Protein AF-A0A4R0J320-F1 (afdb_monomer_lite)

Radius of gyration: 26.6 Å; chains: 1; bounding box: 71×68×66 Å

Secondary structure (DSSP, 8-state):
-----------TT---TT-SEEE-TTT-PEEESS-HHHHHHHHHHHHSTTS---HHHHHHHHHHHHHHHHHHHHHHBHHHHHHHHHHHHHHHHHHHHHSSHHHHHHTGGGTHHHHHHHHGGGG---GGG--HHHHHHHHHHHHHHHHHSTT--HHHHHHHHHHT--SGGGTHHHHHHHHHHGGGHHHHHHHHHHHHTTBS-HHHHHHHHHHHHHHH--SS-HHHHHHHHHHHHHHH-GGGB--BHHHHHHTT---TTTHHHHHHHHHHHHHHHHHHHHHTT----HHHHHTT------PPPTTS-------GGG---SS-----HHHHHHHHHHHHHHHTTS---------PPPPP------S-PPPPPEEEEE-HHHHH-HHHHHHHHHHHHHHHHSHHHHHHHTT-EEEEE-BTTB---TT-HHHHHHHHHHHHH-TTGGGGB---SSSS--HHHHHHHHH-GGGEEE-TTSS-EEE---HHHHHHHHHHHHHHHHHHHHTTS-GGGGGGGGTTS-HHHHHHHHHHHH--

Foldseek 3Di:
DDDDPDDDLDDPVPPDPPDQWDADLQQLAIDGPDDPVVLVVLVVQLLVVVDDDDPVSLVNLLSVLLSLLLSCLCLWFLQSVVLNLQRNVLVVVLCVVQVDRVVSNVCSVVCVVVNCVSCCQQCDAAPVRQGVLLLSQLLSNLRSCLQSDFPDFPVNVVVCCVPPDPDNSNPVLLVLLCVLQPRCSSPCSNVLSRLLSQWNRSNHCSNVLSNQCSVDPDQADQLVSLVSSLVCCCVPPVPTGSFTSVSCVVVVSASPNNNVVSVVLLVLLVVLLLCPVVVVPDDDDDVVVSSAGGDDFDADHVVSDGPDDGDDPPDPDDDDDDDDRVVVSVVVSVVVSVCVVDDPPDDDDDDDDDDDDDDDDPDDDQDAQAEAEAAPCLLPDPVNLVVVLVVVVVCLVALVSVVRQFQRYEYAYHDPVDHDDLLDPSLLCSLLVNCVSVLQVNRRHHQDPVDQDQVLSSQCSNFVSVQWDQDPVNPDIDGNDDPRSLVSVLSSLLSNLVSCVVSVHHSCSSLVSLPPPDCVRSVVSCCNRPVD

Sequence (532 aa):
MDAEPRHILYPPDWKQAGVVAHTDWATGCIRWFVSHDEWDAVHLQSQDGAVDLSPRQWFMLEAHAHELAHVLQITTTGFAYDLSCRLFSIVESAASKWADLERIYENRHEYADVLRSTLEVLDRPGPEGITPRAIVESLAFVQQKNFCYHDLTLDEMLQFLDTEVEDSDYRSAFDLAVTYLGANALRHFVHVANLSLYTTEPETVFVALLEEFAARASNLNSQSNHRIGTEFLGRHFPGMILGTAESQINAGLIHPALARNAADLANHSRLVIGDYARMYAADLNGETVDLLRTTMYFPATDEGRTPIRPSRSDVRFEDGDLSMSALRYYNAVSEILVWDLEPPESAPESAPSPTPGTQASEFGAAPELILVTLSRENLTSRTEQNVVCELFGELGSDPRLARAYRGMVTLQFGDPNWQPDLMDGDVQVCLRYFFDRFPHLLYFLLKNEEVADHPLSFVWAAYASDAQVRLSDGQGIGVRMNDGVLAVALRAVGAAADFAAQQGESRSTMLVHLEGLPLAIAGPIRSAVFGS

pLDDT: mean 71.6, std 22.85, range [22.48, 98.5]

Organism: NCBI:txid1572660

Structure (mmCIF, N/CA/C/O backbone):
data_AF-A0A4R0J320-F1
#
_entry.id   AF-A0A4R0J320-F1
#
loop_
_atom_site.group_PDB
_atom_site.id
_atom_site.type_symbol
_atom_site.label_atom_id
_atom_site.label_alt_id
_atom_site.label_comp_id
_atom_site.label_asym_id
_atom_site.label_entity_id
_atom_site.label_seq_id
_atom_site.pdbx_PDB_ins_code
_atom_site.Cartn_x
_atom_site.Cartn_y
_atom_site.Cartn_z
_atom_site.occupancy
_atom_site.B_iso_or_equiv
_atom_site.auth_seq_id
_atom_site.auth_comp_id
_atom_site.auth_asym_id
_atom_site.auth_atom_id
_atom_site.pdbx_PDB_model_num
ATOM 1 N N . MET A 1 1 ? 6.581 32.747 -21.686 1.00 26.58 1 MET A N 1
ATOM 2 C CA . MET A 1 1 ? 5.497 32.150 -22.488 1.00 26.58 1 MET A CA 1
ATOM 3 C C . MET A 1 1 ? 5.403 30.731 -22.009 1.00 26.58 1 MET A C 1
ATOM 5 O O . MET A 1 1 ? 6.349 29.974 -22.184 1.00 26.58 1 MET A O 1
ATOM 9 N N . ASP A 1 2 ? 4.338 30.504 -21.259 1.00 31.67 2 ASP A N 1
ATOM 10 C CA . ASP A 1 2 ? 4.119 29.382 -20.363 1.00 31.67 2 ASP A CA 1
ATOM 11 C C . ASP A 1 2 ? 3.835 28.120 -21.168 1.00 31.67 2 ASP A C 1
ATOM 13 O O . ASP A 1 2 ? 2.813 28.022 -21.843 1.00 31.67 2 ASP A O 1
ATOM 17 N N . ALA A 1 3 ? 4.743 27.156 -21.100 1.00 25.00 3 ALA A N 1
ATOM 18 C CA . ALA A 1 3 ? 4.417 25.781 -21.422 1.00 25.00 3 ALA A CA 1
ATOM 19 C C . ALA A 1 3 ? 4.308 25.053 -20.085 1.00 25.00 3 ALA A C 1
ATOM 21 O O . ALA A 1 3 ? 5.303 24.569 -19.557 1.00 25.00 3 ALA A O 1
ATOM 22 N N . GLU A 1 4 ? 3.114 25.049 -19.493 1.00 28.28 4 GLU A N 1
ATOM 23 C CA . GLU A 1 4 ? 2.827 24.115 -18.407 1.00 28.28 4 GLU A CA 1
ATOM 24 C C . GLU A 1 4 ? 2.625 22.727 -19.031 1.00 28.28 4 GLU A C 1
ATOM 26 O O . GLU A 1 4 ? 1.655 22.542 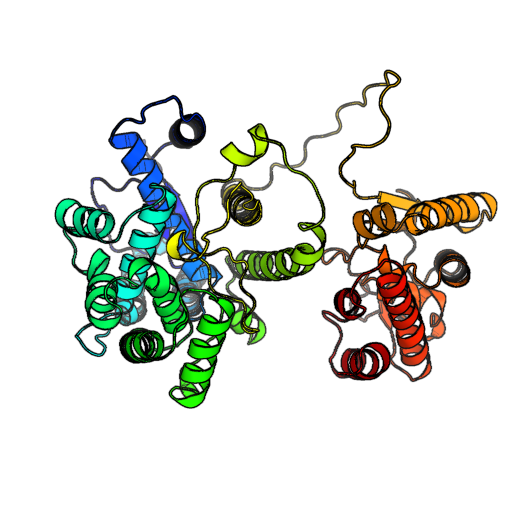-19.773 1.00 28.28 4 GLU A O 1
ATOM 31 N N . PRO A 1 5 ? 3.474 21.727 -18.746 1.00 29.92 5 PRO A N 1
ATOM 32 C CA . PRO A 1 5 ? 3.184 20.366 -19.151 1.00 29.92 5 PRO A CA 1
ATOM 33 C C . PRO A 1 5 ? 2.128 19.846 -18.184 1.00 29.92 5 PRO A C 1
ATOM 35 O O . PRO A 1 5 ? 2.408 19.587 -17.015 1.00 29.92 5 PRO A O 1
ATOM 38 N N . ARG A 1 6 ? 0.868 19.768 -18.618 1.00 34.19 6 ARG A N 1
ATOM 39 C CA . ARG A 1 6 ? -0.229 19.274 -17.783 1.00 34.19 6 ARG A CA 1
ATOM 40 C C . ARG A 1 6 ? -0.897 18.070 -18.442 1.00 34.19 6 ARG A C 1
ATOM 42 O O . ARG A 1 6 ? -1.961 18.191 -19.031 1.00 34.19 6 ARG A O 1
ATOM 49 N N . HIS A 1 7 ? -0.250 16.914 -18.326 1.00 37.81 7 HIS A N 1
ATOM 50 C CA . HIS A 1 7 ? -0.880 15.621 -18.574 1.00 37.81 7 HIS A CA 1
ATOM 51 C C . HIS A 1 7 ? -2.157 15.511 -17.722 1.00 37.81 7 HIS A C 1
ATOM 53 O O . HIS A 1 7 ? -2.124 15.886 -16.550 1.00 37.81 7 HIS A O 1
ATOM 59 N N . ILE A 1 8 ? -3.257 15.106 -18.371 1.00 48.25 8 ILE A N 1
ATOM 60 C CA . ILE A 1 8 ? -4.460 14.363 -17.931 1.00 48.25 8 ILE A CA 1
ATOM 61 C C . ILE A 1 8 ? -5.682 14.856 -18.728 1.00 48.25 8 ILE A C 1
ATOM 63 O O . ILE A 1 8 ? -5.869 16.048 -18.975 1.00 48.25 8 ILE A O 1
ATOM 67 N N . LEU A 1 9 ? -6.529 13.907 -19.131 1.00 46.38 9 LEU A N 1
ATOM 68 C CA . LEU A 1 9 ? -7.795 14.075 -19.855 1.00 46.38 9 LEU A CA 1
ATOM 69 C C . LEU A 1 9 ? -8.914 14.736 -19.018 1.00 46.38 9 LEU A C 1
ATOM 71 O O . LEU A 1 9 ? -10.091 14.425 -19.197 1.00 46.38 9 LEU A O 1
ATOM 75 N N . TYR A 1 10 ? -8.587 15.635 -18.092 1.00 45.84 10 TYR A N 1
ATOM 76 C CA . TYR A 1 10 ? -9.607 16.276 -17.270 1.00 45.84 10 TYR A CA 1
ATOM 77 C C . TYR A 1 10 ? -10.412 17.320 -18.071 1.00 45.84 10 TYR A C 1
ATOM 79 O O . TYR A 1 10 ? -9.860 18.009 -18.941 1.00 45.84 10 TYR A O 1
ATOM 87 N N . PRO A 1 11 ? -11.731 17.444 -17.818 1.00 44.31 11 PRO A N 1
ATOM 88 C CA . PRO A 1 11 ? -12.567 18.492 -18.386 1.00 44.31 11 PRO A CA 1
ATOM 89 C C . PRO A 1 11 ? -11.940 19.898 -18.284 1.00 44.31 11 PRO A C 1
ATOM 91 O O . PRO A 1 11 ? -11.309 20.219 -17.277 1.00 44.31 11 PRO A O 1
ATOM 94 N N . PRO A 1 12 ? -12.127 20.764 -19.301 1.00 42.84 12 PRO A N 1
ATOM 95 C CA . PRO A 1 12 ? -11.517 22.100 -19.358 1.00 42.84 12 PRO A CA 1
ATOM 96 C C . PRO A 1 12 ? -11.857 23.030 -18.182 1.00 42.84 12 PRO A C 1
ATOM 98 O O . PRO A 1 12 ? -11.121 23.987 -17.948 1.00 42.84 12 PRO A O 1
ATOM 101 N N . ASP A 1 13 ? -12.916 22.732 -17.430 1.00 48.47 13 ASP A N 1
ATOM 102 C CA . ASP A 1 13 ? -13.426 23.578 -16.348 1.00 48.47 13 ASP A CA 1
ATOM 103 C C . ASP A 1 13 ? -12.832 23.217 -14.970 1.00 48.47 13 ASP A C 1
ATOM 105 O O . ASP A 1 13 ? -13.169 23.834 -13.965 1.00 48.47 13 ASP A O 1
ATOM 109 N N . TRP A 1 14 ? -11.905 22.251 -14.903 1.00 47.34 14 TRP A N 1
ATOM 110 C CA . TRP A 1 14 ? -11.305 21.763 -13.648 1.00 47.34 14 TRP A CA 1
ATOM 111 C C . TRP A 1 14 ? -10.119 22.614 -13.145 1.00 47.34 14 TRP A C 1
ATOM 113 O O . TRP A 1 14 ? -9.360 22.210 -12.269 1.00 47.34 14 TRP A O 1
ATOM 123 N N . LYS A 1 15 ? -9.915 23.831 -13.663 1.00 40.94 15 LYS A N 1
ATOM 124 C CA . LYS A 1 15 ? -8.963 24.771 -13.046 1.00 40.94 15 LYS A CA 1
ATOM 125 C C . LYS A 1 15 ? -9.605 25.394 -11.807 1.00 40.94 15 LYS A C 1
ATOM 127 O O . LYS A 1 15 ? -10.212 26.457 -11.895 1.00 40.94 15 LYS A O 1
ATOM 132 N N . GLN A 1 16 ? -9.464 24.748 -10.656 1.00 51.69 16 GLN A N 1
ATOM 133 C CA . GLN A 1 16 ? -9.858 25.349 -9.386 1.00 51.69 16 GLN A CA 1
ATOM 134 C C . GLN A 1 16 ? -8.779 26.347 -8.936 1.00 51.69 16 GLN A C 1
ATOM 136 O O . GLN A 1 16 ? -7.602 26.013 -8.789 1.00 51.69 16 GLN A O 1
ATOM 141 N N . ALA A 1 17 ? -9.168 27.612 -8.772 1.00 47.25 17 ALA A N 1
ATOM 142 C CA . ALA A 1 17 ? -8.323 28.609 -8.128 1.00 47.25 17 ALA A CA 1
ATOM 143 C C . ALA A 1 17 ? -8.126 28.217 -6.653 1.00 47.25 17 ALA A C 1
ATOM 145 O O . ALA A 1 17 ? -9.107 27.937 -5.975 1.00 47.25 17 ALA A O 1
ATOM 146 N N . GLY A 1 18 ? -6.882 28.212 -6.163 1.00 56.75 18 GLY A N 1
ATOM 147 C CA . GLY A 1 18 ? -6.570 27.886 -4.762 1.00 56.75 18 GLY A CA 1
ATOM 148 C C . GLY A 1 18 ? -6.081 26.458 -4.496 1.00 56.75 18 GLY A C 1
ATOM 149 O O . GLY A 1 18 ? -5.820 26.129 -3.346 1.00 56.75 18 GLY A O 1
ATOM 150 N N . VAL A 1 19 ? -5.900 25.629 -5.528 1.00 58.94 19 VAL A N 1
ATOM 151 C CA . VAL A 1 19 ? -5.350 24.272 -5.377 1.00 58.94 19 VAL A CA 1
ATOM 152 C C . VAL A 1 19 ? -3.822 24.313 -5.277 1.00 58.94 19 VAL A C 1
ATOM 154 O O . VAL A 1 19 ? -3.159 24.907 -6.129 1.00 58.94 19 VAL A O 1
ATOM 157 N N . VAL A 1 20 ? -3.266 23.668 -4.248 1.00 54.53 20 VAL A N 1
ATOM 158 C CA . VAL A 1 20 ? -1.812 23.561 -4.006 1.00 54.53 20 VAL A CA 1
ATOM 159 C C . VAL A 1 20 ? -1.236 22.243 -4.522 1.00 54.53 20 VAL A C 1
ATOM 161 O O . VAL A 1 20 ? -0.110 22.234 -5.024 1.00 54.53 20 VAL A O 1
ATOM 164 N N . ALA A 1 21 ? -2.019 21.165 -4.483 1.00 54.66 21 ALA A N 1
ATOM 165 C CA . ALA A 1 21 ? -1.681 19.882 -5.082 1.00 54.66 21 ALA A CA 1
ATOM 166 C C . ALA A 1 21 ? -2.935 19.118 -5.528 1.00 54.66 21 ALA A C 1
ATOM 168 O O . ALA A 1 21 ? -4.040 19.488 -5.142 1.00 54.66 21 ALA A O 1
ATOM 169 N N . HIS A 1 22 ? -2.762 18.109 -6.383 1.00 61.88 22 HIS A N 1
ATOM 170 C CA . HIS A 1 22 ? -3.829 17.188 -6.786 1.00 61.88 22 HIS A CA 1
ATOM 171 C C . HIS A 1 22 ? -3.252 15.838 -7.225 1.00 61.88 22 HIS A C 1
ATOM 173 O O . HIS A 1 22 ? -2.304 15.810 -8.016 1.00 61.88 22 HIS A O 1
ATOM 179 N N . THR A 1 23 ? -3.851 14.740 -6.776 1.00 62.03 23 THR A N 1
ATOM 180 C CA . THR A 1 23 ? -3.505 13.377 -7.189 1.00 62.03 23 THR A CA 1
ATOM 181 C C . THR A 1 23 ? -4.197 12.997 -8.488 1.00 62.03 23 THR A C 1
ATOM 183 O O . THR A 1 23 ? -5.418 13.044 -8.628 1.00 62.03 23 THR A O 1
ATOM 186 N N . ASP A 1 24 ? -3.412 12.546 -9.457 1.00 64.75 24 ASP A N 1
ATOM 187 C CA . ASP A 1 24 ? -3.948 11.852 -10.614 1.00 64.75 24 ASP A CA 1
ATOM 188 C C . ASP A 1 24 ? -4.319 10.414 -10.252 1.00 64.75 24 ASP A C 1
ATOM 190 O O . ASP A 1 24 ? -3.461 9.542 -10.172 1.00 64.75 24 ASP A O 1
ATOM 194 N N . TRP A 1 25 ? -5.610 10.141 -10.096 1.00 70.50 25 TRP A N 1
ATOM 195 C CA . TRP A 1 25 ? -6.118 8.803 -9.791 1.00 70.50 25 TRP A CA 1
ATOM 196 C C . TRP A 1 25 ? -5.735 7.731 -10.818 1.00 70.50 25 TRP A C 1
ATOM 198 O O . TRP A 1 25 ? -5.707 6.553 -10.471 1.00 70.50 25 TRP A O 1
ATOM 208 N N . ALA A 1 26 ? -5.433 8.102 -12.067 1.00 60.69 26 ALA A N 1
ATOM 209 C CA . ALA A 1 26 ? -5.014 7.143 -13.087 1.00 60.69 26 ALA A CA 1
ATOM 210 C C . ALA A 1 26 ? -3.555 6.704 -12.924 1.00 60.69 26 ALA A C 1
ATOM 212 O O . ALA A 1 26 ? -3.206 5.608 -13.335 1.00 60.69 26 ALA A O 1
ATOM 213 N N . THR A 1 27 ? -2.687 7.556 -12.384 1.00 55.75 27 THR A N 1
ATOM 214 C CA . THR A 1 27 ? -1.239 7.293 -12.328 1.00 55.75 27 THR A CA 1
ATOM 215 C C . THR A 1 27 ? -0.693 7.245 -10.909 1.00 55.75 27 THR A C 1
ATOM 217 O O . THR A 1 27 ? 0.420 6.777 -10.714 1.00 55.75 27 THR A O 1
ATOM 220 N N . GLY A 1 28 ? -1.459 7.715 -9.925 1.00 56.94 28 GLY A N 1
ATOM 221 C CA . GLY A 1 28 ? -1.004 7.987 -8.565 1.00 56.94 28 GLY A CA 1
ATOM 222 C C . GLY A 1 28 ? -0.017 9.154 -8.476 1.00 56.94 28 GLY A C 1
ATOM 223 O O . GLY A 1 28 ? 0.528 9.399 -7.405 1.00 56.94 28 GLY A O 1
ATOM 224 N N . CYS A 1 29 ? 0.236 9.886 -9.567 1.00 58.28 29 CYS A N 1
ATOM 225 C CA . CYS A 1 29 ? 1.152 11.016 -9.541 1.00 58.28 29 CYS A CA 1
ATOM 226 C C . CYS A 1 29 ? 0.506 12.208 -8.831 1.00 58.28 29 CYS A C 1
ATOM 228 O O . CYS A 1 29 ? -0.567 12.676 -9.221 1.00 58.28 29 CYS A O 1
ATOM 230 N N . ILE A 1 30 ? 1.199 12.753 -7.832 1.00 56.00 30 ILE A N 1
ATOM 231 C CA . ILE A 1 30 ? 0.798 14.004 -7.194 1.00 56.00 30 ILE A CA 1
ATOM 232 C C . ILE A 1 30 ? 1.364 15.157 -7.999 1.00 56.00 30 ILE A C 1
ATOM 234 O O . ILE A 1 30 ? 2.569 15.289 -8.216 1.00 56.00 30 ILE A O 1
ATOM 238 N N . ARG A 1 31 ? 0.473 16.041 -8.416 1.00 59.62 31 ARG A N 1
ATOM 239 C CA . ARG A 1 31 ? 0.840 17.263 -9.094 1.00 59.62 31 ARG A CA 1
ATOM 240 C C . ARG A 1 31 ? 0.912 18.419 -8.118 1.00 59.62 31 ARG A C 1
ATOM 242 O O . ARG A 1 31 ? -0.116 18.849 -7.609 1.00 59.62 31 ARG A O 1
ATOM 249 N N . TRP A 1 32 ? 2.095 19.004 -7.995 1.00 61.88 32 TRP A N 1
ATOM 250 C CA . TRP A 1 32 ? 2.324 20.209 -7.207 1.00 61.88 32 TRP A CA 1
ATOM 251 C C . TRP A 1 32 ? 2.121 21.485 -8.026 1.00 61.88 32 TRP A C 1
ATOM 253 O O . TRP A 1 32 ? 2.552 21.590 -9.177 1.00 61.88 32 TRP A O 1
ATOM 263 N N . PHE A 1 33 ? 1.455 22.469 -7.422 1.00 65.88 33 PHE A N 1
ATOM 264 C CA . PHE A 1 33 ? 1.287 23.824 -7.964 1.00 65.88 33 PHE A CA 1
ATOM 265 C C . PHE A 1 33 ? 2.141 24.866 -7.225 1.00 65.88 33 PHE A C 1
ATOM 267 O O . PHE A 1 33 ? 1.973 26.069 -7.424 1.00 65.88 33 PHE A O 1
ATOM 274 N N . VAL A 1 34 ? 3.074 24.386 -6.404 1.00 62.47 34 VAL A N 1
ATOM 275 C CA . VAL A 1 34 ? 4.132 25.133 -5.711 1.00 62.47 34 VAL A CA 1
ATOM 276 C C . VAL A 1 34 ? 5.492 24.597 -6.166 1.00 62.47 34 VAL A C 1
ATOM 278 O O . VAL A 1 34 ? 5.578 23.467 -6.650 1.00 62.47 34 VAL A O 1
ATOM 281 N N . SER A 1 35 ? 6.554 25.402 -6.067 1.00 64.75 35 SER A N 1
ATOM 282 C CA . SER A 1 35 ? 7.898 24.954 -6.461 1.00 64.75 35 SER A CA 1
ATOM 283 C C . SER A 1 35 ? 8.481 23.956 -5.462 1.00 64.75 35 SER A C 1
ATOM 285 O O . SER A 1 35 ? 8.223 24.073 -4.265 1.00 64.75 35 SER A O 1
ATOM 287 N N . HIS A 1 36 ? 9.335 23.047 -5.940 1.00 60.75 36 HIS A N 1
ATOM 288 C CA . HIS A 1 36 ? 10.031 22.064 -5.103 1.00 60.75 36 HIS A CA 1
ATOM 289 C C . HIS A 1 36 ? 10.809 22.721 -3.949 1.00 60.75 36 HIS A C 1
ATOM 291 O O . HIS A 1 36 ? 10.559 22.391 -2.798 1.00 60.75 36 HIS A O 1
ATOM 297 N N . ASP A 1 37 ? 11.599 23.765 -4.227 1.00 65.00 37 ASP A N 1
ATOM 298 C CA . ASP A 1 37 ? 12.322 24.533 -3.197 1.00 65.00 37 ASP A CA 1
ATOM 299 C C . ASP A 1 37 ? 11.405 25.120 -2.104 1.00 65.00 37 ASP A C 1
ATOM 301 O O . ASP A 1 37 ? 11.802 25.258 -0.947 1.00 65.00 37 ASP A O 1
ATOM 305 N N . GLU A 1 38 ? 10.174 25.501 -2.467 1.00 71.25 38 GLU A N 1
ATOM 306 C CA . GLU A 1 38 ? 9.197 26.047 -1.514 1.00 71.25 38 GLU A CA 1
ATOM 307 C C . GLU A 1 38 ? 8.636 24.929 -0.631 1.00 71.25 38 GLU A C 1
ATOM 309 O O . GLU A 1 38 ? 8.508 25.110 0.578 1.00 71.25 38 GLU A O 1
ATOM 314 N N . TRP A 1 39 ? 8.338 23.770 -1.223 1.00 66.69 39 TRP A N 1
ATOM 315 C CA . TRP A 1 39 ? 7.908 22.576 -0.501 1.00 66.69 39 TRP A CA 1
ATOM 316 C C . TRP A 1 39 ? 8.983 22.074 0.471 1.00 66.69 39 TRP A C 1
ATOM 318 O O . TRP A 1 39 ? 8.705 21.928 1.661 1.00 66.69 39 TRP A O 1
ATOM 328 N N . ASP A 1 40 ? 10.215 21.893 0.001 1.00 63.94 40 ASP A N 1
ATOM 329 C CA . ASP A 1 40 ? 11.322 21.376 0.809 1.00 63.94 40 ASP A CA 1
ATOM 330 C C . ASP A 1 40 ? 11.635 22.288 1.995 1.00 63.94 40 ASP A C 1
ATOM 332 O O . ASP A 1 40 ? 11.859 21.820 3.114 1.00 63.94 40 ASP A O 1
ATOM 336 N N . ALA A 1 41 ? 11.582 23.607 1.787 1.00 73.00 41 ALA A N 1
ATOM 337 C CA . ALA A 1 41 ? 11.755 24.573 2.863 1.00 73.00 41 ALA A CA 1
ATOM 338 C C . ALA A 1 41 ? 10.664 24.446 3.940 1.00 73.00 41 ALA A C 1
ATOM 340 O O . ALA A 1 41 ? 10.972 24.537 5.129 1.00 73.00 41 ALA A O 1
ATOM 341 N N . VAL A 1 42 ? 9.403 24.227 3.549 1.00 69.81 42 VAL A N 1
ATOM 342 C CA . VAL A 1 42 ? 8.294 23.994 4.491 1.00 69.81 42 VAL A CA 1
ATOM 343 C C . VAL A 1 42 ? 8.466 22.671 5.222 1.00 69.81 42 VAL A C 1
ATOM 345 O O . VAL A 1 42 ? 8.303 22.625 6.441 1.00 69.81 42 VAL A O 1
ATOM 348 N N . HIS A 1 43 ? 8.837 21.613 4.503 1.00 65.69 43 HIS A N 1
ATOM 349 C CA . HIS A 1 43 ? 9.051 20.297 5.084 1.00 65.69 43 HIS A CA 1
ATOM 350 C C . HIS A 1 43 ? 10.169 20.325 6.135 1.00 65.69 43 HIS A C 1
ATOM 352 O O . HIS A 1 43 ? 9.946 19.920 7.274 1.00 65.69 43 HIS A O 1
ATOM 358 N N . LEU A 1 44 ? 11.333 20.895 5.807 1.00 68.00 44 LEU A N 1
ATOM 359 C CA . LEU A 1 44 ? 12.452 21.041 6.744 1.00 68.00 44 LEU A CA 1
ATOM 360 C C . LEU A 1 44 ? 12.082 21.892 7.968 1.00 68.00 44 LEU A C 1
ATOM 362 O O . LEU A 1 44 ? 12.452 21.547 9.086 1.00 68.00 44 LEU A O 1
ATOM 366 N N . GLN A 1 45 ? 11.318 22.974 7.782 1.00 71.81 45 GLN A N 1
ATOM 367 C CA . GLN A 1 45 ? 10.835 23.793 8.900 1.00 71.81 45 GLN A CA 1
ATOM 368 C C . GLN A 1 45 ? 9.858 23.034 9.798 1.00 71.81 45 GLN A C 1
ATOM 370 O O . GLN A 1 45 ? 9.916 23.195 11.009 1.00 71.81 45 GLN A O 1
ATOM 375 N N . SER A 1 46 ? 8.994 22.185 9.232 1.00 66.50 46 SER A N 1
ATOM 376 C CA . SER A 1 46 ? 8.059 21.368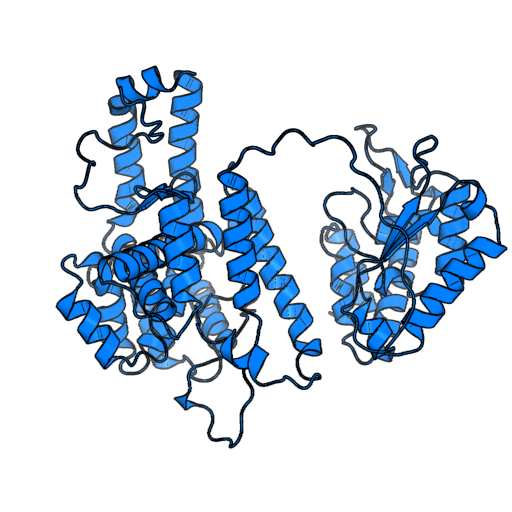 10.020 1.00 66.50 46 SER A CA 1
ATOM 377 C C . SER A 1 46 ? 8.763 20.336 10.909 1.00 66.50 46 SER A C 1
ATOM 379 O O . SER A 1 46 ? 8.216 19.933 11.933 1.00 66.50 46 SER A O 1
ATOM 381 N N . GLN A 1 47 ? 9.983 19.928 10.540 1.00 62.56 47 GLN A N 1
ATOM 382 C CA . GLN A 1 47 ? 10.815 19.024 11.337 1.00 62.56 47 GLN A CA 1
ATOM 383 C C . GLN A 1 47 ? 11.531 19.746 12.488 1.00 62.56 47 GLN A C 1
ATOM 385 O O . GLN A 1 47 ? 11.850 19.127 13.504 1.00 62.56 47 GLN A O 1
ATOM 390 N N . ASP A 1 48 ? 11.771 21.051 12.355 1.00 65.56 48 ASP A N 1
ATOM 391 C CA . ASP A 1 48 ? 12.327 21.889 13.413 1.00 65.56 48 ASP A CA 1
ATOM 392 C C . ASP A 1 48 ? 11.190 22.378 14.322 1.00 65.56 48 ASP A C 1
ATOM 394 O O . ASP A 1 48 ? 10.633 23.460 14.138 1.00 65.56 48 ASP A O 1
ATOM 398 N N . GLY A 1 49 ? 10.827 21.563 15.320 1.00 57.97 49 GLY A N 1
ATOM 399 C CA . GLY A 1 49 ? 9.702 21.808 16.239 1.00 57.97 49 GLY A CA 1
ATOM 400 C C . GLY A 1 49 ? 9.762 23.113 17.056 1.00 57.97 49 GLY A C 1
ATOM 401 O O . GLY A 1 49 ? 8.872 23.364 17.869 1.00 57.97 49 GLY A O 1
ATOM 402 N N . ALA A 1 50 ? 10.795 23.942 16.871 1.00 59.62 50 ALA A N 1
ATOM 403 C CA . ALA A 1 50 ? 10.901 25.295 17.410 1.00 59.62 50 ALA A CA 1
ATOM 404 C C . ALA A 1 50 ? 10.314 26.387 16.486 1.00 59.62 50 ALA A C 1
ATOM 406 O O . ALA A 1 50 ? 10.177 27.534 16.925 1.00 59.62 50 ALA A O 1
ATOM 407 N N . VAL A 1 51 ? 9.988 26.069 15.228 1.00 67.12 51 VAL A N 1
ATOM 408 C CA . VAL A 1 51 ? 9.528 27.035 14.221 1.00 67.12 51 VAL A CA 1
ATOM 409 C C . VAL A 1 51 ? 8.010 26.974 14.059 1.00 67.12 51 VAL A C 1
ATOM 411 O O . VAL A 1 51 ? 7.438 25.937 13.737 1.00 67.12 51 VAL A O 1
ATOM 414 N N . ASP A 1 52 ? 7.351 28.118 14.249 1.00 78.94 52 ASP A N 1
ATOM 415 C CA . ASP A 1 52 ? 5.915 28.260 13.998 1.00 78.94 52 ASP A CA 1
ATOM 416 C C . ASP A 1 52 ? 5.670 28.438 12.491 1.00 78.94 52 ASP A C 1
ATOM 418 O O . ASP A 1 52 ? 6.108 29.426 11.888 1.00 78.94 52 ASP A O 1
ATOM 422 N N . LEU A 1 53 ? 5.010 27.462 11.866 1.00 78.38 53 LEU A N 1
ATOM 423 C CA . LEU A 1 53 ? 4.672 27.515 10.446 1.00 78.38 53 LEU A CA 1
ATOM 424 C C . LEU A 1 53 ? 3.552 28.536 10.213 1.00 78.38 53 LEU A C 1
ATOM 426 O O . LEU A 1 53 ? 2.561 28.598 10.941 1.00 78.38 53 LEU A O 1
ATOM 430 N N . SER A 1 54 ? 3.663 29.326 9.145 1.00 84.88 54 SER A N 1
ATOM 431 C CA . SER A 1 54 ? 2.574 30.225 8.750 1.00 84.88 54 SER A CA 1
ATOM 432 C C . SER A 1 54 ? 1.334 29.440 8.281 1.00 84.88 54 SER A C 1
ATOM 434 O O . SER A 1 54 ? 1.467 28.305 7.817 1.00 84.88 54 SER A O 1
ATOM 436 N N . PRO A 1 55 ? 0.125 30.042 8.288 1.00 83.06 55 PRO A N 1
ATOM 437 C CA . PRO A 1 55 ? -1.099 29.359 7.851 1.00 83.06 55 PRO A CA 1
ATOM 438 C C . PRO A 1 55 ? -1.012 28.751 6.445 1.00 83.06 55 PRO A C 1
ATOM 440 O O . PRO A 1 55 ? -1.528 27.667 6.199 1.00 83.06 55 PRO A O 1
ATOM 443 N N . ARG A 1 56 ? -0.313 29.419 5.517 1.00 81.88 56 ARG A N 1
ATOM 444 C CA . ARG A 1 56 ? -0.084 28.894 4.161 1.00 81.88 56 ARG A CA 1
ATOM 445 C C . ARG A 1 56 ? 0.806 27.649 4.170 1.00 81.88 56 ARG A C 1
ATOM 447 O O . ARG A 1 56 ? 0.567 26.741 3.388 1.00 81.88 56 ARG A O 1
ATOM 454 N N . GLN A 1 57 ? 1.828 27.617 5.020 1.00 80.12 57 GLN A N 1
ATOM 455 C CA . GLN A 1 57 ? 2.752 26.486 5.113 1.00 80.12 57 GLN A CA 1
ATOM 456 C C . GLN A 1 57 ? 2.081 25.281 5.780 1.00 80.12 57 GLN A C 1
ATOM 458 O O . GLN A 1 57 ? 2.243 24.165 5.300 1.00 80.12 57 GLN A O 1
ATOM 463 N N . TRP A 1 58 ? 1.255 25.517 6.806 1.00 80.75 58 TRP A N 1
ATOM 464 C CA . TRP A 1 58 ? 0.371 24.489 7.364 1.00 80.75 58 TRP A CA 1
ATOM 465 C C . TRP A 1 58 ? -0.566 23.917 6.304 1.00 80.75 58 TRP A C 1
ATOM 467 O O . TRP A 1 58 ? -0.610 22.707 6.122 1.00 80.75 58 TRP A O 1
ATOM 477 N N . PHE A 1 59 ? -1.228 24.783 5.535 1.00 78.69 59 PHE A N 1
ATOM 478 C CA . PHE A 1 59 ? -2.084 24.352 4.431 1.00 78.69 59 PHE A CA 1
ATOM 479 C C . PHE A 1 59 ? -1.328 23.520 3.380 1.00 78.69 59 PHE A C 1
ATOM 481 O O . PHE A 1 59 ? -1.856 22.531 2.886 1.00 78.69 59 PHE A O 1
ATOM 488 N N . MET A 1 60 ? -0.080 23.875 3.053 1.00 71.56 60 MET A N 1
ATOM 489 C CA . MET A 1 60 ? 0.753 23.085 2.136 1.00 71.56 60 MET A CA 1
ATOM 490 C C . MET A 1 60 ? 1.093 21.697 2.695 1.00 71.56 60 MET A C 1
ATOM 492 O O . MET A 1 60 ? 1.005 20.715 1.961 1.00 71.56 60 MET A O 1
ATOM 496 N N . LEU A 1 61 ? 1.477 21.610 3.973 1.00 72.00 61 LEU A N 1
ATOM 497 C CA . LEU A 1 61 ? 1.786 20.340 4.639 1.00 72.00 61 LEU A CA 1
ATOM 498 C C . LEU A 1 61 ? 0.555 19.431 4.706 1.00 72.00 61 LEU A C 1
ATOM 500 O O . LEU A 1 61 ? 0.637 18.235 4.443 1.00 72.00 61 LEU A O 1
ATOM 504 N N . GLU A 1 62 ? -0.591 20.019 5.018 1.00 77.25 62 GLU A N 1
ATOM 505 C CA . GLU A 1 62 ? -1.868 19.328 5.043 1.00 77.25 62 GLU A CA 1
ATOM 506 C C . GLU A 1 62 ? -2.291 18.818 3.669 1.00 77.25 62 GLU A C 1
ATOM 508 O O . GLU A 1 62 ? -2.632 17.645 3.533 1.00 77.25 62 GLU A O 1
ATOM 513 N N . ALA A 1 63 ? -2.205 19.664 2.639 1.00 75.62 63 ALA A N 1
ATOM 514 C CA . ALA A 1 63 ? -2.475 19.252 1.268 1.00 75.62 63 ALA A CA 1
ATOM 515 C C . ALA A 1 63 ? -1.554 18.094 0.851 1.00 75.62 63 ALA A C 1
ATOM 517 O O . ALA A 1 63 ? -2.007 17.144 0.223 1.00 75.62 63 ALA A O 1
ATOM 518 N N . HIS A 1 64 ? -0.280 18.114 1.256 1.00 72.88 64 HIS A N 1
ATOM 519 C CA . HIS A 1 64 ? 0.633 16.994 1.015 1.00 72.88 64 HIS A CA 1
ATOM 520 C C . HIS A 1 64 ? 0.177 15.705 1.672 1.00 72.88 64 HIS A C 1
ATOM 522 O O . HIS A 1 64 ? 0.129 14.670 1.013 1.00 72.88 64 HIS A O 1
ATOM 528 N N . ALA A 1 65 ? -0.166 15.766 2.956 1.00 71.81 65 ALA A N 1
ATOM 529 C CA . ALA A 1 65 ? -0.629 14.599 3.685 1.00 71.81 65 ALA A CA 1
ATOM 530 C C . ALA A 1 65 ? -1.918 14.022 3.075 1.00 71.81 65 ALA A C 1
ATOM 532 O O . ALA A 1 65 ? -2.044 12.802 2.977 1.00 71.81 65 ALA A O 1
ATOM 533 N N . HIS A 1 66 ? -2.833 14.885 2.620 1.00 79.75 66 HIS A N 1
ATOM 534 C CA . HIS A 1 66 ? -4.082 14.487 1.964 1.00 79.75 66 HIS A CA 1
ATOM 535 C C . HIS A 1 66 ? -3.834 13.777 0.632 1.00 79.75 66 HIS A C 1
ATOM 537 O O . HIS A 1 66 ? -4.280 12.649 0.433 1.00 79.75 66 HIS A O 1
ATOM 543 N N . GLU A 1 67 ? -3.062 14.390 -0.267 1.00 74.94 67 GLU A N 1
ATOM 544 C CA . GLU A 1 67 ? -2.770 13.793 -1.574 1.00 74.94 67 GLU A CA 1
ATOM 545 C C . GLU A 1 67 ? -1.954 12.499 -1.437 1.00 74.94 67 GLU A C 1
ATOM 547 O O . GLU A 1 67 ? -2.219 11.500 -2.109 1.00 74.94 67 GLU A O 1
ATOM 552 N N . LEU A 1 68 ? -1.012 12.460 -0.492 1.00 71.25 68 LEU A N 1
ATOM 553 C CA . LEU A 1 68 ? -0.276 11.244 -0.166 1.00 71.25 68 LEU A CA 1
ATOM 554 C C . LEU A 1 68 ? -1.206 10.129 0.330 1.00 71.25 68 LEU A C 1
ATOM 556 O O . LEU A 1 68 ? -1.019 8.964 -0.033 1.00 71.25 68 LEU A O 1
ATOM 560 N N . ALA A 1 69 ? -2.223 10.464 1.129 1.00 75.62 69 ALA A N 1
ATOM 561 C CA . ALA A 1 69 ? -3.211 9.493 1.580 1.00 75.62 69 ALA A CA 1
ATOM 562 C C . ALA A 1 69 ? -3.949 8.851 0.395 1.00 75.62 69 ALA A C 1
ATOM 564 O O . ALA A 1 69 ? -4.131 7.634 0.399 1.00 75.62 69 ALA A O 1
ATOM 565 N N . HIS A 1 70 ? -4.287 9.607 -0.653 1.00 81.31 70 HIS A N 1
ATOM 566 C CA . HIS A 1 70 ? -4.890 9.042 -1.864 1.00 81.31 70 HIS A CA 1
ATOM 567 C C . HIS A 1 70 ? -3.961 8.080 -2.603 1.00 81.31 70 HIS A C 1
ATOM 569 O O . HIS A 1 70 ? -4.378 6.974 -2.947 1.00 81.31 70 HIS A O 1
ATOM 575 N N . VAL A 1 71 ? -2.687 8.433 -2.794 1.00 73.69 71 VAL A N 1
ATOM 576 C CA . VAL A 1 71 ? -1.710 7.519 -3.418 1.00 73.69 71 VAL A CA 1
ATOM 577 C C . VAL A 1 71 ? -1.598 6.213 -2.635 1.00 73.69 71 VAL A C 1
ATOM 579 O O . VAL A 1 71 ? -1.577 5.121 -3.213 1.00 73.69 71 VAL A O 1
ATOM 582 N N . LEU A 1 72 ? -1.575 6.308 -1.307 1.00 72.94 72 LEU A N 1
ATOM 583 C CA . LEU A 1 72 ? -1.542 5.142 -0.433 1.00 72.94 72 LEU A CA 1
ATOM 584 C C . LEU A 1 72 ? -2.829 4.327 -0.538 1.00 72.94 72 LEU A C 1
ATOM 586 O O . LEU A 1 72 ? -2.761 3.106 -0.645 1.00 72.94 72 LEU A O 1
ATOM 590 N N . GLN A 1 73 ? -3.997 4.962 -0.587 1.00 82.75 73 GLN A N 1
ATOM 591 C CA . GLN A 1 73 ? -5.263 4.267 -0.824 1.00 82.75 73 GLN A CA 1
ATOM 592 C C . GLN A 1 73 ? -5.233 3.503 -2.158 1.00 82.75 73 GLN A C 1
ATOM 594 O O . GLN A 1 73 ? -5.596 2.325 -2.178 1.00 82.75 73 GLN A O 1
ATOM 599 N N . ILE A 1 74 ? -4.734 4.111 -3.243 1.00 80.50 74 ILE A N 1
ATOM 600 C CA . ILE A 1 74 ? -4.603 3.463 -4.560 1.00 80.50 74 ILE A CA 1
ATOM 601 C C . ILE A 1 74 ? -3.650 2.266 -4.497 1.00 80.50 74 ILE A C 1
ATOM 603 O O . ILE A 1 74 ? -3.958 1.201 -5.019 1.00 80.50 74 ILE A O 1
ATOM 607 N N . THR A 1 75 ? -2.500 2.413 -3.844 1.00 75.00 75 THR A N 1
ATOM 608 C CA . THR A 1 75 ? -1.444 1.384 -3.826 1.00 75.00 75 THR A CA 1
ATOM 609 C C . THR A 1 75 ? -1.627 0.310 -2.755 1.00 75.00 75 THR A C 1
ATOM 611 O O . THR A 1 75 ? -0.872 -0.660 -2.741 1.00 75.00 75 THR A O 1
ATOM 614 N N . THR A 1 76 ? -2.631 0.431 -1.880 1.00 73.50 76 THR A N 1
ATOM 615 C CA . THR A 1 76 ? -2.869 -0.534 -0.790 1.00 73.50 76 THR A CA 1
ATOM 616 C C . THR A 1 76 ? -4.265 -1.155 -0.789 1.00 73.50 76 THR A C 1
ATOM 618 O O . THR A 1 76 ? -4.426 -2.263 -0.275 1.00 73.50 76 THR A O 1
ATOM 621 N N . THR A 1 77 ? -5.274 -0.517 -1.391 1.00 84.00 77 THR A N 1
ATOM 622 C CA . THR A 1 77 ? -6.662 -1.015 -1.388 1.00 84.00 77 THR A CA 1
ATOM 623 C C . THR A 1 77 ? -7.088 -1.510 -2.768 1.00 84.00 77 THR A C 1
ATOM 625 O O . THR A 1 77 ? -6.781 -0.891 -3.786 1.00 84.00 77 THR A O 1
ATOM 628 N N . GLY A 1 78 ? -7.814 -2.631 -2.820 1.00 84.75 78 GLY A N 1
ATOM 629 C CA . GLY A 1 78 ? -8.245 -3.226 -4.084 1.00 84.75 78 GLY A CA 1
ATOM 630 C C . GLY A 1 78 ? -9.190 -2.332 -4.892 1.00 84.75 78 GLY A C 1
ATOM 631 O O . GLY A 1 78 ? -9.048 -2.260 -6.108 1.00 84.75 78 GLY A O 1
ATOM 632 N N . PHE A 1 79 ? -10.115 -1.615 -4.239 1.00 95.19 79 PHE A N 1
ATOM 633 C CA . PHE A 1 79 ? -11.071 -0.734 -4.921 1.00 95.19 79 PHE A CA 1
ATOM 634 C C . PHE A 1 79 ? -10.384 0.416 -5.658 1.00 95.19 79 PHE A C 1
ATOM 636 O O . PHE A 1 79 ? -10.637 0.629 -6.844 1.00 95.19 79 PHE A O 1
ATOM 643 N N . ALA A 1 80 ? -9.514 1.157 -4.964 1.00 90.62 80 ALA A N 1
ATOM 644 C CA . ALA A 1 80 ? -8.837 2.306 -5.551 1.00 90.62 80 ALA A CA 1
ATOM 645 C C . ALA A 1 80 ? -7.817 1.870 -6.614 1.00 90.62 80 ALA A C 1
ATOM 647 O O . ALA A 1 80 ? -7.714 2.523 -7.651 1.00 90.62 80 ALA A O 1
ATOM 648 N N . TYR A 1 81 ? -7.136 0.735 -6.413 1.00 87.44 81 TYR A N 1
ATOM 649 C CA . TYR A 1 81 ? -6.245 0.151 -7.418 1.00 87.44 81 TYR A CA 1
ATOM 650 C C . TYR A 1 81 ? -6.992 -0.248 -8.698 1.00 87.44 81 TYR A C 1
ATOM 652 O O . TYR A 1 81 ? -6.594 0.132 -9.796 1.00 87.44 81 TYR A O 1
ATOM 660 N N . ASP A 1 82 ? -8.107 -0.972 -8.571 1.00 93.75 82 ASP A N 1
ATOM 661 C CA . ASP A 1 82 ? -8.923 -1.384 -9.716 1.00 93.75 82 ASP A CA 1
ATOM 662 C C . ASP A 1 82 ? -9.534 -0.179 -10.453 1.00 93.75 82 ASP A C 1
ATOM 664 O O . ASP A 1 82 ? -9.524 -0.127 -11.687 1.00 93.75 82 ASP A O 1
ATOM 668 N N . LEU A 1 83 ? -10.013 0.832 -9.718 1.00 93.12 83 LEU A N 1
ATOM 669 C CA . LEU A 1 83 ? -10.461 2.094 -10.311 1.00 93.12 83 LEU A CA 1
ATOM 670 C C . LEU A 1 83 ? -9.326 2.779 -11.088 1.00 93.12 83 LEU A C 1
ATOM 672 O O . LEU A 1 83 ? -9.533 3.206 -12.225 1.00 93.12 83 LEU A O 1
ATOM 676 N N . SER A 1 84 ? -8.126 2.831 -10.507 1.00 87.19 84 SER A N 1
ATOM 677 C CA . SER A 1 84 ? -6.928 3.384 -11.139 1.00 87.19 84 SER A CA 1
ATOM 678 C C . SER A 1 84 ? -6.572 2.637 -12.430 1.00 87.19 84 SER A C 1
ATOM 680 O O . SER A 1 84 ? -6.445 3.263 -13.481 1.00 87.19 84 SER A O 1
ATOM 682 N N . CYS A 1 85 ? -6.577 1.297 -12.424 1.00 85.56 85 CYS A N 1
ATOM 683 C CA . CYS A 1 85 ? -6.376 0.476 -13.624 1.00 85.56 85 CYS A CA 1
ATOM 684 C C . CYS A 1 85 ? -7.400 0.775 -14.731 1.00 85.56 85 CYS A C 1
ATOM 686 O O . CYS A 1 85 ? -7.042 0.867 -15.913 1.00 85.56 85 CYS A O 1
ATOM 688 N N . ARG A 1 86 ? -8.681 0.936 -14.369 1.00 89.81 86 ARG A N 1
ATOM 689 C CA . ARG A 1 86 ? -9.750 1.282 -15.321 1.00 89.81 86 ARG A CA 1
ATOM 690 C C . ARG A 1 86 ? -9.528 2.664 -15.934 1.00 89.81 86 ARG A C 1
ATOM 692 O O . ARG A 1 86 ? -9.644 2.809 -17.151 1.00 89.81 86 ARG A O 1
ATOM 699 N N . LEU A 1 87 ? -9.157 3.655 -15.123 1.00 83.00 87 LEU A N 1
ATOM 700 C CA . LEU A 1 87 ? -8.817 4.999 -15.597 1.00 83.00 87 LEU A CA 1
ATOM 701 C C . LEU A 1 87 ? -7.569 4.986 -16.492 1.00 83.00 87 LEU A C 1
ATOM 703 O O . LEU A 1 87 ? -7.586 5.571 -17.577 1.00 83.00 87 LEU A O 1
ATOM 707 N N . PHE A 1 88 ? -6.518 4.264 -16.097 1.00 79.06 88 PHE A N 1
ATOM 708 C CA . PHE A 1 88 ? -5.282 4.148 -16.868 1.00 79.06 88 PHE A CA 1
ATOM 709 C C . PHE A 1 88 ? -5.515 3.496 -18.234 1.00 79.06 88 PHE A C 1
ATOM 711 O O . PHE A 1 88 ? -4.969 3.951 -19.235 1.00 79.06 88 PHE A O 1
ATOM 718 N N . SER A 1 89 ? -6.399 2.498 -18.318 1.00 78.81 89 SER A N 1
ATOM 719 C CA . SER A 1 89 ? -6.767 1.860 -19.593 1.00 78.81 89 SER A CA 1
ATOM 720 C C . SER A 1 89 ? -7.372 2.857 -20.596 1.00 78.81 89 SER A C 1
ATOM 722 O O . SER A 1 89 ? -7.171 2.742 -21.807 1.00 78.81 89 SER A O 1
ATOM 724 N N . ILE A 1 90 ? -8.087 3.880 -20.112 1.00 78.19 90 ILE A N 1
ATOM 725 C CA . ILE A 1 90 ? -8.617 4.960 -20.959 1.00 78.19 90 ILE A CA 1
ATOM 726 C C . ILE A 1 90 ? -7.473 5.848 -21.460 1.00 78.19 90 ILE A C 1
ATOM 728 O O . ILE A 1 90 ? -7.438 6.200 -22.642 1.00 78.19 90 ILE A O 1
ATOM 732 N N . VAL A 1 91 ? -6.520 6.178 -20.583 1.00 70.69 91 VAL A N 1
ATOM 733 C CA . VAL A 1 91 ? -5.316 6.947 -20.938 1.00 70.69 91 VAL A CA 1
ATOM 734 C C . VAL A 1 91 ? -4.482 6.197 -21.978 1.00 70.69 91 VAL A C 1
ATOM 736 O O . VAL A 1 91 ? -4.100 6.786 -22.989 1.00 70.69 91 VAL A O 1
ATOM 739 N N . GLU A 1 92 ? -4.263 4.895 -21.796 1.00 72.69 92 GLU A N 1
ATOM 740 C CA . GLU A 1 92 ? -3.538 4.040 -22.740 1.00 72.69 92 GLU A CA 1
ATOM 741 C C . GLU A 1 92 ? -4.250 3.963 -24.096 1.00 72.69 92 GLU A C 1
ATOM 743 O O . GLU A 1 92 ? -3.612 4.093 -25.147 1.00 72.69 92 GLU A O 1
ATOM 748 N N . SER A 1 93 ? -5.580 3.822 -24.098 1.00 75.94 93 SER A N 1
ATOM 749 C CA . SER A 1 93 ? -6.370 3.858 -25.330 1.00 75.94 93 SER A CA 1
ATOM 750 C C . SER A 1 93 ? -6.220 5.198 -26.053 1.00 75.94 93 SER A C 1
ATOM 752 O O . SER A 1 93 ? -6.127 5.225 -27.284 1.00 75.94 93 SER A O 1
ATOM 754 N N . ALA A 1 94 ? -6.192 6.310 -25.314 1.00 72.25 94 ALA A N 1
ATOM 755 C CA . ALA A 1 94 ? -5.999 7.633 -25.890 1.00 72.25 94 ALA A CA 1
ATOM 756 C C . ALA A 1 94 ? -4.590 7.809 -26.466 1.00 72.25 94 ALA A C 1
ATOM 758 O O . ALA A 1 94 ? -4.445 8.269 -27.604 1.00 72.25 94 ALA A O 1
ATOM 759 N N . ALA A 1 95 ? -3.571 7.377 -25.721 1.00 69.81 95 ALA A N 1
ATOM 760 C CA . ALA A 1 95 ? -2.177 7.390 -26.145 1.00 69.81 95 ALA A CA 1
ATOM 761 C C . ALA A 1 95 ? -1.953 6.540 -27.400 1.00 69.81 95 ALA A C 1
ATOM 763 O O . ALA A 1 95 ? -1.346 7.009 -28.361 1.00 69.81 95 ALA A O 1
ATOM 764 N N . SER A 1 96 ? -2.525 5.336 -27.443 1.00 73.56 96 SER A N 1
ATOM 765 C CA . SER A 1 96 ? -2.414 4.418 -28.581 1.00 73.56 96 SER A CA 1
ATOM 766 C C . SER A 1 96 ? -3.080 4.959 -29.847 1.00 73.56 96 SER A C 1
ATOM 768 O O . SER A 1 96 ? -2.572 4.759 -30.950 1.00 73.56 96 SER A O 1
ATOM 770 N N . LYS A 1 97 ? -4.218 5.654 -29.711 1.00 81.00 97 LYS A N 1
ATOM 771 C CA . LYS A 1 97 ? -4.951 6.212 -30.857 1.00 81.00 97 LYS A CA 1
ATOM 772 C C . LYS A 1 97 ? -4.250 7.428 -31.461 1.00 81.00 97 LYS A C 1
ATOM 774 O O . LYS A 1 97 ? -4.215 7.566 -32.683 1.00 81.00 97 LYS A O 1
ATOM 779 N N . TRP A 1 98 ? -3.751 8.328 -30.618 1.00 73.50 98 TRP A N 1
ATOM 780 C CA . TRP A 1 98 ? -3.307 9.651 -31.059 1.00 73.50 98 TRP A CA 1
ATOM 781 C C . TRP A 1 98 ? -1.784 9.799 -31.139 1.00 73.50 98 TRP A C 1
ATOM 783 O O . TRP A 1 98 ? -1.325 10.621 -31.932 1.00 73.50 98 TRP A O 1
ATOM 793 N N . ALA A 1 99 ? -1.021 9.002 -30.376 1.00 61.78 99 ALA A N 1
ATOM 794 C CA . ALA A 1 99 ? 0.450 8.978 -30.297 1.00 61.78 99 ALA A CA 1
ATOM 795 C C . ALA A 1 99 ? 1.132 10.335 -30.003 1.00 61.78 99 ALA A C 1
ATOM 797 O O . ALA A 1 99 ? 2.352 10.448 -30.083 1.00 61.78 99 ALA A O 1
ATOM 798 N N . ASP A 1 100 ? 0.344 11.359 -29.676 1.00 62.81 100 ASP A N 1
ATOM 799 C CA . ASP A 1 100 ? 0.747 12.752 -29.515 1.00 62.81 100 ASP A CA 1
ATOM 800 C C . ASP A 1 100 ? -0.157 13.422 -28.470 1.00 62.81 100 ASP A C 1
ATOM 802 O O . ASP A 1 100 ? -1.386 13.373 -28.569 1.00 62.81 100 ASP A O 1
ATOM 806 N N . LEU A 1 101 ? 0.456 14.042 -27.463 1.00 55.50 101 LEU A N 1
ATOM 807 C CA . LEU A 1 101 ? -0.229 14.625 -26.309 1.00 55.50 101 LEU A CA 1
ATOM 808 C C . LEU A 1 101 ? -1.114 15.814 -26.688 1.00 55.50 101 LEU A C 1
ATOM 810 O O . LEU A 1 101 ? -2.205 15.947 -26.132 1.00 55.50 101 LEU A O 1
ATOM 814 N N . GLU A 1 102 ? -0.686 16.646 -27.644 1.00 60.88 102 GLU A N 1
ATOM 815 C CA . GLU A 1 102 ? -1.491 17.785 -28.106 1.00 60.88 102 GLU A CA 1
ATOM 816 C C . GLU A 1 102 ? -2.804 17.287 -28.715 1.00 60.88 102 GLU A C 1
ATOM 818 O O . GLU A 1 102 ? -3.888 17.735 -28.338 1.00 60.88 102 GLU A O 1
ATOM 823 N N . ARG A 1 103 ? -2.728 16.255 -29.562 1.00 64.50 103 ARG A N 1
ATOM 824 C CA . ARG A 1 103 ? -3.907 15.619 -30.164 1.00 64.50 103 ARG A CA 1
ATOM 825 C C . ARG A 1 103 ? -4.793 14.914 -29.149 1.00 64.50 103 ARG A C 1
ATOM 827 O O . ARG A 1 103 ? -6.014 14.988 -29.274 1.00 64.50 103 ARG A O 1
ATOM 834 N N . ILE A 1 104 ? -4.223 14.243 -28.148 1.00 66.75 104 ILE A N 1
ATOM 835 C CA . ILE A 1 104 ? -5.005 13.656 -27.047 1.00 66.75 104 ILE A CA 1
ATOM 836 C C . ILE A 1 104 ? -5.811 14.752 -26.350 1.00 66.75 104 ILE A C 1
ATOM 838 O O . ILE A 1 104 ? -7.010 14.590 -26.121 1.00 66.75 104 ILE A O 1
ATOM 842 N N . TYR A 1 105 ? -5.175 15.889 -26.061 1.00 65.12 105 TYR A N 1
ATOM 843 C CA . TYR A 1 105 ? -5.829 17.007 -25.401 1.00 65.12 105 TYR A CA 1
ATOM 844 C C . TYR A 1 105 ? -6.921 17.638 -26.272 1.00 65.12 105 TYR A C 1
ATOM 846 O O . TYR A 1 105 ? -8.036 17.850 -25.791 1.00 65.12 105 TYR A O 1
ATOM 854 N N . GLU A 1 106 ? -6.659 17.901 -27.553 1.00 73.88 106 GLU A N 1
ATOM 855 C CA . GLU A 1 106 ? -7.652 18.421 -28.506 1.00 73.88 106 GLU A CA 1
ATOM 856 C C . GLU A 1 106 ? -8.886 17.507 -28.617 1.00 73.88 106 GLU A C 1
ATOM 858 O O . GLU A 1 106 ? -10.023 17.984 -28.685 1.00 73.88 106 GLU A O 1
ATOM 863 N N . ASN A 1 107 ? -8.675 16.191 -28.540 1.00 76.81 107 ASN A N 1
ATOM 864 C CA . ASN A 1 107 ? -9.716 15.175 -28.685 1.00 76.81 107 ASN A CA 1
ATOM 865 C C . ASN A 1 107 ? -10.213 14.604 -27.344 1.00 76.81 107 ASN A C 1
ATOM 867 O O . ASN A 1 107 ? -10.927 13.604 -27.324 1.00 76.81 107 ASN A O 1
ATOM 871 N N . ARG A 1 108 ? -9.908 15.249 -26.207 1.00 72.19 108 ARG A N 1
ATOM 872 C CA . ARG A 1 108 ? -10.288 14.764 -24.861 1.00 72.19 108 ARG A CA 1
ATOM 873 C C . ARG A 1 108 ? -11.793 14.557 -24.666 1.00 72.19 108 ARG A C 1
ATOM 875 O O . ARG A 1 108 ? -12.212 13.714 -23.880 1.00 72.19 108 ARG A O 1
ATOM 882 N N . HIS A 1 109 ? -12.607 15.303 -25.410 1.00 80.50 109 HIS A N 1
ATOM 883 C CA . HIS A 1 109 ? -14.063 15.183 -25.396 1.00 80.50 109 HIS A CA 1
ATOM 884 C C . HIS A 1 109 ? -14.552 13.794 -25.846 1.00 80.50 109 HIS A C 1
ATOM 886 O O . HIS A 1 109 ? -15.604 13.363 -25.389 1.00 80.50 109 HIS A O 1
ATOM 892 N N . GLU A 1 110 ? -13.784 13.069 -26.671 1.00 85.50 110 GLU A N 1
ATOM 893 C CA . GLU A 1 110 ? -14.114 11.699 -27.093 1.00 85.50 110 GLU A CA 1
ATOM 894 C C . GLU A 1 110 ? -14.064 10.688 -25.936 1.00 85.50 110 GLU A C 1
ATOM 896 O O . GLU A 1 110 ? -14.737 9.662 -25.982 1.00 85.50 110 GLU A O 1
ATOM 901 N N . TYR A 1 111 ? -13.278 10.978 -24.896 1.00 78.88 111 TYR A N 1
ATOM 902 C CA . TYR A 1 111 ? -13.096 10.112 -23.729 1.00 78.88 111 TYR A CA 1
ATOM 903 C C . TYR A 1 111 ? -13.922 10.568 -22.523 1.00 78.88 111 TYR A C 1
ATOM 905 O O . TYR A 1 111 ? -14.006 9.846 -21.533 1.00 78.88 111 TYR A O 1
ATOM 913 N N . ALA A 1 112 ? -14.550 11.746 -22.600 1.00 77.44 112 ALA A N 1
ATOM 914 C CA . ALA A 1 112 ? -15.225 12.376 -21.470 1.00 77.44 112 ALA A CA 1
ATOM 915 C C . ALA A 1 112 ? -16.363 11.518 -20.900 1.00 77.44 112 ALA A C 1
ATOM 917 O O . ALA A 1 112 ? -16.496 11.428 -19.684 1.00 77.44 112 ALA A O 1
ATOM 918 N N . ASP A 1 113 ? -17.155 10.862 -21.751 1.00 80.75 113 ASP A N 1
ATOM 919 C CA . ASP A 1 113 ? -18.266 10.020 -21.293 1.00 80.75 113 ASP A CA 1
ATOM 920 C C . ASP A 1 113 ? -17.779 8.723 -20.636 1.00 80.75 113 ASP A C 1
ATOM 922 O O . ASP A 1 113 ? -18.332 8.309 -19.620 1.00 80.75 113 ASP A O 1
ATOM 926 N N . VAL A 1 114 ? -16.709 8.112 -21.159 1.00 83.25 114 VAL A N 1
ATOM 927 C CA . VAL A 1 114 ? -16.114 6.898 -20.573 1.00 83.25 114 VAL A CA 1
ATOM 928 C C . VAL A 1 114 ? -15.436 7.226 -19.242 1.00 83.25 114 VAL A C 1
ATOM 930 O O . VAL A 1 114 ? -15.623 6.501 -18.268 1.00 83.25 114 VAL A O 1
ATOM 933 N N . LEU A 1 115 ? -14.714 8.350 -19.167 1.00 77.88 115 LEU A N 1
ATOM 934 C CA . LEU A 1 115 ? -14.126 8.848 -17.921 1.00 77.88 115 LEU A CA 1
ATOM 935 C C . LEU A 1 115 ? -15.209 9.148 -16.886 1.00 77.88 115 LEU A C 1
ATOM 937 O O . LEU A 1 115 ? -15.103 8.687 -15.756 1.00 77.88 115 LEU A O 1
ATOM 941 N N . ARG A 1 116 ? -16.280 9.852 -17.276 1.00 82.81 116 ARG A N 1
ATOM 942 C CA . ARG A 1 116 ? -17.410 10.144 -16.384 1.00 82.81 116 ARG A CA 1
ATOM 943 C C . ARG A 1 116 ? -18.047 8.858 -15.867 1.00 82.81 116 ARG A C 1
ATOM 945 O O . ARG A 1 116 ? -18.119 8.682 -14.662 1.00 82.81 116 ARG A O 1
ATOM 952 N N . SER A 1 117 ? -18.395 7.928 -16.755 1.00 85.94 117 SER A N 1
ATOM 953 C CA . SER A 1 117 ? -18.912 6.599 -16.393 1.00 85.94 117 SER A CA 1
ATOM 954 C C . SER A 1 117 ? -17.984 5.838 -15.445 1.00 85.94 117 SER A C 1
ATOM 956 O O . SER A 1 117 ? -18.458 5.087 -14.596 1.00 85.94 117 SER A O 1
ATOM 958 N N . THR A 1 118 ? -16.669 5.973 -15.618 1.00 87.25 118 THR A N 1
ATOM 959 C CA . THR A 1 118 ? -15.683 5.299 -14.765 1.00 87.25 118 THR A CA 1
ATOM 960 C C . THR A 1 118 ? -15.552 5.980 -13.413 1.00 87.25 118 THR A C 1
ATOM 962 O O . THR A 1 118 ? -15.229 5.311 -12.447 1.00 87.25 118 THR A O 1
ATOM 965 N N . LEU A 1 119 ? -15.819 7.281 -13.319 1.00 87.44 119 LEU A N 1
ATOM 966 C CA . LEU A 1 119 ? -15.792 8.028 -12.063 1.00 87.44 119 LEU A CA 1
ATOM 967 C C . LEU A 1 119 ? -17.126 7.973 -11.309 1.00 87.44 119 LEU A C 1
ATOM 969 O O . LEU A 1 119 ? -17.113 8.059 -10.090 1.00 87.44 119 LEU A O 1
ATOM 973 N N . GLU A 1 120 ? -18.254 7.751 -11.989 1.00 89.88 120 GLU A N 1
ATOM 974 C CA . GLU A 1 120 ? -19.596 7.660 -11.381 1.00 89.88 120 GLU A CA 1
ATOM 975 C C . GLU A 1 120 ? -19.711 6.560 -10.312 1.00 89.88 120 GLU A C 1
ATOM 977 O O . GLU A 1 120 ? -20.567 6.636 -9.433 1.00 89.88 120 GLU A O 1
ATOM 982 N N . VAL A 1 121 ? -18.830 5.553 -10.330 1.00 93.25 121 VAL A N 1
ATOM 983 C CA . VAL A 1 121 ? -18.727 4.554 -9.249 1.00 93.25 121 VAL A CA 1
ATOM 984 C C . VAL A 1 121 ? -18.391 5.210 -7.907 1.00 93.25 121 VAL A C 1
ATOM 986 O O . VAL A 1 121 ? -18.876 4.734 -6.885 1.00 93.25 121 VAL A O 1
ATOM 989 N N . LEU A 1 122 ? -17.630 6.310 -7.895 1.00 93.94 122 LEU A N 1
ATOM 990 C CA . LEU A 1 122 ? -17.330 7.067 -6.678 1.00 93.94 122 LEU A CA 1
ATOM 991 C C . LEU A 1 122 ? -18.566 7.747 -6.082 1.00 93.94 122 LEU A C 1
ATOM 993 O O . LEU A 1 122 ? -18.587 8.016 -4.887 1.00 93.94 122 LEU A O 1
ATOM 997 N N . ASP A 1 123 ? -19.599 7.974 -6.888 1.00 94.88 123 ASP A N 1
ATOM 998 C CA . ASP A 1 123 ? -20.802 8.720 -6.509 1.00 94.88 123 ASP A CA 1
ATOM 999 C C . ASP A 1 123 ? -22.013 7.805 -6.278 1.00 94.88 123 ASP A C 1
ATOM 1001 O O . ASP A 1 123 ? -23.133 8.267 -6.045 1.00 94.88 123 ASP A O 1
ATOM 1005 N N . ARG A 1 124 ? -21.814 6.482 -6.338 1.00 95.56 124 ARG A N 1
ATOM 1006 C CA . ARG A 1 124 ? -22.879 5.510 -6.095 1.00 95.56 124 ARG A CA 1
ATOM 1007 C C . ARG A 1 124 ? -23.331 5.577 -4.629 1.00 95.56 124 ARG A C 1
ATOM 1009 O O . ARG A 1 124 ? -22.500 5.394 -3.744 1.00 95.56 124 ARG A O 1
ATOM 1016 N N . PRO A 1 125 ? -24.632 5.763 -4.350 1.00 96.94 125 PRO A N 1
ATOM 1017 C CA . PRO A 1 125 ? -25.126 5.800 -2.982 1.00 96.94 125 PRO A CA 1
ATOM 1018 C C . PRO A 1 125 ? -25.283 4.389 -2.401 1.00 96.94 125 PRO A C 1
ATOM 1020 O O . PRO A 1 125 ? -25.896 3.513 -3.017 1.00 96.94 125 PRO A O 1
ATOM 1023 N N . GLY A 1 126 ? -24.778 4.200 -1.187 1.00 97.06 126 GLY A N 1
ATOM 1024 C CA . GLY A 1 126 ? -24.999 3.047 -0.321 1.00 97.06 126 GLY A CA 1
ATOM 1025 C C . GLY A 1 126 ? -26.026 3.327 0.788 1.00 97.06 126 GLY A C 1
ATOM 1026 O O . GLY A 1 126 ? -26.758 4.324 0.745 1.00 97.06 126 GLY A O 1
ATOM 1027 N N . PRO A 1 127 ? -26.113 2.446 1.802 1.00 97.06 127 PRO A N 1
ATOM 1028 C CA . PRO A 1 127 ? -26.898 2.684 3.011 1.00 97.06 127 PRO A CA 1
ATOM 1029 C C . PRO A 1 127 ? -26.538 4.020 3.674 1.00 97.06 127 PRO A C 1
ATOM 1031 O O . PRO A 1 127 ? -25.385 4.436 3.656 1.00 97.06 127 PRO A O 1
ATOM 1034 N N . GLU A 1 128 ? -27.531 4.706 4.244 1.00 96.00 128 GLU A N 1
ATOM 1035 C CA . GLU A 1 128 ? -27.376 6.058 4.820 1.00 96.00 128 GLU A CA 1
ATOM 1036 C C . GLU A 1 128 ? -26.889 7.128 3.820 1.00 96.00 128 GLU A C 1
ATOM 1038 O O . GLU A 1 128 ? -26.486 8.218 4.213 1.00 96.00 128 GLU A O 1
ATOM 1043 N N . GLY A 1 129 ? -26.946 6.843 2.512 1.00 95.94 129 GLY A N 1
ATOM 1044 C CA . GLY A 1 129 ? -26.514 7.766 1.462 1.00 95.94 129 GLY A CA 1
ATOM 1045 C C . GLY A 1 129 ? -24.997 7.898 1.330 1.00 95.94 129 GLY A C 1
ATOM 1046 O O . GLY A 1 129 ? -24.547 8.769 0.590 1.00 95.94 129 GLY A O 1
ATOM 1047 N N . ILE A 1 130 ? -24.213 7.051 2.010 1.00 97.62 130 ILE A N 1
ATOM 1048 C CA . ILE A 1 130 ? -22.753 7.096 1.918 1.00 97.62 130 ILE A CA 1
ATOM 1049 C C . ILE A 1 130 ? -22.291 6.733 0.507 1.00 97.62 130 ILE A C 1
ATOM 1051 O O . ILE A 1 130 ? -22.846 5.828 -0.110 1.00 97.62 130 ILE A O 1
ATOM 1055 N N . THR A 1 131 ? -21.274 7.413 -0.007 1.00 98.12 131 THR A N 1
ATOM 1056 C CA . THR A 1 131 ? -20.680 7.126 -1.320 1.00 98.12 131 THR A CA 1
ATOM 1057 C C . THR A 1 131 ? -19.234 6.656 -1.159 1.00 98.12 131 THR A C 1
ATOM 1059 O O . THR A 1 131 ? -18.605 6.945 -0.133 1.00 98.12 131 THR A O 1
ATOM 1062 N N . PRO A 1 132 ? -18.651 5.953 -2.148 1.00 97.69 132 PRO A N 1
ATOM 1063 C CA . PRO A 1 132 ? -17.228 5.630 -2.101 1.00 97.69 132 PRO A CA 1
ATOM 1064 C C . PRO A 1 132 ? -16.345 6.878 -2.053 1.00 97.69 132 PRO A C 1
ATOM 1066 O O . PRO A 1 132 ? -15.344 6.865 -1.343 1.00 97.69 132 PRO A O 1
ATOM 1069 N N . ARG A 1 133 ? -16.738 7.969 -2.732 1.00 96.25 133 ARG A N 1
ATOM 1070 C CA . ARG A 1 133 ? -16.075 9.277 -2.639 1.00 96.25 133 ARG A CA 1
ATOM 1071 C C . ARG A 1 133 ? -16.024 9.760 -1.199 1.00 96.25 133 ARG A C 1
ATOM 1073 O O . ARG A 1 133 ? -14.944 10.047 -0.704 1.00 96.25 133 ARG A O 1
ATOM 1080 N N . ALA A 1 134 ? -17.159 9.763 -0.504 1.00 96.94 134 ALA A N 1
ATOM 1081 C CA . ALA A 1 134 ? -17.204 10.193 0.885 1.00 96.94 134 ALA A CA 1
ATOM 1082 C C . ALA A 1 134 ? -16.322 9.319 1.794 1.00 96.94 134 ALA A C 1
ATOM 1084 O O . ALA A 1 134 ? -15.677 9.833 2.701 1.00 96.94 134 ALA A O 1
ATOM 1085 N N . ILE A 1 135 ? -16.242 8.005 1.549 1.00 97.56 135 ILE A N 1
ATOM 1086 C CA . ILE A 1 135 ? -15.341 7.109 2.296 1.00 97.56 135 ILE A CA 1
ATOM 1087 C C . ILE A 1 135 ? -13.873 7.474 2.041 1.00 97.56 135 ILE A C 1
ATOM 1089 O O . ILE A 1 135 ? -13.104 7.587 2.993 1.00 97.56 135 ILE A O 1
ATOM 1093 N N . VAL A 1 136 ? -13.497 7.659 0.775 1.00 94.94 136 VAL A N 1
ATOM 1094 C CA . VAL A 1 136 ? -12.136 8.000 0.335 1.00 94.94 136 VAL A CA 1
ATOM 1095 C C . VAL A 1 136 ? -11.685 9.357 0.882 1.00 94.94 136 VAL A C 1
ATOM 1097 O O . VAL A 1 136 ? -10.621 9.440 1.497 1.00 94.94 136 VAL A O 1
ATOM 1100 N N . GLU A 1 137 ? -12.505 10.396 0.715 1.00 94.12 137 GLU A N 1
ATOM 1101 C CA . GLU A 1 137 ? -12.179 11.768 1.123 1.00 94.12 137 GLU A CA 1
ATOM 1102 C C . GLU A 1 137 ? -12.189 11.928 2.642 1.00 94.12 137 GLU A C 1
ATOM 1104 O O . GLU A 1 137 ? -11.240 12.465 3.210 1.00 94.12 137 GLU A O 1
ATOM 1109 N N . SER A 1 138 ? -13.198 11.384 3.336 1.00 95.88 138 SER A N 1
ATOM 1110 C CA . SER A 1 138 ? -13.211 11.396 4.806 1.00 95.88 138 SER A CA 1
ATOM 1111 C C . SER A 1 138 ? -12.017 10.626 5.385 1.00 95.88 138 SER A C 1
ATOM 1113 O O . SER A 1 138 ? -11.451 11.029 6.402 1.00 95.88 138 SER A O 1
ATOM 1115 N N . LEU A 1 139 ? -11.609 9.515 4.756 1.00 91.69 139 LEU A N 1
ATOM 1116 C CA . LEU A 1 139 ? -10.420 8.763 5.166 1.00 91.69 139 LEU A CA 1
ATOM 1117 C C . LEU A 1 139 ? -9.142 9.584 4.978 1.00 91.69 139 LEU A C 1
ATOM 1119 O O . LEU A 1 139 ? -8.346 9.664 5.915 1.00 91.69 139 LEU A O 1
ATOM 1123 N N . ALA A 1 140 ? -8.965 10.200 3.808 1.00 85.50 140 ALA A N 1
ATOM 1124 C CA . ALA A 1 140 ? -7.810 11.041 3.513 1.00 85.50 140 ALA A CA 1
ATOM 1125 C C . ALA A 1 140 ? -7.732 12.240 4.470 1.00 85.50 140 ALA A C 1
ATOM 1127 O O . ALA A 1 140 ? -6.684 12.459 5.073 1.00 85.50 140 ALA A O 1
ATOM 1128 N N . PHE A 1 141 ? -8.856 12.910 4.737 1.00 89.56 141 PHE A N 1
ATOM 1129 C CA . PHE A 1 141 ? -8.924 14.033 5.672 1.00 89.56 141 PHE A CA 1
ATOM 1130 C C . PHE A 1 141 ? -8.554 13.629 7.105 1.00 89.56 141 PHE A C 1
ATOM 1132 O O . PHE A 1 141 ? -7.728 14.267 7.759 1.00 89.56 141 PHE A O 1
ATOM 1139 N N . VAL A 1 142 ? -9.125 12.534 7.616 1.00 83.44 142 VAL A N 1
ATOM 1140 C CA . VAL A 1 142 ? -8.798 12.052 8.967 1.00 83.44 142 VAL A CA 1
ATOM 1141 C C . VAL A 1 142 ? -7.325 11.640 9.059 1.00 83.44 142 VAL A C 1
ATOM 1143 O O . VAL A 1 142 ? -6.687 11.872 10.087 1.00 83.44 142 VAL A O 1
ATOM 1146 N N . GLN A 1 143 ? -6.757 11.050 8.004 1.00 79.62 143 GLN A N 1
ATOM 1147 C CA . GLN A 1 143 ? -5.331 10.716 7.947 1.00 79.62 143 GLN A CA 1
ATOM 1148 C C . GLN A 1 143 ? -4.445 11.966 7.877 1.00 79.62 143 GLN A C 1
ATOM 1150 O O . GLN A 1 143 ? -3.480 12.038 8.635 1.00 79.62 143 GLN A O 1
ATOM 1155 N N . GLN A 1 144 ? -4.807 12.965 7.068 1.00 82.69 144 GLN A N 1
ATOM 1156 C CA . GLN A 1 144 ? -4.167 14.284 7.015 1.00 82.69 144 GLN A CA 1
ATOM 1157 C C . GLN A 1 144 ? -4.103 14.904 8.409 1.00 82.69 144 GLN A C 1
ATOM 1159 O O . GLN A 1 144 ? -3.027 15.266 8.881 1.00 82.69 144 GLN A O 1
ATOM 1164 N N . LYS A 1 145 ? -5.240 14.991 9.107 1.00 83.12 145 LYS A N 1
ATOM 1165 C CA . LYS A 1 145 ? -5.294 15.629 10.425 1.00 83.12 145 LYS A CA 1
ATOM 1166 C C . LYS A 1 145 ? -4.516 14.844 11.479 1.00 83.12 145 LYS A C 1
ATOM 1168 O O . LYS A 1 145 ? -3.756 15.447 12.226 1.00 83.12 145 LYS A O 1
ATOM 1173 N N . ASN A 1 146 ? -4.606 13.515 11.491 1.00 74.94 146 ASN A N 1
ATOM 1174 C CA . ASN A 1 146 ? -3.789 12.687 12.390 1.00 74.94 146 ASN A CA 1
ATOM 1175 C C . ASN A 1 146 ? -2.283 12.759 12.084 1.00 74.94 146 ASN A C 1
ATOM 1177 O O . ASN A 1 146 ? -1.462 12.548 12.977 1.00 74.94 146 ASN A O 1
ATOM 1181 N N . PHE A 1 147 ? -1.911 13.030 10.831 1.00 70.12 147 PHE A N 1
ATOM 1182 C CA . PHE A 1 147 ? -0.522 13.224 10.440 1.00 70.12 147 PHE A CA 1
ATOM 1183 C C . PHE A 1 147 ? 0.004 14.595 10.874 1.00 70.12 147 PHE A C 1
ATOM 1185 O O . PHE A 1 147 ? 1.103 14.678 11.412 1.00 70.12 147 PHE A O 1
ATOM 1192 N N . CYS A 1 148 ? -0.773 15.659 10.671 1.00 68.06 148 CYS A N 1
ATOM 1193 C CA . CYS A 1 148 ? -0.352 17.027 10.968 1.00 68.06 148 CYS A CA 1
ATOM 1194 C C . CYS A 1 148 ? -0.475 17.399 12.453 1.00 68.06 148 CYS A C 1
ATOM 1196 O O . CYS A 1 148 ? 0.275 18.250 12.930 1.00 68.06 148 CYS A O 1
ATOM 1198 N N . TYR A 1 149 ? -1.389 16.765 13.193 1.00 70.56 149 TYR A N 1
ATOM 1199 C CA . TYR A 1 149 ? -1.679 17.098 14.585 1.00 70.56 149 TYR A CA 1
ATOM 1200 C C . TYR A 1 149 ? -1.579 15.869 15.487 1.00 70.56 149 TYR A C 1
ATOM 1202 O O . TYR A 1 149 ? -2.250 14.853 15.299 1.00 70.56 149 TYR A O 1
ATOM 1210 N N . HIS A 1 150 ? -0.745 15.980 16.516 1.00 67.56 150 HIS A N 1
ATOM 1211 C CA . HIS A 1 150 ? -0.538 14.916 17.489 1.00 67.56 150 HIS A CA 1
ATOM 1212 C C . HIS A 1 150 ? -1.664 14.849 18.518 1.00 67.56 150 HIS A C 1
ATOM 1214 O O . HIS A 1 150 ? -2.172 15.876 18.957 1.00 67.56 150 HIS A O 1
ATOM 1220 N N . ASP A 1 151 ? -1.963 13.630 18.981 1.00 69.50 151 ASP A N 1
ATOM 1221 C CA . ASP A 1 151 ? -2.861 13.377 20.115 1.00 69.50 151 ASP A CA 1
ATOM 1222 C C . ASP A 1 151 ? -4.280 13.961 19.955 1.00 69.50 151 ASP A C 1
ATOM 1224 O O . ASP A 1 151 ? -4.950 14.199 20.961 1.00 69.50 151 ASP A O 1
ATOM 1228 N N . LEU A 1 152 ? -4.752 14.137 18.712 1.00 74.38 152 LEU A N 1
ATOM 1229 C CA . LEU A 1 152 ? -6.098 14.637 18.441 1.00 74.38 152 LEU A CA 1
ATOM 1230 C C . LEU A 1 152 ? -7.149 13.851 19.223 1.00 74.38 152 LEU A C 1
ATOM 1232 O O . LEU A 1 152 ? -7.248 12.621 19.149 1.00 74.38 152 LEU A O 1
ATOM 1236 N N . THR A 1 153 ? -7.960 14.585 19.968 1.00 86.00 153 THR A N 1
ATOM 1237 C CA . THR A 1 153 ? -9.183 14.069 20.565 1.00 86.00 153 THR A CA 1
ATOM 1238 C C . THR A 1 153 ? -10.303 14.039 19.529 1.00 86.00 153 THR A C 1
ATOM 1240 O O . THR A 1 153 ? -10.247 14.692 18.485 1.00 86.00 153 THR A O 1
ATOM 1243 N N . LEU A 1 154 ? -11.360 13.275 19.817 1.00 88.25 154 LEU A N 1
ATOM 1244 C CA . LEU A 1 154 ? -12.539 13.260 18.955 1.00 88.25 154 LEU A CA 1
ATOM 1245 C C . LEU A 1 154 ? -13.179 14.654 18.850 1.00 88.25 154 LEU A C 1
ATOM 1247 O O . LEU A 1 154 ? -13.573 15.047 17.759 1.00 88.25 154 LEU A O 1
ATOM 1251 N N . ASP A 1 155 ? -13.242 15.403 19.953 1.00 92.94 155 ASP A N 1
ATOM 1252 C CA . ASP A 1 155 ? -13.830 16.747 19.971 1.00 92.94 155 ASP A CA 1
ATOM 1253 C C . ASP A 1 155 ? -13.020 17.731 19.111 1.00 92.94 155 ASP A C 1
ATOM 1255 O O . ASP A 1 155 ? -13.603 18.515 18.367 1.00 92.94 155 ASP A O 1
ATOM 1259 N N . GLU A 1 156 ? -11.685 17.655 19.151 1.00 90.94 156 GLU A N 1
ATOM 1260 C CA . GLU A 1 156 ? -10.812 18.464 18.288 1.00 90.94 156 GLU A CA 1
ATOM 1261 C C . GLU A 1 156 ? -10.971 18.086 16.810 1.00 90.94 156 GLU A C 1
ATOM 1263 O O . GLU A 1 156 ? -11.075 18.969 15.963 1.00 90.94 156 GLU A O 1
ATOM 1268 N N . MET A 1 157 ? -11.062 16.789 16.486 1.00 91.81 157 MET A N 1
ATOM 1269 C CA . MET A 1 157 ? -11.337 16.343 15.114 1.00 91.81 157 MET A CA 1
ATOM 1270 C C . MET A 1 157 ? -12.692 16.859 14.609 1.00 91.81 157 MET A C 1
ATOM 1272 O O . MET A 1 157 ? -12.788 17.361 13.492 1.00 91.81 157 MET A O 1
ATOM 1276 N N . LEU A 1 158 ? -13.740 16.767 15.432 1.00 93.06 158 LEU A N 1
ATOM 1277 C CA . LEU A 1 158 ? -15.063 17.298 15.095 1.00 93.06 158 LEU A CA 1
ATOM 1278 C C . LEU A 1 158 ? -15.027 18.816 14.907 1.00 93.06 158 LEU A C 1
ATOM 1280 O O . LEU A 1 158 ? -15.661 19.328 13.990 1.00 93.06 158 LEU A O 1
ATOM 1284 N N . GLN A 1 159 ? -14.236 19.530 15.711 1.00 93.56 159 GLN A N 1
ATOM 1285 C CA . GLN A 1 159 ? -14.034 20.960 15.527 1.00 93.56 159 GLN A CA 1
ATOM 1286 C C . GLN A 1 159 ? -13.404 21.269 14.163 1.00 93.56 159 GLN A C 1
ATOM 1288 O O . GLN A 1 159 ? -13.917 22.145 13.473 1.00 93.56 159 GLN A O 1
ATOM 1293 N N . PHE A 1 160 ? -12.364 20.538 13.741 1.00 91.25 160 PHE A N 1
ATOM 1294 C CA . PHE A 1 160 ? -11.787 20.691 12.398 1.00 91.25 160 PHE A CA 1
ATOM 1295 C C . PHE A 1 160 ? -12.831 20.471 11.296 1.00 91.25 160 PHE A C 1
ATOM 1297 O O . PHE A 1 160 ? -12.939 21.284 10.378 1.00 91.25 160 PHE A O 1
ATOM 1304 N N . LEU A 1 161 ? -13.634 19.411 11.413 1.00 89.94 161 LEU A N 1
ATOM 1305 C CA . LEU A 1 161 ? -14.702 19.094 10.457 1.00 89.94 161 LEU A CA 1
ATOM 1306 C C . LEU A 1 161 ? -15.802 20.165 10.420 1.00 89.94 161 LEU A C 1
ATOM 1308 O O . LEU A 1 161 ? -16.415 20.386 9.380 1.00 89.94 161 LEU A O 1
ATOM 1312 N N . ASP A 1 162 ? -16.068 20.843 11.534 1.00 91.62 162 ASP A N 1
ATOM 1313 C CA . ASP A 1 162 ? -17.069 21.909 11.597 1.00 91.62 162 ASP A CA 1
ATOM 1314 C C . ASP A 1 162 ? -16.539 23.262 11.100 1.00 91.62 162 ASP A C 1
ATOM 1316 O O . ASP A 1 162 ? -17.330 24.097 10.657 1.00 91.62 162 ASP A O 1
ATOM 1320 N N . THR A 1 163 ? -15.225 23.506 11.177 1.00 88.44 163 THR A N 1
ATOM 1321 C CA . THR A 1 163 ? -14.633 24.803 10.810 1.00 88.44 163 THR A CA 1
ATOM 1322 C C . THR A 1 163 ? -14.000 24.849 9.427 1.00 88.44 163 THR A C 1
ATOM 1324 O O . THR A 1 163 ? -13.954 25.928 8.840 1.00 88.44 163 THR A O 1
ATOM 1327 N N . GLU A 1 164 ? -13.482 23.730 8.921 1.00 84.19 164 GLU A N 1
ATOM 1328 C CA . GLU A 1 164 ? -12.644 23.714 7.711 1.00 84.19 164 GLU A CA 1
ATOM 1329 C C . GLU A 1 164 ? -13.264 22.958 6.534 1.00 84.19 164 GLU A C 1
ATOM 1331 O O . GLU A 1 164 ? -12.849 23.157 5.394 1.00 84.19 164 GLU A O 1
ATOM 1336 N N . VAL A 1 165 ? -14.263 22.112 6.788 1.00 83.94 165 VAL A N 1
ATOM 1337 C CA . VAL A 1 165 ? -14.886 21.281 5.757 1.00 83.94 165 VAL A CA 1
ATOM 1338 C C . VAL A 1 165 ? -16.205 21.898 5.298 1.00 83.94 165 VAL A C 1
ATOM 1340 O O . VAL A 1 165 ? -17.214 21.850 6.000 1.00 83.94 165 VAL A O 1
ATOM 1343 N N . GLU A 1 166 ? -16.203 22.467 4.090 1.00 82.44 166 GLU A N 1
ATOM 1344 C CA . GLU A 1 166 ? -17.424 22.955 3.432 1.00 82.44 166 GLU A CA 1
ATOM 1345 C C . GLU A 1 166 ? -18.162 21.843 2.666 1.00 82.44 166 GLU A C 1
ATOM 1347 O O . GLU A 1 166 ? -19.393 21.856 2.591 1.00 82.44 166 GLU A O 1
ATOM 1352 N N . ASP A 1 167 ? -17.423 20.881 2.106 1.00 83.31 167 ASP A N 1
ATOM 1353 C CA . ASP A 1 167 ? -17.966 19.778 1.311 1.00 83.31 167 ASP A CA 1
ATOM 1354 C C . ASP A 1 167 ? -18.287 18.560 2.191 1.00 83.31 167 ASP A C 1
ATOM 1356 O O . ASP A 1 167 ? -17.454 18.076 2.958 1.00 83.31 167 ASP A O 1
ATOM 1360 N N . SER A 1 168 ? -19.506 18.032 2.063 1.00 88.12 168 SER A N 1
ATOM 1361 C CA . SER A 1 168 ? -19.965 16.879 2.834 1.00 88.12 168 SER A CA 1
ATOM 1362 C C . SER A 1 168 ? -19.114 15.623 2.635 1.00 88.12 168 SER A C 1
ATOM 1364 O O . SER A 1 168 ? -19.060 14.797 3.550 1.00 88.12 168 SER A O 1
ATOM 1366 N N . ASP A 1 169 ? -18.438 15.457 1.497 1.00 88.75 169 ASP A N 1
ATOM 1367 C CA . ASP A 1 169 ? -17.674 14.237 1.205 1.00 88.75 169 ASP A CA 1
ATOM 1368 C C . ASP A 1 169 ? -16.477 14.041 2.154 1.00 88.75 169 ASP A C 1
ATOM 1370 O O . ASP A 1 169 ? -16.157 12.914 2.541 1.00 88.75 169 ASP A O 1
ATOM 1374 N N . TYR A 1 170 ? -15.885 15.131 2.643 1.00 89.44 170 TYR A N 1
ATOM 1375 C CA . TYR A 1 170 ? -14.748 15.102 3.573 1.00 89.44 170 TYR A CA 1
ATOM 1376 C C . TYR A 1 170 ? -15.138 14.731 5.013 1.00 89.44 170 TYR A C 1
ATOM 1378 O O . TYR A 1 170 ? -14.260 14.481 5.839 1.00 89.44 170 TYR A O 1
ATOM 1386 N N . ARG A 1 171 ? -16.440 14.694 5.340 1.00 95.19 171 ARG A N 1
ATOM 1387 C CA . ARG A 1 171 ? -16.914 14.395 6.704 1.00 95.19 171 ARG A CA 1
ATOM 1388 C C . ARG A 1 171 ? -17.924 13.259 6.815 1.00 95.19 171 ARG A C 1
ATOM 1390 O O . ARG A 1 171 ? -17.975 12.605 7.854 1.00 95.19 171 ARG A O 1
ATOM 1397 N N . SER A 1 172 ? -18.713 12.988 5.775 1.00 96.31 172 SER A N 1
ATOM 1398 C CA . SER A 1 172 ? -19.905 12.130 5.882 1.00 96.31 172 SER A CA 1
ATOM 1399 C C . SER A 1 172 ? -19.603 10.711 6.374 1.00 96.31 172 SER A C 1
ATOM 1401 O O . SER A 1 172 ? -20.342 10.177 7.203 1.00 96.31 172 SER A O 1
ATOM 1403 N N . ALA A 1 173 ? -18.507 10.091 5.921 1.00 97.94 173 ALA A N 1
ATOM 1404 C CA . ALA A 1 173 ? -18.155 8.746 6.382 1.00 97.94 173 ALA A CA 1
ATOM 1405 C C . ALA A 1 173 ? -17.710 8.751 7.852 1.00 97.94 173 ALA A C 1
ATOM 1407 O O . ALA A 1 173 ? -18.016 7.818 8.601 1.00 97.94 173 ALA A O 1
ATOM 1408 N N . PHE A 1 174 ? -17.008 9.807 8.274 1.00 97.75 174 PHE A N 1
ATOM 1409 C CA . PHE A 1 174 ? -16.570 9.957 9.656 1.00 97.75 174 PHE A CA 1
ATOM 1410 C C . PHE A 1 174 ? -17.738 10.271 10.596 1.00 97.75 174 PHE A C 1
ATOM 1412 O O . PHE A 1 174 ? -17.822 9.677 11.667 1.00 97.75 174 PHE A O 1
ATOM 1419 N N . ASP A 1 175 ? -18.691 11.109 10.186 1.00 98.06 175 ASP A N 1
ATOM 1420 C CA . ASP A 1 175 ? -19.902 11.403 10.964 1.00 98.06 175 ASP A CA 1
ATOM 1421 C C . ASP A 1 175 ? -20.743 10.132 11.208 1.00 98.06 175 ASP A C 1
ATOM 1423 O O . ASP A 1 175 ? -21.234 9.888 12.320 1.00 98.06 175 ASP A O 1
ATOM 1427 N N . LEU A 1 176 ? -20.855 9.255 10.201 1.00 98.19 176 LEU A N 1
ATOM 1428 C CA . LEU A 1 176 ? -21.444 7.925 10.386 1.00 98.19 176 LEU A CA 1
ATOM 1429 C C . LEU A 1 176 ? -20.618 7.086 11.366 1.00 98.19 176 LEU A C 1
ATOM 1431 O O . LEU A 1 176 ? -21.174 6.481 12.282 1.00 98.19 176 LEU A O 1
ATOM 1435 N N . ALA A 1 177 ? -19.292 7.087 11.243 1.00 97.44 177 ALA A N 1
ATOM 1436 C CA . ALA A 1 177 ? -18.434 6.378 12.184 1.00 97.44 177 ALA A CA 1
ATOM 1437 C C . ALA A 1 177 ? -18.621 6.869 13.630 1.00 97.44 177 ALA A C 1
ATOM 1439 O O . ALA A 1 177 ? -18.702 6.046 14.539 1.00 97.44 177 ALA A O 1
ATOM 1440 N N . VAL A 1 178 ? -18.776 8.176 13.854 1.00 97.81 178 VAL A N 1
ATOM 1441 C CA . VAL A 1 178 ? -19.106 8.766 15.163 1.00 97.81 178 VAL A CA 1
ATOM 1442 C C . VAL A 1 178 ? -20.456 8.275 15.672 1.00 97.81 178 VAL A C 1
ATOM 1444 O O . VAL A 1 178 ? -20.573 7.908 16.841 1.00 97.81 178 VAL A O 1
ATOM 1447 N N . THR A 1 179 ? -21.454 8.187 14.796 1.00 98.06 179 THR A N 1
ATOM 1448 C CA . THR A 1 179 ? -22.793 7.695 15.148 1.00 98.06 179 THR A CA 1
ATOM 1449 C C . THR A 1 179 ? -22.769 6.238 15.623 1.00 98.06 179 THR A C 1
ATOM 1451 O O . THR A 1 179 ? -23.383 5.915 16.640 1.00 98.06 179 THR A O 1
ATOM 1454 N N . TYR A 1 180 ? -22.044 5.360 14.925 1.00 97.94 180 TYR A N 1
ATOM 1455 C CA . TYR A 1 180 ? -22.029 3.921 15.217 1.00 97.94 180 TYR A CA 1
ATOM 1456 C C . TYR A 1 180 ? -20.991 3.520 16.279 1.00 97.94 180 TYR A C 1
ATOM 1458 O O . TYR A 1 180 ? -21.257 2.656 17.115 1.00 97.94 180 TYR A O 1
ATOM 1466 N N . LEU A 1 181 ? -19.805 4.135 16.272 1.00 93.44 181 LEU A N 1
ATOM 1467 C CA . LEU A 1 181 ? -18.668 3.757 17.125 1.00 93.44 181 LEU A CA 1
ATOM 1468 C C . LEU A 1 181 ? -18.506 4.661 18.358 1.00 93.44 181 LEU A C 1
ATOM 1470 O O . LEU A 1 181 ? -17.732 4.333 19.269 1.00 93.44 181 LEU A O 1
ATOM 1474 N N . GLY A 1 182 ? -19.205 5.799 18.401 1.00 95.44 182 GLY A N 1
ATOM 1475 C CA . GLY A 1 182 ? -19.140 6.774 19.487 1.00 95.44 182 GLY A CA 1
ATOM 1476 C C . GLY A 1 182 ? -17.718 7.285 19.727 1.00 95.44 182 GLY A C 1
ATOM 1477 O O . GLY A 1 182 ? -16.986 7.618 18.798 1.00 95.44 182 GLY A O 1
ATOM 1478 N N . ALA A 1 183 ? -17.290 7.282 20.992 1.00 89.19 183 ALA A N 1
ATOM 1479 C CA . ALA A 1 183 ? -15.964 7.750 21.405 1.00 89.19 183 ALA A CA 1
ATOM 1480 C C . ALA A 1 183 ? -14.787 6.989 20.758 1.00 89.19 183 ALA A C 1
ATOM 1482 O O . ALA A 1 183 ? -13.654 7.462 20.804 1.00 89.19 183 ALA A O 1
ATOM 1483 N N . ASN A 1 184 ? -15.030 5.817 20.156 1.00 85.06 184 ASN A N 1
ATOM 1484 C CA . ASN A 1 184 ? -13.989 5.037 19.487 1.00 85.06 184 ASN A CA 1
ATOM 1485 C C . ASN A 1 184 ? -13.870 5.337 17.981 1.00 85.06 184 ASN A C 1
ATOM 1487 O O . ASN A 1 184 ? -13.035 4.721 17.317 1.00 85.06 184 ASN A O 1
ATOM 1491 N N . ALA A 1 185 ? -14.674 6.253 17.429 1.00 87.50 185 ALA A N 1
ATOM 1492 C CA . ALA A 1 185 ? -14.698 6.544 15.995 1.00 87.50 185 ALA A CA 1
ATOM 1493 C C . ALA A 1 185 ? -13.324 6.941 15.446 1.00 87.50 185 ALA A C 1
ATOM 1495 O O . ALA A 1 185 ? -12.852 6.316 14.503 1.00 87.50 185 ALA A O 1
ATOM 1496 N N . LEU A 1 186 ? -12.625 7.875 16.100 1.00 80.75 186 LEU A N 1
ATOM 1497 C CA . LEU A 1 186 ? -11.293 8.319 15.671 1.00 80.75 186 LEU A CA 1
ATOM 1498 C C . LEU A 1 186 ? -10.268 7.172 15.596 1.00 80.75 186 LEU A C 1
ATOM 1500 O O . LEU A 1 186 ? -9.374 7.184 14.757 1.00 80.75 186 LEU A O 1
ATOM 1504 N N . ARG A 1 187 ? -10.422 6.147 16.444 1.00 79.00 187 ARG A N 1
ATOM 1505 C CA . ARG A 1 187 ? -9.529 4.983 16.487 1.00 79.00 187 ARG A CA 1
ATOM 1506 C C . ARG A 1 187 ? -9.860 3.946 15.414 1.00 79.00 187 ARG A C 1
ATOM 1508 O O . ARG A 1 187 ? -8.947 3.383 14.817 1.00 79.00 187 ARG A O 1
ATOM 1515 N N . HIS A 1 188 ? -11.141 3.645 15.209 1.00 81.94 188 HIS A N 1
ATOM 1516 C CA . HIS A 1 188 ? -11.558 2.512 14.370 1.00 81.94 188 HIS A CA 1
ATOM 1517 C C . HIS A 1 188 ? -11.975 2.910 12.955 1.00 81.94 188 HIS A C 1
ATOM 1519 O O . HIS A 1 188 ? -11.956 2.054 12.072 1.00 81.94 188 HIS A O 1
ATOM 1525 N N . PHE A 1 189 ? -12.308 4.180 12.710 1.00 88.94 189 PHE A N 1
ATOM 1526 C CA . PHE A 1 189 ? -12.770 4.658 11.406 1.00 88.94 189 PHE A CA 1
ATOM 1527 C C . PHE A 1 189 ? -11.787 4.330 10.283 1.00 88.94 189 PHE A C 1
ATOM 1529 O O . PHE A 1 189 ? -12.185 3.723 9.295 1.00 88.94 189 PHE A O 1
ATOM 1536 N N . VAL A 1 190 ? -10.502 4.653 10.466 1.00 83.19 190 VAL A N 1
ATOM 1537 C CA . VAL A 1 190 ? -9.454 4.393 9.464 1.00 83.19 190 VAL A CA 1
ATOM 1538 C C . VAL A 1 190 ? -9.433 2.917 9.068 1.00 83.19 190 VAL A C 1
ATOM 1540 O O . VAL A 1 190 ? -9.294 2.576 7.896 1.00 83.19 190 VAL A O 1
ATOM 1543 N N . HIS A 1 191 ? -9.624 2.024 10.038 1.00 80.25 191 HIS A N 1
ATOM 1544 C CA . HIS A 1 191 ? -9.651 0.587 9.797 1.00 80.25 191 HIS A CA 1
ATOM 1545 C C . HIS A 1 191 ? -10.891 0.173 9.002 1.00 80.25 191 HIS A C 1
ATOM 1547 O O . HIS A 1 191 ? -10.774 -0.525 7.996 1.00 80.25 191 HIS A O 1
ATOM 1553 N N . VAL A 1 192 ? -12.071 0.616 9.434 1.00 85.81 192 VAL A N 1
ATOM 1554 C CA . VAL A 1 192 ? -13.343 0.286 8.781 1.00 85.81 192 VAL A CA 1
ATOM 1555 C C . VAL A 1 192 ? -13.390 0.825 7.350 1.00 85.81 192 VAL A C 1
ATOM 1557 O O . VAL A 1 192 ? -13.753 0.085 6.437 1.00 85.81 192 VAL A O 1
ATOM 1560 N N . ALA A 1 193 ? -12.955 2.068 7.137 1.00 90.50 193 ALA A N 1
ATOM 1561 C CA . ALA A 1 193 ? -12.877 2.681 5.817 1.00 90.50 193 ALA A CA 1
ATOM 1562 C C . ALA A 1 193 ? -11.958 1.874 4.888 1.00 90.50 193 ALA A C 1
ATOM 1564 O O . ALA A 1 193 ? -12.396 1.444 3.824 1.00 90.50 193 ALA A O 1
ATOM 1565 N N . ASN A 1 194 ? -10.737 1.543 5.322 1.00 84.88 194 ASN A N 1
ATOM 1566 C CA . ASN A 1 194 ? -9.828 0.712 4.526 1.00 84.88 194 ASN A CA 1
ATOM 1567 C C . ASN A 1 194 ? -10.410 -0.671 4.192 1.00 84.88 194 ASN A C 1
ATOM 1569 O O . ASN A 1 194 ? -10.336 -1.107 3.049 1.00 84.88 194 ASN A O 1
ATOM 1573 N N . LEU A 1 195 ? -11.027 -1.354 5.163 1.00 83.12 195 LEU A N 1
ATOM 1574 C CA . LEU A 1 195 ? -11.668 -2.652 4.924 1.00 83.12 195 LEU A CA 1
ATOM 1575 C C . LEU A 1 195 ? -12.835 -2.554 3.941 1.00 83.12 195 LEU A C 1
ATOM 1577 O O . LEU A 1 195 ? -13.039 -3.471 3.150 1.00 83.12 195 LEU A O 1
ATOM 1581 N N . SER A 1 196 ? -13.591 -1.456 3.956 1.00 95.69 196 SER A N 1
ATOM 1582 C CA . SER A 1 196 ? -14.633 -1.246 2.952 1.00 95.69 196 SER A CA 1
ATOM 1583 C C . SER A 1 196 ? -14.034 -1.106 1.548 1.00 95.69 196 SER A C 1
ATOM 1585 O O . SER A 1 196 ? -14.523 -1.735 0.610 1.00 95.69 196 SER A O 1
ATOM 1587 N N . LEU A 1 197 ? -12.901 -0.402 1.422 1.00 93.50 197 LEU A N 1
ATOM 1588 C CA . LEU A 1 197 ? -12.141 -0.241 0.175 1.00 93.50 197 LEU A CA 1
ATOM 1589 C C . LEU A 1 197 ? -11.445 -1.534 -0.296 1.00 93.50 197 LEU A C 1
ATOM 1591 O O . LEU A 1 197 ? -10.899 -1.576 -1.397 1.00 93.50 197 LEU A O 1
ATOM 1595 N N . TYR A 1 198 ? -11.493 -2.622 0.480 1.00 90.38 198 TYR A N 1
ATOM 1596 C CA . TYR A 1 198 ? -11.077 -3.957 0.020 1.00 90.38 198 TYR A CA 1
ATOM 1597 C C . TYR A 1 198 ? -12.168 -4.666 -0.783 1.00 90.38 198 TYR A C 1
ATOM 1599 O O . TYR A 1 198 ? -12.032 -5.847 -1.114 1.00 90.38 198 TYR A O 1
ATOM 1607 N N . THR A 1 199 ? -13.272 -3.983 -1.073 1.00 94.00 199 THR A N 1
ATOM 1608 C CA . THR A 1 199 ? -14.412 -4.559 -1.775 1.00 94.00 199 THR A CA 1
ATOM 1609 C C . THR A 1 199 ? -14.724 -3.818 -3.067 1.00 94.00 199 THR A C 1
ATOM 1611 O O . THR A 1 199 ? -14.363 -2.659 -3.234 1.00 94.00 199 THR A O 1
ATOM 1614 N N . THR A 1 200 ? -15.428 -4.469 -3.988 1.00 95.88 200 THR A N 1
ATOM 1615 C CA . THR A 1 200 ? -15.966 -3.837 -5.202 1.00 95.88 200 THR A CA 1
ATOM 1616 C C . THR A 1 200 ? -17.047 -2.796 -4.900 1.00 95.88 200 THR A C 1
ATOM 1618 O O . THR A 1 200 ? -17.375 -1.979 -5.760 1.00 95.88 200 THR A O 1
ATOM 1621 N N . GLU A 1 201 ? -17.650 -2.857 -3.710 1.00 97.69 201 GLU A N 1
ATOM 1622 C CA . GLU A 1 201 ? -18.812 -2.061 -3.306 1.00 97.69 201 GLU A CA 1
ATOM 1623 C C . GLU A 1 201 ? -18.626 -1.486 -1.893 1.00 97.69 201 GLU A C 1
ATOM 1625 O O . GLU A 1 201 ? -19.355 -1.861 -0.967 1.00 97.69 201 GLU A O 1
ATOM 1630 N N . PRO A 1 202 ? -17.633 -0.591 -1.696 1.00 97.94 202 PRO A N 1
ATOM 1631 C CA . PRO A 1 202 ? -17.293 -0.061 -0.377 1.00 97.94 202 PRO A CA 1
ATOM 1632 C C . PRO A 1 202 ? -18.488 0.615 0.295 1.00 97.94 202 PRO A C 1
ATOM 1634 O O . PRO A 1 202 ? -18.713 0.422 1.490 1.00 97.94 202 PRO A O 1
ATOM 1637 N N . GLU A 1 203 ? -19.311 1.332 -0.473 1.00 98.19 203 GLU A N 1
ATOM 1638 C CA . GLU A 1 203 ? -20.502 1.997 0.051 1.00 98.19 203 GLU A CA 1
ATOM 1639 C C . GLU A 1 203 ? -21.538 1.022 0.612 1.00 98.19 203 GLU A C 1
ATOM 1641 O O . GLU A 1 203 ? -22.238 1.353 1.562 1.00 98.19 203 GLU A O 1
ATOM 1646 N N . THR A 1 204 ? -21.604 -0.198 0.076 1.00 98.06 204 THR A N 1
ATOM 1647 C CA . THR A 1 204 ? -22.538 -1.233 0.528 1.00 98.06 204 THR A CA 1
ATOM 1648 C C . THR A 1 204 ? -22.092 -1.865 1.848 1.00 98.06 204 THR A C 1
ATOM 1650 O O . THR A 1 204 ? -22.928 -2.168 2.702 1.00 98.06 204 THR A O 1
ATOM 1653 N N . VAL A 1 205 ? -20.785 -2.062 2.044 1.00 97.88 205 VAL A N 1
ATOM 1654 C CA . VAL A 1 205 ? -20.249 -2.786 3.213 1.00 97.88 205 VAL A CA 1
ATOM 1655 C C . VAL A 1 205 ? -19.879 -1.879 4.388 1.00 97.88 205 VAL A C 1
ATOM 1657 O O . VAL A 1 205 ? -19.780 -2.367 5.514 1.00 97.88 205 VAL A O 1
ATOM 1660 N N . PHE A 1 206 ? -19.676 -0.578 4.157 1.00 98.50 206 PHE A N 1
ATOM 1661 C CA . PHE A 1 206 ? -19.139 0.352 5.155 1.00 98.50 206 PHE A CA 1
ATOM 1662 C C . PHE A 1 206 ? -19.972 0.411 6.446 1.00 98.50 206 PHE A C 1
ATOM 1664 O O . PHE A 1 206 ? -19.435 0.187 7.530 1.00 98.50 206 PHE A O 1
ATOM 1671 N N . VAL A 1 207 ? -21.290 0.624 6.347 1.00 98.44 207 VAL A N 1
ATOM 1672 C CA . VAL A 1 207 ? -22.178 0.683 7.527 1.00 98.44 207 VAL A CA 1
ATOM 1673 C C . VAL A 1 207 ? -22.210 -0.654 8.273 1.00 98.44 207 VAL A C 1
ATOM 1675 O O . VAL A 1 207 ? -22.108 -0.685 9.496 1.00 98.44 207 VAL A O 1
ATOM 1678 N N . ALA A 1 208 ? -22.257 -1.773 7.548 1.00 98.19 208 ALA A N 1
ATOM 1679 C CA . ALA A 1 208 ? -22.256 -3.102 8.155 1.00 98.19 208 ALA A CA 1
ATOM 1680 C C . ALA A 1 208 ? -20.940 -3.395 8.908 1.00 98.19 208 ALA A C 1
ATOM 1682 O O . ALA A 1 208 ? -20.947 -4.009 9.975 1.00 98.19 208 ALA A O 1
ATOM 1683 N N . LEU A 1 209 ? -19.803 -2.917 8.390 1.00 97.19 209 LEU A N 1
ATOM 1684 C CA . LEU A 1 209 ? -18.520 -2.982 9.089 1.00 97.19 209 LEU A CA 1
ATOM 1685 C C . LEU A 1 209 ? -18.491 -2.089 10.336 1.00 97.19 209 LEU A C 1
ATOM 1687 O O . LEU A 1 209 ? -17.921 -2.504 11.345 1.00 97.19 209 LEU A O 1
ATOM 1691 N N . LEU A 1 210 ? -19.100 -0.898 10.299 1.00 97.94 210 LEU A N 1
ATOM 1692 C CA . LEU A 1 210 ? -19.229 -0.039 11.482 1.00 97.94 210 LEU A CA 1
ATOM 1693 C C . LEU A 1 210 ? -20.026 -0.739 12.591 1.00 97.94 210 LEU A C 1
ATOM 1695 O O . LEU A 1 210 ? -19.588 -0.736 13.740 1.00 97.94 210 LEU A O 1
ATOM 1699 N N . GLU A 1 211 ? -21.148 -1.379 12.256 1.00 98.00 211 GLU A N 1
ATOM 1700 C CA . GLU A 1 211 ? -21.948 -2.170 13.201 1.00 98.00 211 GLU A CA 1
ATOM 1701 C C . GLU A 1 211 ? -21.149 -3.340 13.793 1.00 98.00 211 GLU A C 1
ATOM 1703 O O . GLU A 1 211 ? -21.139 -3.547 15.011 1.00 98.00 211 GLU A O 1
ATOM 1708 N N . GLU A 1 212 ? -20.428 -4.081 12.947 1.00 96.81 212 GLU A N 1
ATOM 1709 C CA . GLU A 1 212 ? -19.600 -5.209 13.379 1.00 96.81 212 GLU A CA 1
ATOM 1710 C C . GLU A 1 212 ? -18.470 -4.750 14.315 1.00 96.81 212 GLU A C 1
ATOM 1712 O O . GLU A 1 212 ? -18.206 -5.373 15.350 1.00 96.81 212 GLU A O 1
ATOM 1717 N N . PHE A 1 213 ? -17.821 -3.628 13.995 1.00 92.25 213 PHE A N 1
ATOM 1718 C CA . PHE A 1 213 ? -16.779 -3.051 14.839 1.00 92.25 213 PHE A CA 1
ATOM 1719 C C . PHE A 1 213 ? -17.353 -2.493 16.143 1.00 92.25 213 PHE A C 1
ATOM 1721 O O . PHE A 1 213 ? -16.765 -2.724 17.198 1.00 92.25 213 PHE A O 1
ATOM 1728 N N . ALA A 1 214 ? -18.518 -1.845 16.121 1.00 95.38 214 ALA A N 1
ATOM 1729 C CA . ALA A 1 214 ? -19.189 -1.390 17.338 1.00 95.38 214 ALA A CA 1
ATOM 1730 C C . ALA A 1 214 ? -19.483 -2.557 18.297 1.00 95.38 214 ALA A C 1
ATOM 1732 O O . ALA A 1 214 ? -19.359 -2.414 19.514 1.00 95.38 214 ALA A O 1
ATOM 1733 N N . ALA A 1 215 ? -19.829 -3.728 17.754 1.00 94.06 215 ALA A N 1
ATOM 1734 C CA . ALA A 1 215 ? -20.147 -4.912 18.541 1.00 94.06 215 ALA A CA 1
ATOM 1735 C C . ALA A 1 215 ? -18.913 -5.682 19.043 1.00 94.06 215 ALA A C 1
ATOM 1737 O O . ALA A 1 215 ? -18.967 -6.292 20.115 1.00 94.06 215 ALA A O 1
ATOM 1738 N N . ARG A 1 216 ? -17.823 -5.726 18.262 1.00 90.81 216 ARG A N 1
ATOM 1739 C CA . ARG A 1 216 ? -16.732 -6.697 18.481 1.00 90.81 216 ARG A CA 1
ATOM 1740 C C . ARG A 1 216 ? -15.326 -6.114 18.500 1.00 90.81 216 ARG A C 1
ATOM 1742 O O . ARG A 1 216 ? -14.416 -6.819 18.945 1.00 90.81 216 ARG A O 1
ATOM 1749 N N . ALA A 1 217 ? -15.115 -4.898 17.999 1.00 78.19 217 ALA A N 1
ATOM 1750 C CA . ALA A 1 217 ? -13.774 -4.343 17.902 1.00 78.19 217 ALA A CA 1
ATOM 1751 C C . ALA A 1 217 ? -13.174 -4.142 19.295 1.00 78.19 217 ALA A C 1
ATOM 1753 O O . ALA A 1 217 ? -13.799 -3.627 20.223 1.00 78.19 217 ALA A O 1
ATOM 1754 N N . SER A 1 218 ? -11.921 -4.556 19.429 1.00 74.81 218 SER A N 1
ATOM 1755 C CA . SER A 1 218 ? -11.123 -4.314 20.615 1.00 74.81 218 SER A CA 1
ATOM 1756 C C . SER A 1 218 ? -10.360 -3.013 20.469 1.00 74.81 218 SER A C 1
ATOM 1758 O O . SER A 1 218 ? -9.737 -2.725 19.450 1.00 74.81 218 SER A O 1
ATOM 1760 N N . ASN A 1 219 ? -10.325 -2.262 21.554 1.00 65.56 219 ASN A N 1
ATOM 1761 C CA . ASN A 1 219 ? -9.491 -1.081 21.692 1.00 65.56 219 ASN A CA 1
ATOM 1762 C C . ASN A 1 219 ? -7.986 -1.418 21.757 1.00 65.56 219 ASN A C 1
ATOM 1764 O O . ASN A 1 219 ? -7.146 -0.603 21.390 1.00 65.56 219 ASN A O 1
ATOM 1768 N N . LEU A 1 220 ? -7.650 -2.658 22.112 1.00 50.00 220 LEU A N 1
ATOM 1769 C CA . LEU A 1 220 ? -6.290 -3.078 22.443 1.00 50.00 220 LEU A CA 1
ATOM 1770 C C . LEU A 1 220 ? -5.528 -3.738 21.289 1.00 50.00 220 LEU A C 1
ATOM 1772 O O . LEU A 1 220 ? -4.317 -3.922 21.388 1.00 50.00 220 LEU A O 1
ATOM 1776 N N . ASN A 1 221 ? -6.220 -4.181 20.234 1.00 63.31 221 ASN A N 1
ATOM 1777 C CA . ASN A 1 221 ? -5.625 -5.090 19.256 1.00 63.31 221 ASN A CA 1
ATOM 1778 C C . ASN A 1 221 ? -6.194 -4.889 17.845 1.00 63.31 221 ASN A C 1
ATOM 1780 O O . ASN A 1 221 ? -7.203 -5.500 17.483 1.00 63.31 221 ASN A O 1
ATOM 1784 N N . SER A 1 222 ? -5.516 -4.084 17.024 1.00 58.06 222 SER A N 1
ATOM 1785 C CA . SER A 1 222 ? -5.963 -3.845 15.650 1.00 58.06 222 SER A CA 1
ATOM 1786 C C . SER A 1 222 ? -5.767 -5.050 14.723 1.00 58.06 222 SER A C 1
ATOM 1788 O O . SER A 1 222 ? -6.579 -5.224 13.826 1.00 58.06 222 SER A O 1
ATOM 1790 N N . GLN A 1 223 ? -4.817 -5.963 14.964 1.00 59.16 223 GLN A N 1
ATOM 1791 C CA . GLN A 1 223 ? -4.731 -7.222 14.198 1.00 59.16 223 GLN A CA 1
ATOM 1792 C C . GLN A 1 223 ? -5.994 -8.067 14.399 1.00 59.16 223 GLN A C 1
ATOM 1794 O O . GLN A 1 223 ? -6.571 -8.601 13.451 1.00 59.16 223 GLN A O 1
ATOM 1799 N N . SER A 1 224 ? -6.481 -8.139 15.641 1.00 67.88 224 SER A N 1
ATOM 1800 C CA . SER A 1 224 ? -7.748 -8.802 15.930 1.00 67.88 224 SER A CA 1
ATOM 1801 C C . SER A 1 224 ? -8.920 -8.105 15.241 1.00 67.88 224 SER A C 1
ATOM 1803 O O . SER A 1 224 ? -9.783 -8.801 14.716 1.00 67.88 224 SER A O 1
ATOM 1805 N N . ASN A 1 225 ? -8.943 -6.771 15.197 1.00 68.25 225 ASN A N 1
ATOM 1806 C CA . ASN A 1 225 ? -9.988 -6.015 14.497 1.00 68.25 225 ASN A CA 1
ATOM 1807 C C . ASN A 1 225 ? -9.934 -6.227 12.983 1.00 68.25 225 ASN A C 1
ATOM 1809 O O . ASN A 1 225 ? -10.971 -6.396 12.349 1.00 68.25 225 ASN A O 1
ATOM 1813 N N . HIS A 1 226 ? -8.735 -6.305 12.405 1.00 74.19 226 HIS A N 1
ATOM 1814 C CA . HIS A 1 226 ? -8.573 -6.606 10.989 1.00 74.19 226 HIS A CA 1
ATOM 1815 C C . HIS A 1 226 ? -9.102 -7.992 10.650 1.00 74.19 226 HIS A C 1
ATOM 1817 O O . HIS A 1 226 ? -9.849 -8.149 9.689 1.00 74.19 226 HIS A O 1
ATOM 1823 N N . ARG A 1 227 ? -8.767 -8.993 11.467 1.00 73.19 227 ARG A N 1
ATOM 1824 C CA . ARG A 1 227 ? -9.317 -10.340 11.321 1.00 73.19 227 ARG A CA 1
ATOM 1825 C C . ARG A 1 227 ? -10.837 -10.356 11.488 1.00 73.19 227 ARG A C 1
ATOM 1827 O O . ARG A 1 227 ? -11.505 -11.020 10.713 1.00 73.19 227 ARG A O 1
ATOM 1834 N N . ILE A 1 228 ? -11.393 -9.613 12.450 1.00 80.25 228 ILE A N 1
ATOM 1835 C CA . ILE A 1 228 ? -12.852 -9.477 12.603 1.00 80.25 228 ILE A CA 1
ATOM 1836 C C . ILE A 1 228 ? -13.468 -8.948 11.306 1.00 80.25 228 ILE A C 1
ATOM 1838 O O . ILE A 1 228 ? -14.398 -9.559 10.789 1.00 80.25 228 ILE A O 1
ATOM 1842 N N . GLY A 1 229 ? -12.920 -7.861 10.763 1.00 80.94 229 GLY A N 1
ATOM 1843 C CA . GLY A 1 229 ? -13.404 -7.256 9.528 1.00 80.94 229 GLY A CA 1
ATOM 1844 C C . GLY A 1 229 ? -13.285 -8.172 8.313 1.00 80.94 229 GLY A C 1
ATOM 1845 O O . GLY A 1 229 ? -14.261 -8.377 7.601 1.00 80.94 229 GLY A O 1
ATOM 1846 N N . THR A 1 230 ? -12.122 -8.780 8.093 1.00 81.31 230 THR A N 1
ATOM 1847 C CA . THR A 1 230 ? -11.895 -9.697 6.961 1.00 81.31 230 THR A CA 1
ATOM 1848 C C . THR A 1 230 ? -12.715 -10.983 7.070 1.00 81.31 230 THR A C 1
ATOM 1850 O O . THR A 1 230 ? -13.299 -11.410 6.077 1.00 81.31 230 THR A O 1
ATOM 1853 N N . GLU A 1 231 ? -12.854 -11.578 8.261 1.00 83.25 231 GLU A N 1
ATOM 1854 C CA . GLU A 1 231 ? -13.753 -12.721 8.485 1.00 83.25 231 GLU A CA 1
ATOM 1855 C C . GLU A 1 231 ? -15.221 -12.345 8.253 1.00 83.25 231 GLU A C 1
ATOM 1857 O O . GLU A 1 231 ? -15.983 -13.138 7.693 1.00 83.25 231 GLU A O 1
ATOM 1862 N N . PHE A 1 232 ? -15.630 -11.149 8.686 1.00 92.50 232 PHE A N 1
ATOM 1863 C CA . PHE A 1 232 ? -16.976 -10.631 8.467 1.00 92.50 232 PHE A CA 1
ATOM 1864 C C . PHE A 1 232 ? -17.258 -10.449 6.973 1.00 92.50 232 PHE A C 1
ATOM 1866 O O . PHE A 1 232 ? -18.238 -11.004 6.471 1.00 92.50 232 PHE A O 1
ATOM 1873 N N . LEU A 1 233 ? -16.364 -9.775 6.244 1.00 89.69 233 LEU A N 1
ATOM 1874 C CA . LEU A 1 233 ? -16.455 -9.622 4.791 1.00 89.69 233 LEU A CA 1
ATOM 1875 C C . LEU A 1 233 ? -16.484 -10.985 4.088 1.00 89.69 233 LEU A C 1
ATOM 1877 O O . LEU A 1 233 ? -17.373 -11.236 3.279 1.00 89.69 233 LEU A O 1
ATOM 1881 N N . GLY A 1 234 ? -15.591 -11.905 4.460 1.00 89.31 234 GLY A N 1
ATOM 1882 C CA . GLY A 1 234 ? -15.535 -13.265 3.914 1.00 89.31 234 GLY A CA 1
ATOM 1883 C C . GLY A 1 234 ? -16.820 -14.064 4.117 1.00 89.31 234 GLY A C 1
ATOM 1884 O O . GLY A 1 234 ? -17.195 -14.871 3.269 1.00 89.31 234 GLY A O 1
ATOM 1885 N N . ARG A 1 235 ? -17.523 -13.843 5.231 1.00 94.56 235 ARG A N 1
ATOM 1886 C CA . ARG A 1 235 ? -18.765 -14.555 5.548 1.00 94.56 235 ARG A CA 1
ATOM 1887 C C . ARG A 1 235 ? -19.996 -13.914 4.915 1.00 94.56 235 ARG A C 1
ATOM 1889 O O . ARG A 1 235 ? -20.870 -14.639 4.446 1.00 94.56 235 ARG A O 1
ATOM 1896 N N . HIS A 1 236 ? -20.091 -12.590 4.958 1.00 96.38 236 HIS A N 1
ATOM 1897 C CA . HIS A 1 236 ? -21.313 -11.857 4.620 1.00 96.38 236 HIS A CA 1
ATOM 1898 C C . HIS A 1 236 ? -21.290 -11.260 3.208 1.00 96.38 236 HIS A C 1
ATOM 1900 O O . HIS A 1 236 ? -22.350 -11.100 2.609 1.00 96.38 236 HIS A O 1
ATOM 1906 N N . PHE A 1 237 ? -20.101 -11.017 2.650 1.00 95.75 237 PHE A N 1
ATOM 1907 C CA . PHE A 1 237 ? -19.893 -10.391 1.341 1.00 95.75 237 PHE A CA 1
ATOM 1908 C C . PHE A 1 237 ? -18.834 -11.116 0.477 1.00 95.75 237 PHE A C 1
ATOM 1910 O O . PHE A 1 237 ? -18.020 -10.458 -0.170 1.00 95.75 237 PHE A O 1
ATOM 1917 N N . PRO A 1 238 ? -18.818 -12.466 0.399 1.00 89.50 238 PRO A N 1
ATOM 1918 C CA . PRO A 1 238 ? -17.733 -13.212 -0.254 1.00 89.50 238 PRO A CA 1
ATOM 1919 C C . PRO A 1 238 ? -17.535 -12.874 -1.738 1.00 89.50 238 PRO A C 1
ATOM 1921 O O . PRO A 1 238 ? -16.430 -13.000 -2.252 1.00 89.50 238 PRO A O 1
ATOM 1924 N N . GLY A 1 239 ? -18.597 -12.457 -2.437 1.00 89.56 239 GLY A N 1
ATOM 1925 C CA . GLY A 1 239 ? -18.544 -12.104 -3.859 1.00 89.56 239 GLY A CA 1
ATOM 1926 C C . GLY A 1 239 ? -18.042 -10.690 -4.154 1.00 89.56 239 GLY A C 1
ATOM 1927 O O . GLY A 1 239 ? -17.905 -10.351 -5.322 1.00 89.56 239 GLY A O 1
ATOM 1928 N N . MET A 1 240 ? -17.803 -9.875 -3.124 1.00 94.44 240 MET A N 1
ATOM 1929 C CA . MET A 1 240 ? -17.400 -8.473 -3.274 1.00 94.44 240 MET A CA 1
ATOM 1930 C C . MET A 1 240 ? -15.926 -8.243 -2.932 1.00 94.44 240 MET A C 1
ATOM 1932 O O . MET A 1 240 ? -15.461 -7.119 -3.042 1.00 94.44 240 MET A O 1
ATOM 1936 N N . ILE A 1 241 ? -15.182 -9.258 -2.485 1.00 90.81 241 ILE A N 1
ATOM 1937 C CA . ILE A 1 241 ? -13.817 -9.074 -1.972 1.00 90.81 241 ILE A CA 1
ATOM 1938 C C . ILE A 1 241 ? -12.831 -8.906 -3.129 1.00 90.81 241 ILE A C 1
ATOM 1940 O O . ILE A 1 241 ? -12.612 -9.834 -3.906 1.00 90.81 241 ILE A O 1
ATOM 1944 N N . LEU A 1 242 ? -12.201 -7.734 -3.187 1.00 80.19 242 LEU A N 1
ATOM 1945 C CA . LEU A 1 242 ? -11.024 -7.455 -4.010 1.00 80.19 242 LEU A CA 1
ATOM 1946 C C . LEU A 1 242 ? -9.724 -7.712 -3.237 1.00 80.19 242 LEU A C 1
ATOM 1948 O O . LEU A 1 242 ? -8.729 -8.114 -3.832 1.00 80.19 242 LEU A O 1
ATOM 1952 N N . GLY A 1 243 ? -9.734 -7.501 -1.919 1.00 83.06 243 GLY A N 1
ATOM 1953 C CA . GLY A 1 243 ? -8.528 -7.546 -1.094 1.00 83.06 243 GLY A CA 1
ATOM 1954 C C . GLY A 1 243 ? -7.686 -6.278 -1.245 1.00 83.06 243 GLY A C 1
ATOM 1955 O O . GLY A 1 243 ? -8.219 -5.174 -1.388 1.00 83.06 243 GLY A O 1
ATOM 1956 N N . THR A 1 244 ? -6.371 -6.438 -1.195 1.00 81.06 244 THR A N 1
ATOM 1957 C CA . THR A 1 244 ? -5.387 -5.363 -1.362 1.00 81.06 244 THR A CA 1
ATOM 1958 C C . THR A 1 244 ? -4.997 -5.168 -2.831 1.00 81.06 244 THR A C 1
ATOM 1960 O O . THR A 1 244 ? -5.316 -5.982 -3.701 1.00 81.06 244 THR A O 1
ATOM 1963 N N . ALA A 1 245 ? -4.261 -4.093 -3.122 1.00 71.31 245 ALA A N 1
ATOM 1964 C CA . ALA A 1 245 ? -3.631 -3.902 -4.431 1.00 71.31 245 ALA A CA 1
ATOM 1965 C C . ALA A 1 245 ? -2.673 -5.061 -4.789 1.00 71.31 245 ALA A C 1
ATOM 1967 O O . ALA A 1 245 ? -2.634 -5.506 -5.933 1.00 71.31 245 ALA A O 1
ATOM 1968 N N . GLU A 1 246 ? -1.957 -5.616 -3.803 1.00 81.25 246 GLU A N 1
ATOM 1969 C CA . GLU A 1 246 ? -1.131 -6.819 -3.979 1.00 81.25 246 GLU A CA 1
ATOM 1970 C C . GLU A 1 246 ? -1.980 -8.024 -4.414 1.00 81.25 246 GLU A C 1
ATOM 1972 O O . GLU A 1 246 ? -1.591 -8.754 -5.329 1.00 81.25 246 GLU A O 1
ATOM 1977 N N . SER A 1 247 ? -3.165 -8.223 -3.823 1.00 75.94 247 SER A N 1
ATOM 1978 C CA . SER A 1 247 ? -4.092 -9.283 -4.247 1.00 75.94 247 SER A CA 1
ATOM 1979 C C . SER A 1 247 ? -4.502 -9.114 -5.712 1.00 75.94 247 SER A C 1
ATOM 1981 O O . SER A 1 247 ? -4.553 -10.100 -6.448 1.00 75.94 247 SER A O 1
ATOM 1983 N N . GLN A 1 248 ? -4.761 -7.875 -6.148 1.00 83.75 248 GLN A N 1
ATOM 1984 C CA . GLN A 1 248 ? -5.116 -7.560 -7.536 1.00 83.75 248 GLN A CA 1
ATOM 1985 C C . GLN A 1 248 ? -3.960 -7.859 -8.502 1.00 83.75 248 GLN A C 1
ATOM 1987 O O . GLN A 1 248 ? -4.171 -8.517 -9.524 1.00 83.75 248 GLN A O 1
ATOM 1992 N N . ILE A 1 249 ? -2.730 -7.481 -8.139 1.00 73.44 249 ILE A N 1
ATOM 1993 C CA . ILE A 1 249 ? -1.517 -7.805 -8.909 1.00 73.44 249 ILE A CA 1
ATOM 1994 C C . ILE A 1 249 ? -1.349 -9.320 -9.038 1.00 73.44 249 ILE A C 1
ATOM 1996 O O . ILE A 1 249 ? -1.162 -9.836 -10.140 1.00 73.44 249 ILE A O 1
ATOM 2000 N N . ASN A 1 250 ? -1.484 -10.051 -7.929 1.00 73.38 250 ASN A N 1
ATOM 2001 C CA . ASN A 1 250 ? -1.391 -11.511 -7.909 1.00 73.38 250 ASN A CA 1
ATOM 2002 C C . ASN A 1 250 ? -2.512 -12.189 -8.716 1.00 73.38 250 ASN A C 1
ATOM 2004 O O . ASN A 1 250 ? -2.313 -13.278 -9.257 1.00 73.38 250 ASN A O 1
ATOM 2008 N N . ALA A 1 251 ? -3.677 -11.545 -8.832 1.00 76.00 251 ALA A N 1
ATOM 2009 C CA . ALA A 1 251 ? -4.779 -11.973 -9.691 1.00 76.00 251 ALA A CA 1
ATOM 2010 C C . ALA A 1 251 ? -4.574 -11.620 -11.180 1.00 76.00 251 ALA A C 1
ATOM 2012 O O . ALA A 1 251 ? -5.395 -11.998 -12.018 1.00 76.00 251 ALA A O 1
ATOM 2013 N N . GLY A 1 252 ? -3.476 -10.942 -11.528 1.00 81.75 252 GLY A N 1
ATOM 2014 C CA . GLY A 1 252 ? -3.102 -10.590 -12.898 1.00 81.75 252 GLY A CA 1
ATOM 2015 C C . GLY A 1 252 ? -3.575 -9.211 -13.357 1.00 81.75 252 GLY A C 1
ATOM 2016 O O . GLY A 1 252 ? -3.358 -8.863 -14.518 1.00 81.75 252 GLY A O 1
ATOM 2017 N N . LEU A 1 253 ? -4.190 -8.413 -12.480 1.00 83.62 253 LEU A N 1
ATOM 2018 C CA . LEU A 1 253 ? -4.500 -7.016 -12.765 1.00 83.62 253 LEU A CA 1
ATOM 2019 C C . LEU A 1 253 ? -3.252 -6.175 -12.477 1.00 83.62 253 LEU A C 1
ATOM 2021 O O . LEU A 1 253 ? -2.991 -5.802 -11.339 1.00 83.62 253 LEU A O 1
ATOM 2025 N N . ILE A 1 254 ? -2.442 -5.925 -13.506 1.00 79.19 254 ILE A N 1
ATOM 2026 C CA . ILE A 1 254 ? -1.158 -5.226 -13.366 1.00 79.19 254 ILE A CA 1
ATOM 2027 C C . ILE A 1 254 ? -1.318 -3.775 -13.818 1.00 79.19 254 ILE A C 1
ATOM 2029 O O . ILE A 1 254 ? -1.470 -3.501 -15.008 1.00 79.19 254 ILE A O 1
ATOM 2033 N N . HIS A 1 255 ? -1.239 -2.839 -12.874 1.00 78.81 255 HIS A N 1
ATOM 2034 C CA . HIS A 1 255 ? -1.180 -1.412 -13.173 1.00 78.81 255 HIS A CA 1
ATOM 2035 C C . HIS A 1 255 ? 0.201 -1.023 -13.735 1.00 78.81 255 HIS A C 1
ATOM 2037 O O . HIS A 1 255 ? 1.198 -1.203 -13.034 1.00 78.81 255 HIS A O 1
ATOM 2043 N N . PRO A 1 256 ? 0.303 -0.415 -14.933 1.00 65.69 256 PRO A N 1
ATOM 2044 C CA . PRO A 1 256 ? 1.599 -0.161 -15.576 1.00 65.69 256 PRO A CA 1
ATOM 2045 C C . PRO A 1 256 ? 2.541 0.769 -14.801 1.00 65.69 256 PRO A C 1
ATOM 2047 O O . PRO A 1 256 ? 3.743 0.536 -14.797 1.00 65.69 256 PRO A O 1
ATOM 2050 N N . ALA A 1 257 ? 2.001 1.794 -14.133 1.00 63.16 257 ALA A N 1
ATOM 2051 C CA . ALA A 1 257 ? 2.781 2.689 -13.269 1.00 63.16 257 ALA A CA 1
ATOM 2052 C C . ALA A 1 257 ? 2.898 2.187 -11.813 1.00 63.16 257 ALA A C 1
ATOM 2054 O O . ALA A 1 257 ? 3.980 2.137 -11.241 1.00 63.16 257 ALA A O 1
ATOM 2055 N N . LEU A 1 258 ? 1.784 1.760 -11.210 1.00 64.19 258 LEU A N 1
ATOM 2056 C CA . LEU A 1 258 ? 1.688 1.568 -9.762 1.00 64.19 258 LEU A CA 1
ATOM 2057 C C . LEU A 1 258 ? 1.980 0.149 -9.265 1.00 64.19 258 LEU A C 1
ATOM 2059 O O . LEU A 1 258 ? 2.074 -0.049 -8.055 1.00 64.19 258 LEU A O 1
ATOM 2063 N N . ALA A 1 259 ? 2.115 -0.850 -10.146 1.00 64.00 259 ALA A N 1
ATOM 2064 C CA . ALA A 1 259 ? 2.339 -2.233 -9.715 1.00 64.00 259 ALA A CA 1
ATOM 2065 C C . ALA A 1 259 ? 3.638 -2.405 -8.917 1.00 64.00 259 ALA A C 1
ATOM 2067 O O . ALA A 1 259 ? 3.641 -3.140 -7.932 1.00 64.00 259 ALA A O 1
ATOM 2068 N N . ARG A 1 260 ? 4.713 -1.703 -9.303 1.00 61.81 260 ARG A N 1
ATOM 2069 C CA . ARG A 1 260 ? 5.974 -1.715 -8.550 1.00 61.81 260 ARG A CA 1
ATOM 2070 C C . ARG A 1 260 ? 5.778 -1.111 -7.159 1.00 61.81 260 ARG A C 1
ATOM 2072 O O . ARG A 1 260 ? 6.047 -1.791 -6.182 1.00 61.81 260 ARG A O 1
ATOM 2079 N N . ASN A 1 261 ? 5.195 0.084 -7.069 1.00 58.06 261 ASN A N 1
ATOM 2080 C CA . ASN A 1 261 ? 4.962 0.763 -5.789 1.00 58.06 261 ASN A CA 1
ATOM 2081 C C . ASN A 1 261 ? 4.091 -0.081 -4.844 1.00 58.06 261 ASN A C 1
ATOM 2083 O O . ASN A 1 261 ? 4.406 -0.223 -3.667 1.00 58.06 261 ASN A O 1
ATOM 2087 N N . ALA A 1 262 ? 3.022 -0.694 -5.356 1.00 58.53 262 ALA A N 1
ATOM 2088 C CA . ALA A 1 262 ? 2.177 -1.593 -4.573 1.00 58.53 262 ALA A CA 1
ATOM 2089 C C . ALA A 1 262 ? 2.932 -2.855 -4.107 1.00 58.53 262 ALA A C 1
ATOM 2091 O O . ALA A 1 262 ? 2.793 -3.261 -2.951 1.00 58.53 262 ALA A O 1
ATOM 2092 N N . ALA A 1 263 ? 3.759 -3.458 -4.968 1.00 56.78 263 ALA A N 1
ATOM 2093 C CA . ALA A 1 263 ? 4.587 -4.610 -4.609 1.00 56.78 263 ALA A CA 1
ATOM 2094 C C . ALA A 1 263 ? 5.664 -4.251 -3.572 1.00 56.78 263 ALA A C 1
ATOM 2096 O O . ALA A 1 263 ? 5.850 -4.990 -2.604 1.00 56.78 263 ALA A O 1
ATOM 2097 N N . ASP A 1 264 ? 6.322 -3.103 -3.726 1.00 55.59 264 ASP A N 1
ATOM 2098 C CA . ASP A 1 264 ? 7.351 -2.608 -2.813 1.00 55.59 264 ASP A CA 1
ATOM 2099 C C . ASP A 1 264 ? 6.761 -2.296 -1.436 1.00 55.59 264 ASP A C 1
ATOM 2101 O O . ASP A 1 264 ? 7.323 -2.702 -0.416 1.00 55.59 264 ASP A O 1
ATOM 2105 N N . LEU A 1 265 ? 5.582 -1.668 -1.381 1.00 54.88 265 LEU A N 1
ATOM 2106 C CA . LEU A 1 265 ? 4.878 -1.411 -0.123 1.00 54.88 265 LEU A CA 1
ATOM 2107 C C . LEU A 1 265 ? 4.446 -2.704 0.568 1.00 54.88 265 LEU A C 1
ATOM 2109 O O . LEU A 1 265 ? 4.624 -2.852 1.783 1.00 54.88 265 LEU A O 1
ATOM 2113 N N . ALA A 1 266 ? 3.932 -3.671 -0.191 1.00 55.94 266 ALA A N 1
ATOM 2114 C CA . ALA A 1 266 ? 3.588 -4.981 0.341 1.00 55.94 266 ALA A CA 1
ATOM 2115 C C . ALA A 1 266 ? 4.826 -5.716 0.882 1.00 55.94 266 ALA A C 1
ATOM 2117 O O . ALA A 1 266 ? 4.815 -6.191 2.022 1.00 55.94 266 ALA A O 1
ATOM 2118 N N . ASN A 1 267 ? 5.922 -5.739 0.119 1.00 52.41 267 ASN A N 1
ATOM 2119 C CA . ASN A 1 267 ? 7.208 -6.301 0.529 1.00 52.41 267 ASN A CA 1
ATOM 2120 C C . ASN A 1 267 ? 7.728 -5.629 1.808 1.00 52.41 267 ASN A C 1
ATOM 2122 O O . ASN A 1 267 ? 8.085 -6.316 2.768 1.00 52.41 267 ASN A O 1
ATOM 2126 N N . HIS A 1 268 ? 7.703 -4.296 1.868 1.00 51.00 268 HIS A N 1
ATOM 2127 C CA . HIS A 1 268 ? 8.123 -3.537 3.041 1.00 51.00 268 HIS A CA 1
ATOM 2128 C C . HIS A 1 268 ? 7.282 -3.893 4.271 1.00 51.00 268 HIS A C 1
ATOM 2130 O O . HIS A 1 268 ? 7.833 -4.174 5.337 1.00 51.00 268 HIS A O 1
ATOM 2136 N N . SER A 1 269 ? 5.954 -3.968 4.126 1.00 49.31 269 SER A N 1
ATOM 2137 C CA . SER A 1 269 ? 5.066 -4.364 5.223 1.00 49.31 269 SER A CA 1
ATOM 2138 C C . SER A 1 269 ? 5.429 -5.753 5.773 1.00 49.31 269 SER A C 1
ATOM 2140 O O . SER A 1 269 ? 5.564 -5.919 6.988 1.00 49.31 269 SER A O 1
ATOM 2142 N N . ARG A 1 270 ? 5.700 -6.728 4.890 1.00 51.00 270 ARG A N 1
ATOM 2143 C CA . ARG A 1 270 ? 6.107 -8.097 5.249 1.00 51.00 270 ARG A CA 1
ATOM 2144 C C . ARG A 1 270 ? 7.452 -8.127 5.985 1.00 51.00 270 ARG A C 1
ATOM 2146 O O . ARG A 1 270 ? 7.573 -8.829 6.993 1.00 51.00 270 ARG A O 1
ATOM 2153 N N . LEU A 1 271 ? 8.431 -7.343 5.531 1.00 42.16 271 LEU A N 1
ATOM 2154 C CA . LEU A 1 271 ? 9.765 -7.247 6.137 1.00 42.16 271 LEU A CA 1
ATOM 2155 C C . LEU A 1 271 ? 9.727 -6.607 7.532 1.00 42.16 271 LEU A C 1
ATOM 2157 O O . LEU A 1 271 ? 10.323 -7.139 8.470 1.00 42.16 271 LEU A O 1
ATOM 2161 N N . VAL A 1 272 ? 8.961 -5.526 7.702 1.00 38.88 272 VAL A N 1
ATOM 2162 C CA . VAL A 1 272 ? 8.803 -4.831 8.992 1.00 38.88 272 VAL A CA 1
ATOM 2163 C C . VAL A 1 272 ? 8.137 -5.730 10.042 1.00 38.88 272 VAL A C 1
ATOM 2165 O O . VAL A 1 272 ? 8.511 -5.695 11.215 1.00 38.88 272 VAL A O 1
ATOM 2168 N N . ILE A 1 273 ? 7.212 -6.609 9.643 1.00 36.53 273 ILE A N 1
ATOM 2169 C CA . ILE A 1 273 ? 6.610 -7.608 10.543 1.00 36.53 273 ILE A CA 1
ATOM 2170 C C . ILE A 1 273 ? 7.639 -8.662 11.000 1.00 36.53 273 ILE A C 1
ATOM 2172 O O . ILE A 1 273 ? 7.577 -9.132 12.138 1.00 36.53 273 ILE A O 1
ATOM 2176 N N . GLY A 1 274 ? 8.612 -9.008 10.151 1.00 30.69 274 GLY A N 1
ATOM 2177 C CA . GLY A 1 274 ? 9.705 -9.930 10.481 1.00 30.69 274 GLY A CA 1
ATOM 2178 C C . GLY A 1 274 ? 10.708 -9.396 11.517 1.00 30.69 274 GLY A C 1
ATOM 2179 O O . GLY A 1 274 ? 11.368 -10.192 12.189 1.00 30.69 274 GLY A O 1
ATOM 2180 N N . ASP A 1 275 ? 10.796 -8.073 11.691 1.00 31.61 275 ASP A N 1
ATOM 2181 C CA . ASP A 1 275 ? 11.753 -7.397 12.584 1.00 31.61 275 ASP A CA 1
ATOM 2182 C C . ASP A 1 275 ? 11.196 -7.029 13.973 1.00 31.61 275 ASP A C 1
ATOM 2184 O O . ASP A 1 275 ? 11.963 -6.657 14.867 1.00 31.61 275 ASP A O 1
ATOM 2188 N N . TYR A 1 276 ? 9.899 -7.230 14.235 1.00 29.09 276 TYR A N 1
ATOM 2189 C CA . TYR A 1 276 ? 9.302 -6.993 15.564 1.00 29.09 276 TYR A CA 1
ATOM 2190 C C . TYR A 1 276 ? 9.949 -7.827 16.687 1.00 29.09 276 TYR A C 1
ATOM 2192 O O . TYR A 1 276 ? 9.957 -7.410 17.845 1.00 29.09 276 TYR A O 1
ATOM 2200 N N . ALA A 1 277 ? 10.546 -8.978 16.362 1.00 27.88 277 ALA A N 1
ATOM 2201 C CA . ALA A 1 277 ? 11.287 -9.799 17.322 1.00 27.88 277 ALA A CA 1
ATOM 2202 C C . ALA A 1 277 ? 12.675 -9.225 17.689 1.00 27.88 277 ALA A C 1
ATOM 2204 O O . ALA A 1 277 ? 13.208 -9.567 18.743 1.00 27.88 277 ALA A O 1
ATOM 2205 N N . ARG A 1 278 ? 13.265 -8.352 16.853 1.00 32.16 278 ARG A N 1
ATOM 2206 C CA . ARG A 1 278 ? 14.577 -7.719 17.099 1.00 32.16 278 ARG A CA 1
ATOM 2207 C C . ARG A 1 278 ? 14.477 -6.446 17.950 1.00 32.16 278 ARG A C 1
ATOM 2209 O O . ARG A 1 278 ? 15.405 -6.151 18.696 1.00 32.16 278 ARG A O 1
ATOM 2216 N N . MET A 1 279 ? 13.364 -5.710 17.872 1.00 28.53 279 MET A N 1
ATOM 2217 C CA . MET A 1 279 ? 13.214 -4.390 18.512 1.00 28.53 279 MET A CA 1
ATOM 2218 C C . MET A 1 279 ? 12.919 -4.410 20.020 1.00 28.53 279 MET A C 1
ATOM 2220 O O . MET A 1 279 ? 13.177 -3.418 20.687 1.00 28.53 279 MET A O 1
ATOM 2224 N N . TYR A 1 280 ? 12.461 -5.523 20.597 1.00 28.89 280 TYR A N 1
ATOM 2225 C CA . TYR A 1 280 ? 12.264 -5.648 22.054 1.00 28.89 280 TYR A CA 1
ATOM 2226 C C . TYR A 1 280 ? 13.570 -5.872 22.850 1.00 28.89 280 TYR A C 1
ATOM 2228 O O . TYR A 1 280 ? 13.520 -6.198 24.034 1.00 28.89 280 TYR A O 1
ATOM 2236 N N . ALA A 1 281 ? 14.738 -5.741 22.211 1.00 27.83 281 ALA A N 1
ATOM 2237 C CA . ALA A 1 281 ? 16.031 -6.125 22.778 1.00 27.83 281 ALA A CA 1
ATOM 2238 C C . ALA A 1 281 ? 17.110 -5.016 22.767 1.00 27.83 281 ALA A C 1
ATOM 2240 O O . ALA A 1 281 ? 18.278 -5.329 23.011 1.00 27.83 281 ALA A O 1
ATOM 2241 N N . ALA A 1 282 ? 16.768 -3.753 22.481 1.00 27.52 282 ALA A N 1
ATOM 2242 C CA . ALA A 1 282 ? 17.730 -2.643 22.445 1.00 27.52 282 ALA A CA 1
ATOM 2243 C C . ALA A 1 282 ? 17.232 -1.409 23.219 1.00 27.52 282 ALA A C 1
ATOM 2245 O O . ALA A 1 282 ? 16.090 -0.997 23.035 1.00 27.52 282 ALA A O 1
ATOM 2246 N N . ASP A 1 283 ? 18.107 -0.820 24.043 1.00 28.95 283 ASP A N 1
ATOM 2247 C CA . ASP A 1 283 ? 17.855 0.423 24.790 1.00 28.95 283 ASP A CA 1
ATOM 2248 C C . ASP A 1 283 ? 17.930 1.645 23.852 1.00 28.95 283 ASP A C 1
ATOM 2250 O O . ASP A 1 283 ? 18.878 1.772 23.072 1.00 28.95 283 ASP A O 1
ATOM 2254 N N . LEU A 1 284 ? 16.958 2.562 23.933 1.00 30.52 284 LEU A N 1
ATOM 2255 C CA . LEU A 1 284 ? 16.870 3.769 23.093 1.00 30.52 284 LEU A CA 1
ATOM 2256 C C . LEU A 1 284 ? 17.152 5.049 23.904 1.00 30.52 284 LEU A C 1
ATOM 2258 O O . LEU A 1 284 ? 16.756 5.160 25.062 1.00 30.52 284 LEU A O 1
ATOM 2262 N N . ASN A 1 285 ? 17.832 6.034 23.297 1.00 31.12 285 ASN A N 1
ATOM 2263 C CA . ASN A 1 285 ? 18.124 7.336 23.916 1.00 31.12 285 ASN A CA 1
ATOM 2264 C C . ASN A 1 285 ? 17.132 8.439 23.481 1.00 31.12 285 ASN A C 1
ATOM 2266 O O . ASN A 1 285 ? 16.487 8.351 22.437 1.00 31.12 285 ASN A O 1
ATOM 2270 N N . GLY A 1 286 ? 17.017 9.492 24.300 1.00 29.19 286 GLY A N 1
ATOM 2271 C CA . GLY A 1 286 ? 15.959 10.511 24.201 1.00 29.19 286 GLY A CA 1
ATOM 2272 C C . GLY A 1 286 ? 15.956 11.373 22.931 1.00 29.19 286 GLY A C 1
ATOM 2273 O O . GLY A 1 286 ? 14.894 11.821 22.525 1.00 29.19 286 GLY A O 1
ATOM 2274 N N . GLU A 1 287 ? 17.098 11.545 22.262 1.00 33.84 287 GLU A N 1
ATOM 2275 C CA . GLU A 1 287 ? 17.205 12.300 20.997 1.00 33.84 287 GLU A CA 1
ATOM 2276 C C . GLU A 1 287 ? 16.523 11.561 19.830 1.00 33.84 287 GLU A C 1
ATOM 2278 O O . GLU A 1 287 ? 15.945 12.174 18.938 1.00 33.84 287 GLU A O 1
ATOM 2283 N N . THR A 1 288 ? 16.518 10.225 19.879 1.00 32.97 288 THR A N 1
ATOM 2284 C CA . THR A 1 288 ? 15.844 9.372 18.890 1.00 32.97 288 THR A CA 1
ATOM 2285 C C . THR A 1 288 ? 14.332 9.320 19.136 1.00 32.97 288 THR A C 1
ATOM 2287 O O . THR A 1 288 ? 13.569 9.110 18.207 1.00 32.97 288 THR A O 1
ATOM 2290 N N . VAL A 1 289 ? 13.873 9.544 20.372 1.00 31.22 289 VAL A N 1
ATOM 2291 C CA . VAL A 1 289 ? 12.452 9.490 20.768 1.00 31.22 289 VAL A CA 1
ATOM 2292 C C . VAL A 1 289 ? 11.659 10.705 20.271 1.00 31.22 289 VAL A C 1
ATOM 2294 O O . VAL A 1 289 ? 10.490 10.561 19.910 1.00 31.22 289 VAL A O 1
ATOM 2297 N N . ASP A 1 290 ? 12.282 11.883 20.195 1.00 32.06 290 ASP A N 1
ATOM 2298 C CA . ASP A 1 290 ? 11.627 13.091 19.671 1.00 32.06 290 ASP A CA 1
ATOM 2299 C C . ASP A 1 290 ? 11.477 13.073 18.140 1.00 32.06 290 ASP A C 1
ATOM 2301 O O . ASP A 1 290 ? 10.537 13.661 17.610 1.00 32.06 290 ASP A O 1
ATOM 2305 N N . LEU A 1 291 ? 12.303 12.289 17.437 1.00 32.84 291 LEU A N 1
ATOM 2306 C CA . LEU A 1 291 ? 12.216 12.066 15.989 1.00 32.84 291 LEU A CA 1
ATOM 2307 C C . LEU A 1 291 ? 11.013 11.179 15.564 1.00 32.84 291 LEU A C 1
ATOM 2309 O O . LEU A 1 291 ? 10.769 11.014 14.373 1.00 32.84 291 LEU A O 1
ATOM 2313 N N . LEU A 1 292 ? 10.275 10.563 16.505 1.00 33.22 292 LEU A N 1
ATOM 2314 C CA . LEU A 1 292 ? 9.420 9.376 16.270 1.00 33.22 292 LEU A CA 1
ATOM 2315 C C . LEU A 1 292 ? 7.903 9.539 16.499 1.00 33.22 292 LEU A C 1
ATOM 2317 O O . LEU A 1 292 ? 7.203 8.553 16.738 1.00 33.22 292 LEU A O 1
ATOM 2321 N N . ARG A 1 293 ? 7.361 10.760 16.473 1.00 31.27 293 ARG A N 1
ATOM 2322 C CA . ARG A 1 293 ? 6.082 11.061 17.155 1.00 31.27 293 ARG A CA 1
ATOM 2323 C C . ARG A 1 293 ? 4.762 11.111 16.346 1.00 31.27 293 ARG A C 1
ATOM 2325 O O . ARG A 1 293 ? 3.731 11.262 17.002 1.00 31.27 293 ARG A O 1
ATOM 2332 N N . THR A 1 294 ? 4.683 10.951 15.019 1.00 30.52 294 THR A N 1
ATOM 2333 C CA . THR A 1 294 ? 3.400 11.065 14.253 1.00 30.52 294 THR A CA 1
ATOM 2334 C C . THR A 1 294 ? 2.922 9.745 13.625 1.00 30.52 294 THR A C 1
ATOM 2336 O O . THR A 1 294 ? 3.698 9.008 13.026 1.00 30.52 294 THR A O 1
ATOM 2339 N N . THR A 1 295 ? 1.631 9.407 13.775 1.00 28.58 295 THR A N 1
ATOM 2340 C CA . THR A 1 295 ? 1.047 8.085 13.444 1.00 28.58 295 THR A CA 1
ATOM 2341 C C . THR A 1 295 ? 0.010 8.173 12.321 1.00 28.58 295 THR A C 1
ATOM 2343 O O . THR A 1 295 ? -1.022 8.812 12.491 1.00 28.58 295 THR A O 1
ATOM 2346 N N . MET A 1 296 ? 0.205 7.428 11.228 1.00 32.53 296 MET A N 1
ATOM 2347 C CA . MET A 1 296 ? -0.907 6.965 10.388 1.00 32.53 296 MET A CA 1
ATOM 2348 C C . MET A 1 296 ? -1.097 5.461 10.609 1.00 32.53 296 MET A C 1
ATOM 2350 O O . MET A 1 296 ? -0.137 4.689 10.627 1.00 32.53 296 MET A O 1
ATOM 2354 N N . TYR A 1 297 ? -2.344 5.045 10.810 1.00 34.94 297 TYR A N 1
ATOM 2355 C CA . TYR A 1 297 ? -2.718 3.638 10.921 1.00 34.94 297 TYR A CA 1
ATOM 2356 C C . TYR A 1 297 ? -2.978 3.086 9.516 1.00 34.94 297 TYR A C 1
ATOM 2358 O O . TYR A 1 297 ? -3.902 3.546 8.848 1.00 34.94 297 TYR A O 1
ATOM 2366 N N . PHE A 1 298 ? -2.207 2.089 9.078 1.00 38.34 298 PHE A N 1
ATOM 2367 C CA . PHE A 1 298 ? -2.527 1.314 7.873 1.00 38.34 298 PHE A CA 1
ATOM 2368 C C . PHE A 1 298 ? -3.070 -0.064 8.232 1.00 38.34 298 PHE A C 1
ATOM 2370 O O . PHE A 1 298 ? -2.724 -0.600 9.288 1.00 38.34 298 PHE A O 1
ATOM 2377 N N . PRO A 1 299 ? -3.942 -0.636 7.388 1.00 36.91 299 PRO A N 1
ATOM 2378 C CA . PRO A 1 299 ? -4.486 -1.968 7.594 1.00 36.91 299 PRO A CA 1
ATOM 2379 C C . PRO A 1 299 ? -3.413 -3.049 7.405 1.00 36.91 299 PRO A C 1
ATOM 2381 O O . PRO A 1 299 ? -2.344 -2.826 6.844 1.00 36.91 299 PRO A O 1
ATOM 2384 N N . ALA A 1 300 ? -3.707 -4.238 7.923 1.00 39.47 300 ALA A N 1
ATOM 2385 C CA . ALA A 1 300 ? -2.888 -5.412 7.690 1.00 39.47 300 ALA A CA 1
ATOM 2386 C C . ALA A 1 300 ? -2.886 -5.849 6.218 1.00 39.47 300 ALA A C 1
ATOM 2388 O O . ALA A 1 300 ? -3.842 -5.581 5.498 1.00 39.47 300 ALA A O 1
ATOM 2389 N N . THR A 1 301 ? -1.861 -6.614 5.835 1.00 44.59 301 THR A N 1
ATOM 2390 C CA . THR A 1 301 ? -1.893 -7.465 4.633 1.00 44.59 301 THR A CA 1
ATOM 2391 C C . THR A 1 301 ? -3.095 -8.420 4.662 1.00 44.59 301 THR A C 1
ATOM 2393 O O . THR A 1 301 ? -3.681 -8.638 5.725 1.00 44.59 301 THR A O 1
ATOM 2396 N N . ASP A 1 302 ? -3.410 -9.076 3.539 1.00 36.28 302 ASP A N 1
ATOM 2397 C CA . ASP A 1 302 ? -4.463 -10.111 3.439 1.00 36.28 302 ASP A CA 1
ATOM 2398 C C . ASP A 1 302 ? -4.379 -11.201 4.537 1.00 36.28 302 ASP A C 1
ATOM 2400 O O . ASP A 1 302 ? -5.361 -11.868 4.856 1.00 36.28 302 ASP A O 1
ATOM 2404 N N . GLU A 1 303 ? -3.203 -11.375 5.151 1.00 40.91 303 GLU A N 1
ATOM 2405 C CA . GLU A 1 303 ? -2.946 -12.305 6.255 1.00 40.91 303 GLU A CA 1
ATOM 2406 C C . GLU A 1 303 ? -3.242 -11.736 7.660 1.00 40.91 303 GLU A C 1
ATOM 2408 O O . GLU A 1 303 ? -2.925 -12.372 8.669 1.00 40.91 303 GLU A O 1
ATOM 2413 N N . GLY A 1 304 ? -3.810 -10.534 7.776 1.00 37.38 304 GLY A N 1
ATOM 2414 C CA . GLY A 1 304 ? -4.155 -9.923 9.062 1.00 37.38 304 GLY A CA 1
ATOM 2415 C C . GLY A 1 304 ? -2.965 -9.406 9.876 1.00 37.38 304 GLY A C 1
ATOM 2416 O O . GLY A 1 304 ? -3.098 -9.176 11.080 1.00 37.38 304 GLY A O 1
ATOM 2417 N N . ARG A 1 305 ? -1.803 -9.187 9.248 1.00 38.41 305 ARG A N 1
ATOM 2418 C CA . ARG A 1 305 ? -0.610 -8.644 9.906 1.00 38.41 305 ARG A CA 1
ATOM 2419 C C . ARG A 1 305 ? -0.478 -7.133 9.709 1.00 38.41 305 ARG A C 1
ATOM 2421 O O . ARG A 1 305 ? -0.138 -6.665 8.630 1.00 38.41 305 ARG A O 1
ATOM 2428 N N . THR A 1 306 ? -0.755 -6.378 10.768 1.00 38.94 306 THR A N 1
ATOM 2429 C CA . THR A 1 306 ? -0.572 -4.919 10.839 1.00 38.94 306 THR A CA 1
ATOM 2430 C C . THR A 1 306 ? 0.733 -4.602 11.577 1.00 38.94 306 THR A C 1
ATOM 2432 O O . THR A 1 306 ? 0.964 -5.219 12.626 1.00 38.94 306 THR A O 1
ATOM 2435 N N . PRO A 1 307 ? 1.548 -3.628 11.136 1.00 33.59 307 PRO A N 1
ATOM 2436 C CA . PRO A 1 307 ? 2.447 -2.924 12.044 1.00 33.59 307 PRO A CA 1
ATOM 2437 C C . PRO A 1 307 ? 1.588 -2.045 12.972 1.00 33.59 307 PRO A C 1
ATOM 2439 O O . PRO A 1 307 ? 0.868 -1.175 12.498 1.00 33.59 307 PRO A O 1
ATOM 2442 N N . ILE A 1 308 ? 1.588 -2.281 14.289 1.00 34.84 308 ILE A N 1
ATOM 2443 C CA . ILE A 1 308 ? 0.803 -1.476 15.252 1.00 34.84 308 ILE A CA 1
ATOM 2444 C C . ILE A 1 308 ? 1.725 -0.783 16.260 1.00 34.84 308 ILE A C 1
ATOM 2446 O O . ILE A 1 308 ? 2.645 -1.424 16.777 1.00 34.84 308 ILE A O 1
ATOM 2450 N N . ARG A 1 309 ? 1.337 0.424 16.709 1.00 34.78 309 ARG A N 1
ATOM 2451 C CA . ARG A 1 309 ? 0.923 0.584 18.120 1.00 34.78 309 ARG A CA 1
ATOM 2452 C C . ARG A 1 309 ? -0.338 1.475 18.303 1.00 34.78 309 ARG A C 1
ATOM 2454 O O . ARG A 1 309 ? -0.634 2.257 17.408 1.00 34.78 309 ARG A O 1
ATOM 2461 N N . PRO A 1 310 ? -1.090 1.286 19.416 1.00 29.44 310 PRO A N 1
ATOM 2462 C CA . PRO A 1 310 ? -2.441 1.798 19.702 1.00 29.44 310 PRO A CA 1
ATOM 2463 C C . PRO A 1 310 ? -2.453 3.156 20.442 1.00 29.44 310 PRO A C 1
ATOM 2465 O O . PRO A 1 310 ? -1.418 3.619 20.916 1.00 29.44 310 PRO A O 1
ATOM 2468 N N . SER A 1 311 ? -3.637 3.771 20.604 1.00 28.17 311 SER A N 1
ATOM 2469 C CA . SER A 1 311 ? -3.798 5.043 21.340 1.00 28.17 311 SER A CA 1
ATOM 2470 C C . SER A 1 311 ? -3.653 4.912 22.871 1.00 28.17 311 SER A C 1
ATOM 2472 O O . SER A 1 311 ? -3.863 3.847 23.453 1.00 28.17 311 SER A O 1
ATOM 2474 N N . ARG A 1 312 ? -3.328 6.037 23.522 1.00 31.72 312 ARG A N 1
ATOM 2475 C CA . ARG A 1 312 ? -2.936 6.201 24.939 1.00 31.72 312 ARG A CA 1
ATOM 2476 C C . ARG A 1 312 ? -3.890 5.674 26.024 1.00 31.72 312 ARG A C 1
ATOM 2478 O O . ARG A 1 312 ? -3.452 5.533 27.162 1.00 31.72 312 ARG A O 1
ATOM 2485 N N . SER A 1 313 ? -5.160 5.385 25.742 1.00 29.80 313 SER A N 1
ATOM 2486 C CA . SER A 1 313 ? -6.141 5.012 26.783 1.00 29.80 313 SER A CA 1
ATOM 2487 C C . SER A 1 313 ? -5.913 3.633 27.419 1.00 29.80 313 SER A C 1
ATOM 2489 O O . SER A 1 313 ? -6.502 3.333 28.456 1.00 29.80 313 SER A O 1
ATOM 2491 N N . ASP A 1 314 ? -5.035 2.815 26.840 1.00 32.38 314 ASP A N 1
ATOM 2492 C CA . ASP A 1 314 ? -4.908 1.393 27.158 1.00 32.38 314 ASP A CA 1
ATOM 2493 C C . ASP A 1 314 ? -3.633 1.001 27.933 1.00 32.38 314 ASP A C 1
ATOM 2495 O O . ASP A 1 314 ? -3.406 -0.180 28.201 1.00 32.38 314 ASP A O 1
ATOM 2499 N N . VAL A 1 315 ? -2.802 1.965 28.348 1.00 30.02 315 VAL A N 1
ATOM 2500 C CA . VAL A 1 315 ? -1.564 1.680 29.094 1.00 30.02 315 VAL A CA 1
ATOM 2501 C C . VAL A 1 315 ? -1.478 2.550 30.347 1.00 30.02 315 VAL A C 1
ATOM 2503 O O . VAL A 1 315 ? -0.987 3.672 30.323 1.00 30.02 315 VAL A O 1
ATOM 2506 N N . ARG A 1 316 ? -1.932 2.009 31.485 1.00 27.80 316 ARG A N 1
ATOM 2507 C CA . ARG A 1 316 ? -1.413 2.413 32.800 1.00 27.80 316 ARG A CA 1
ATOM 2508 C C . ARG A 1 316 ? -0.155 1.602 33.078 1.00 27.80 316 ARG A C 1
ATOM 2510 O O . ARG A 1 316 ? -0.250 0.569 33.727 1.00 27.80 316 ARG A O 1
ATOM 2517 N N . PHE A 1 317 ? 0.986 2.063 32.585 1.00 25.94 317 PHE A N 1
ATOM 2518 C CA . PHE A 1 317 ? 2.294 1.686 33.110 1.00 25.94 317 PHE A CA 1
ATOM 2519 C C . PHE A 1 317 ? 3.219 2.898 33.030 1.00 25.94 317 PHE A C 1
ATOM 2521 O O . PHE A 1 317 ? 3.206 3.643 32.052 1.00 25.94 317 PHE A O 1
ATOM 2528 N N . GLU A 1 318 ? 3.901 3.117 34.146 1.00 29.50 318 GLU A N 1
ATOM 2529 C CA . GLU A 1 318 ? 4.876 4.167 34.399 1.00 29.50 318 GLU A CA 1
ATOM 2530 C C . GLU A 1 318 ? 6.132 3.931 33.549 1.00 29.50 318 GLU A C 1
ATOM 2532 O O . GLU A 1 318 ? 6.548 2.788 33.369 1.00 29.50 318 GLU A O 1
ATOM 2537 N N . ASP A 1 319 ? 6.705 5.040 33.083 1.00 29.72 319 ASP A N 1
ATOM 2538 C CA . ASP A 1 319 ? 7.955 5.188 32.336 1.00 29.72 319 ASP A CA 1
ATOM 2539 C C . ASP A 1 319 ? 8.032 4.565 30.927 1.00 29.72 319 ASP A C 1
ATOM 2541 O O . ASP A 1 319 ? 7.441 3.540 30.600 1.00 29.72 319 ASP A O 1
ATOM 2545 N N . GLY A 1 320 ? 8.654 5.343 30.037 1.00 36.84 320 GLY A N 1
ATOM 2546 C CA . GLY A 1 320 ? 8.376 5.381 28.603 1.00 36.84 320 GLY A CA 1
ATOM 2547 C C . GLY A 1 320 ? 8.964 4.240 27.778 1.00 36.84 320 GLY A C 1
ATOM 2548 O O . GLY A 1 320 ? 9.936 3.630 28.190 1.00 36.84 320 GLY A O 1
ATOM 2549 N N . ASP A 1 321 ? 8.348 3.999 26.609 1.00 31.00 321 ASP A N 1
ATOM 2550 C CA . ASP A 1 321 ? 8.935 3.310 25.439 1.00 31.00 321 ASP A CA 1
ATOM 2551 C C . ASP A 1 321 ? 7.914 3.170 24.283 1.00 31.00 321 ASP A C 1
ATOM 2553 O O . ASP A 1 321 ? 6.932 2.423 24.408 1.00 31.00 321 ASP A O 1
ATOM 2557 N N . LEU A 1 322 ? 8.133 3.851 23.138 1.00 34.25 322 LEU A N 1
ATOM 2558 C CA . LEU A 1 322 ? 7.329 3.733 21.895 1.00 34.25 322 LEU A CA 1
ATOM 2559 C C . LEU A 1 322 ? 8.140 3.985 20.587 1.00 34.25 322 LEU A C 1
ATOM 2561 O O . LEU A 1 322 ? 9.140 4.687 20.618 1.00 34.25 322 LEU A O 1
ATOM 2565 N N . SER A 1 323 ? 7.717 3.371 19.458 1.00 34.00 323 SER A N 1
ATOM 2566 C CA . SER A 1 323 ? 8.560 2.721 18.413 1.00 34.00 323 SER A CA 1
ATOM 2567 C C . SER A 1 323 ? 8.686 3.349 16.993 1.00 34.00 323 SER A C 1
ATOM 2569 O O . SER A 1 323 ? 7.716 3.871 16.455 1.00 34.00 323 SER A O 1
ATOM 2571 N N . MET A 1 324 ? 9.838 3.074 16.341 1.00 31.33 324 MET A N 1
ATOM 2572 C CA . MET A 1 324 ? 10.435 3.530 15.051 1.00 31.33 324 MET A CA 1
ATOM 2573 C C . MET A 1 324 ? 9.818 3.120 13.676 1.00 31.33 324 MET A C 1
ATOM 2575 O O . MET A 1 324 ? 10.346 3.523 12.638 1.00 31.33 324 MET A O 1
ATOM 2579 N N . SER A 1 325 ? 8.783 2.281 13.587 1.00 31.80 325 SER A N 1
ATOM 2580 C CA . SER A 1 325 ? 8.514 1.511 12.346 1.00 31.80 325 SER A CA 1
ATOM 2581 C C . SER A 1 325 ? 7.706 2.227 11.247 1.00 31.80 325 SER A C 1
ATOM 2583 O O . SER A 1 325 ? 7.823 1.864 10.082 1.00 31.80 325 SER A O 1
ATOM 2585 N N . ALA A 1 326 ? 6.918 3.252 11.580 1.00 33.72 326 ALA A N 1
ATOM 2586 C CA . ALA A 1 326 ? 6.137 4.013 10.593 1.00 33.72 326 ALA A CA 1
ATOM 2587 C C . ALA A 1 326 ? 6.995 5.032 9.816 1.00 33.72 326 ALA A C 1
ATOM 2589 O O . ALA 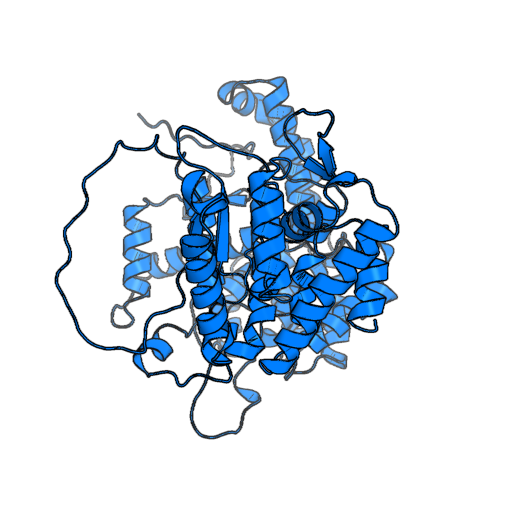A 1 326 ? 6.730 5.313 8.652 1.00 33.72 326 ALA A O 1
ATOM 2590 N N . LEU A 1 327 ? 8.074 5.527 10.432 1.00 34.62 327 LEU A N 1
ATOM 2591 C CA . LEU A 1 327 ? 8.965 6.547 9.866 1.00 34.62 327 LEU A CA 1
ATOM 2592 C C . LEU A 1 327 ? 9.669 6.082 8.581 1.00 34.62 327 LEU A C 1
ATOM 2594 O O . LEU A 1 327 ? 9.843 6.844 7.636 1.00 34.62 327 LEU A O 1
ATOM 2598 N N . ARG A 1 328 ? 10.063 4.806 8.544 1.00 34.50 328 AR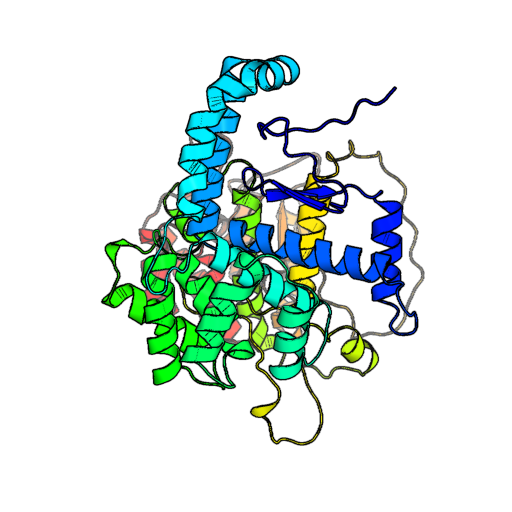G A N 1
ATOM 2599 C CA . ARG A 1 328 ? 10.772 4.204 7.405 1.00 34.50 328 ARG A CA 1
ATOM 2600 C C . ARG A 1 328 ? 9.846 3.912 6.228 1.00 34.50 328 ARG A C 1
ATOM 2602 O O . ARG A 1 328 ? 10.298 3.957 5.094 1.00 34.50 328 ARG A O 1
ATOM 2609 N N . TYR A 1 329 ? 8.564 3.681 6.503 1.00 36.16 329 TYR A N 1
ATOM 2610 C CA . TYR A 1 329 ? 7.529 3.541 5.484 1.00 36.16 329 TYR A CA 1
ATOM 2611 C C . TYR A 1 329 ? 7.267 4.880 4.784 1.00 36.16 329 TYR A C 1
ATOM 2613 O O . TYR A 1 329 ? 7.214 4.924 3.563 1.00 36.16 329 TYR A O 1
ATOM 2621 N N . TYR A 1 330 ? 7.207 5.987 5.535 1.00 36.97 330 TYR A N 1
ATOM 2622 C CA . TYR A 1 330 ? 7.062 7.327 4.954 1.00 36.97 330 TYR A CA 1
ATOM 2623 C C . TYR A 1 330 ? 8.276 7.795 4.172 1.00 36.97 330 TYR A C 1
ATOM 2625 O O . TYR A 1 330 ? 8.100 8.327 3.082 1.00 36.97 330 TYR A O 1
ATOM 2633 N N . ASN A 1 331 ? 9.487 7.556 4.678 1.00 35.72 331 ASN A N 1
ATOM 2634 C CA . ASN A 1 331 ? 10.691 7.843 3.902 1.00 35.72 331 ASN A CA 1
ATOM 2635 C C . ASN A 1 331 ? 10.767 6.978 2.643 1.00 35.72 331 ASN A C 1
ATOM 2637 O O . ASN A 1 331 ? 11.080 7.514 1.595 1.00 35.72 331 ASN A O 1
ATOM 2641 N N . ALA A 1 332 ? 10.406 5.691 2.699 1.00 34.94 332 ALA A N 1
ATOM 2642 C CA . ALA A 1 332 ? 10.380 4.843 1.508 1.00 34.94 332 ALA A CA 1
ATOM 2643 C C . ALA A 1 332 ? 9.328 5.307 0.485 1.00 34.94 332 ALA A C 1
ATOM 2645 O O . ALA A 1 332 ? 9.631 5.387 -0.695 1.00 34.94 332 ALA A O 1
ATOM 2646 N N . VAL A 1 333 ? 8.113 5.668 0.915 1.00 37.41 333 VAL A N 1
ATOM 2647 C CA . VAL A 1 333 ? 7.067 6.195 0.015 1.00 37.41 333 VAL A CA 1
ATOM 2648 C C . VAL A 1 333 ? 7.465 7.556 -0.564 1.00 37.41 333 VAL A C 1
ATOM 2650 O O . VAL A 1 333 ? 7.262 7.791 -1.750 1.00 37.41 333 VAL A O 1
ATOM 2653 N N . SER A 1 334 ? 8.054 8.436 0.249 1.00 33.91 334 SER A N 1
ATOM 2654 C CA . SER A 1 334 ? 8.568 9.736 -0.193 1.00 33.91 334 SER A CA 1
ATOM 2655 C C . SER A 1 334 ? 9.723 9.568 -1.188 1.00 33.91 334 SER A C 1
ATOM 2657 O O . SER A 1 334 ? 9.693 10.169 -2.254 1.00 33.91 334 SER A O 1
ATOM 2659 N N . GLU A 1 335 ? 10.686 8.680 -0.917 1.00 33.16 335 GLU A N 1
ATOM 2660 C CA . GLU A 1 335 ? 11.798 8.368 -1.828 1.00 33.16 335 GLU A CA 1
ATOM 2661 C C . GLU A 1 335 ? 11.319 7.712 -3.135 1.00 33.16 335 GLU A C 1
ATOM 2663 O O . GLU A 1 335 ? 11.808 8.073 -4.203 1.00 33.16 335 GLU A O 1
ATOM 2668 N N . ILE A 1 336 ? 10.320 6.821 -3.083 1.00 33.69 336 ILE A N 1
ATOM 2669 C CA . ILE A 1 336 ? 9.702 6.196 -4.269 1.00 33.69 336 ILE A CA 1
ATOM 2670 C C . ILE A 1 336 ? 8.954 7.235 -5.120 1.00 33.69 336 ILE A C 1
ATOM 2672 O O . ILE A 1 336 ? 9.046 7.205 -6.345 1.00 33.69 336 ILE A O 1
ATOM 2676 N N . LEU A 1 337 ? 8.241 8.180 -4.497 1.00 32.59 337 LEU A N 1
ATOM 2677 C CA . LEU A 1 337 ? 7.542 9.257 -5.210 1.00 32.59 337 LEU A CA 1
ATOM 2678 C C . LEU A 1 337 ? 8.501 10.318 -5.766 1.00 32.59 337 LEU A C 1
ATOM 2680 O O . LEU A 1 337 ? 8.225 10.886 -6.820 1.00 32.59 337 LEU A O 1
ATOM 2684 N N . VAL A 1 338 ? 9.635 10.563 -5.104 1.00 29.98 338 VAL A N 1
ATOM 2685 C CA . VAL A 1 338 ? 10.714 11.428 -5.611 1.00 29.98 338 VAL A CA 1
ATOM 2686 C C . VAL A 1 338 ? 11.434 10.772 -6.798 1.00 29.98 338 VAL A C 1
ATOM 2688 O O . VAL A 1 338 ? 11.746 11.459 -7.768 1.00 29.98 338 VAL A O 1
ATOM 2691 N N . TRP A 1 339 ? 11.612 9.446 -6.792 1.00 25.52 339 TRP A N 1
ATOM 2692 C CA . TRP A 1 339 ? 12.190 8.691 -7.915 1.00 25.52 339 TRP A CA 1
ATOM 2693 C C . TRP A 1 339 ? 11.355 8.725 -9.205 1.00 25.52 339 TRP A C 1
ATOM 2695 O O . TRP A 1 339 ? 11.916 8.565 -10.285 1.00 25.52 339 TRP A O 1
ATOM 2705 N N . ASP A 1 340 ? 10.041 8.949 -9.122 1.00 32.31 340 ASP A N 1
ATOM 2706 C CA . ASP A 1 340 ? 9.157 9.070 -10.296 1.00 32.31 340 ASP A CA 1
ATOM 2707 C C . ASP A 1 340 ? 9.073 10.522 -10.827 1.00 32.31 340 ASP A C 1
ATOM 2709 O O . ASP A 1 340 ? 8.552 10.778 -11.916 1.00 32.31 340 ASP A O 1
ATOM 2713 N N . LEU A 1 341 ? 9.602 11.494 -10.068 1.00 29.41 341 LEU A N 1
ATOM 2714 C CA . LEU A 1 341 ? 9.654 12.914 -10.440 1.00 29.41 341 LEU A CA 1
ATOM 2715 C C . LEU A 1 341 ? 10.960 13.306 -11.152 1.00 29.41 341 LEU A C 1
ATOM 2717 O O . LEU A 1 341 ? 10.964 14.295 -11.890 1.00 29.41 341 LEU A O 1
ATOM 2721 N N . GLU A 1 342 ? 12.036 12.529 -11.005 1.00 26.47 342 GLU A N 1
ATOM 2722 C CA . GLU A 1 342 ? 13.296 12.724 -11.730 1.00 26.47 342 GLU A CA 1
ATOM 2723 C C . GLU A 1 342 ? 13.581 11.528 -12.657 1.00 26.47 342 GLU A C 1
ATOM 2725 O O . GLU A 1 342 ? 13.734 10.404 -12.178 1.00 26.47 342 GLU A O 1
ATOM 2730 N N . PRO A 1 343 ? 13.690 11.706 -13.993 1.00 25.47 343 PRO A N 1
ATOM 2731 C CA . PRO A 1 343 ? 14.230 10.642 -14.832 1.00 25.47 343 PRO A CA 1
ATOM 2732 C C . PRO A 1 343 ? 15.651 10.321 -14.343 1.00 25.47 343 PRO A C 1
ATOM 2734 O O . PRO A 1 343 ? 16.387 11.264 -14.049 1.00 25.47 343 PRO A O 1
ATOM 2737 N N . PRO A 1 344 ? 16.070 9.041 -14.283 1.00 32.34 344 PRO A N 1
ATOM 2738 C CA . PRO A 1 344 ? 17.391 8.684 -13.785 1.00 32.34 344 PRO A CA 1
ATOM 2739 C C . PRO A 1 344 ? 18.445 9.463 -14.567 1.00 32.34 344 PRO A C 1
ATOM 2741 O O . PRO A 1 344 ? 18.601 9.271 -15.780 1.00 32.34 344 PRO A O 1
ATOM 2744 N N . GLU A 1 345 ? 19.134 10.378 -13.879 1.00 32.97 345 GLU A N 1
ATOM 2745 C CA . GLU A 1 345 ? 20.252 11.103 -14.457 1.00 32.97 345 GLU A CA 1
ATOM 2746 C C . GLU A 1 345 ? 21.239 10.072 -15.005 1.00 32.97 345 GLU A C 1
ATOM 2748 O O . GLU A 1 345 ? 21.627 9.111 -14.335 1.00 32.97 345 GLU A O 1
ATOM 2753 N N . SER A 1 346 ? 21.622 10.245 -16.270 1.00 33.41 346 SER A N 1
ATOM 2754 C CA . SER A 1 346 ? 22.683 9.460 -16.885 1.00 33.41 346 SER A CA 1
ATOM 2755 C C . SER A 1 346 ? 23.899 9.458 -15.959 1.00 33.41 346 SER A C 1
ATOM 2757 O O . SER A 1 346 ? 24.439 10.526 -15.672 1.00 33.41 346 SER A O 1
ATOM 2759 N N . ALA A 1 347 ? 24.290 8.265 -15.504 1.00 27.59 347 ALA A N 1
ATOM 2760 C CA . ALA A 1 347 ? 25.348 8.040 -14.526 1.00 27.59 347 ALA A CA 1
ATOM 2761 C C . ALA A 1 347 ? 26.566 8.960 -14.747 1.00 27.59 347 ALA A C 1
ATOM 2763 O O . ALA A 1 347 ? 27.144 8.933 -15.841 1.00 27.59 347 ALA A O 1
ATOM 2764 N N . PRO A 1 348 ? 27.001 9.743 -13.742 1.00 31.97 348 PRO A N 1
ATOM 2765 C CA . PRO A 1 348 ? 28.247 10.470 -13.858 1.00 31.97 348 PRO A CA 1
ATOM 2766 C C . PRO A 1 348 ? 29.435 9.525 -13.652 1.00 31.97 348 PRO A C 1
ATOM 2768 O O . PRO A 1 348 ? 29.455 8.665 -12.768 1.00 31.97 348 PRO A O 1
ATOM 2771 N N . GLU A 1 349 ? 30.436 9.710 -14.511 1.00 29.62 349 GLU A N 1
ATOM 2772 C CA . GLU A 1 349 ? 31.743 9.070 -14.448 1.00 29.62 349 GLU A CA 1
ATOM 2773 C C . GLU A 1 349 ? 32.424 9.264 -13.083 1.00 29.62 349 GLU A C 1
ATOM 2775 O O . GLU A 1 349 ? 32.393 10.332 -12.474 1.00 29.62 349 GLU A O 1
ATOM 2780 N N . SER A 1 350 ? 33.096 8.190 -12.669 1.00 37.69 350 SER A N 1
ATOM 2781 C CA . SER A 1 350 ? 34.096 8.049 -11.606 1.00 37.69 350 SER A CA 1
ATOM 2782 C C . SER A 1 350 ? 34.679 9.335 -10.997 1.00 37.69 350 SER A C 1
ATOM 2784 O O . SER A 1 350 ? 35.382 10.093 -11.668 1.00 37.69 350 SER A O 1
ATOM 2786 N N . ALA A 1 351 ? 34.549 9.458 -9.672 1.00 25.88 351 ALA A N 1
ATOM 2787 C CA . ALA A 1 351 ? 35.354 10.346 -8.834 1.00 25.88 351 ALA A CA 1
ATOM 2788 C C . ALA A 1 351 ? 36.097 9.547 -7.733 1.00 25.88 351 ALA A C 1
ATOM 2790 O O . ALA A 1 351 ? 35.664 8.454 -7.363 1.00 25.88 351 ALA A O 1
ATOM 2791 N N . PRO A 1 352 ? 37.258 10.039 -7.258 1.00 29.38 352 PRO A N 1
ATOM 2792 C CA . PRO A 1 352 ? 38.318 9.215 -6.679 1.00 29.38 352 PRO A CA 1
ATOM 2793 C C . PRO A 1 352 ? 38.178 8.958 -5.172 1.00 29.38 352 PRO A C 1
ATOM 2795 O O . PRO A 1 352 ? 37.621 9.756 -4.421 1.00 29.38 352 PRO A O 1
ATOM 2798 N N . SER A 1 353 ? 38.774 7.847 -4.736 1.00 29.73 353 SER A N 1
ATOM 2799 C CA . SER A 1 353 ? 38.811 7.360 -3.353 1.00 29.73 353 SER A CA 1
ATOM 2800 C C . SER A 1 353 ? 39.634 8.252 -2.403 1.00 29.73 353 SER A C 1
ATOM 2802 O O . SER A 1 353 ? 40.739 8.663 -2.774 1.00 29.73 353 SER A O 1
ATOM 2804 N N . PRO A 1 354 ? 39.199 8.464 -1.144 1.00 30.05 354 PRO A N 1
ATOM 2805 C CA . PRO A 1 354 ? 40.061 8.945 -0.072 1.00 30.05 354 PRO A CA 1
ATOM 2806 C C . PRO A 1 354 ? 40.683 7.795 0.744 1.00 30.05 354 PRO A C 1
ATOM 2808 O O . PRO A 1 354 ? 40.059 6.778 1.034 1.00 30.05 354 PRO A O 1
ATOM 2811 N N . THR A 1 355 ? 41.948 7.993 1.113 1.00 29.09 355 THR A N 1
ATOM 2812 C CA . THR A 1 355 ? 42.822 7.107 1.906 1.00 29.09 355 THR A CA 1
ATOM 2813 C C . THR A 1 355 ? 42.453 7.120 3.407 1.00 29.09 355 THR A C 1
ATOM 2815 O O . THR A 1 355 ? 41.971 8.148 3.888 1.00 29.09 355 THR A O 1
ATOM 2818 N N . PRO A 1 356 ? 42.715 6.044 4.186 1.00 34.34 356 PRO A N 1
ATOM 2819 C CA . PRO A 1 356 ? 42.163 5.870 5.531 1.00 34.34 356 PRO A CA 1
ATOM 2820 C C . PRO A 1 356 ? 42.963 6.595 6.622 1.00 34.34 356 PRO A C 1
ATOM 2822 O O .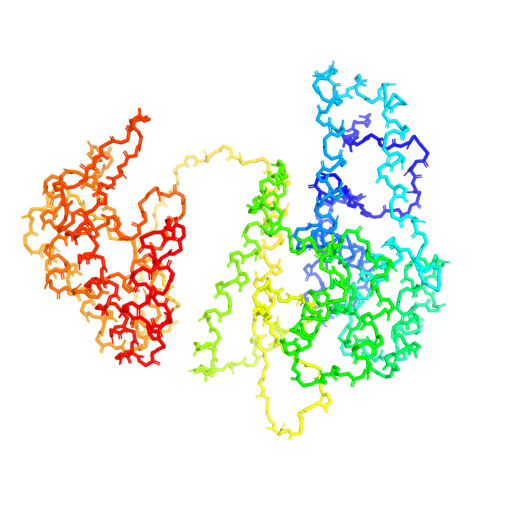 PRO A 1 356 ? 44.194 6.544 6.649 1.00 34.34 356 PRO A O 1
ATOM 2825 N N . GLY A 1 357 ? 42.239 7.196 7.568 1.00 25.84 357 GLY A N 1
ATOM 2826 C CA . GLY A 1 357 ? 42.738 7.643 8.868 1.00 25.84 357 GLY A CA 1
ATOM 2827 C C . GLY A 1 357 ? 42.194 6.755 9.990 1.00 25.84 357 GLY A C 1
ATOM 2828 O O . GLY A 1 357 ? 41.003 6.482 10.062 1.00 25.84 357 GLY A O 1
ATOM 2829 N N . THR A 1 358 ? 43.107 6.278 10.825 1.00 26.70 358 THR A N 1
ATOM 2830 C CA . THR A 1 358 ? 43.011 5.149 11.757 1.00 26.70 358 THR A CA 1
ATOM 2831 C C . THR A 1 358 ? 42.271 5.444 13.077 1.00 26.70 358 THR A C 1
ATOM 2833 O O . THR A 1 358 ? 42.525 6.469 13.697 1.00 26.70 358 THR A O 1
ATOM 2836 N N . GLN A 1 359 ? 41.493 4.445 13.531 1.00 28.80 359 GLN A N 1
ATOM 2837 C CA . GLN A 1 359 ? 41.128 4.056 14.916 1.00 28.80 359 GLN A CA 1
ATOM 2838 C C . GLN A 1 359 ? 40.393 5.050 15.839 1.00 28.80 359 GLN A C 1
ATOM 2840 O O . GLN A 1 359 ? 40.991 5.984 16.360 1.00 28.80 359 GLN A O 1
ATOM 2845 N N . ALA A 1 360 ? 39.164 4.691 16.239 1.00 22.48 360 ALA A N 1
ATOM 2846 C CA . ALA A 1 360 ? 38.884 4.105 17.564 1.00 22.48 360 ALA A CA 1
ATOM 2847 C C . ALA A 1 360 ? 37.380 3.819 17.769 1.00 22.48 360 ALA A C 1
ATOM 2849 O O . ALA A 1 360 ? 36.535 4.556 17.276 1.00 22.48 360 ALA A O 1
ATOM 2850 N N . SER A 1 361 ? 37.106 2.812 18.609 1.00 26.19 361 SER A N 1
ATOM 2851 C CA . SER A 1 361 ? 35.828 2.446 19.248 1.00 26.19 361 SER A CA 1
ATOM 2852 C C . SER A 1 361 ? 35.031 1.317 18.588 1.00 26.19 361 SER A C 1
ATOM 2854 O O . SER A 1 361 ? 34.074 1.524 17.850 1.00 26.19 361 SER A O 1
ATOM 2856 N N . GLU A 1 362 ? 35.446 0.101 18.944 1.00 35.47 362 GLU A N 1
ATOM 2857 C CA . GLU A 1 362 ? 34.729 -1.164 18.797 1.00 35.47 362 GLU A CA 1
ATOM 2858 C C . GLU A 1 362 ? 33.316 -1.112 19.421 1.00 35.47 362 GLU A C 1
ATOM 2860 O O . GLU A 1 362 ? 33.105 -0.485 20.457 1.00 35.47 362 GLU A O 1
ATOM 2865 N N . PHE A 1 363 ? 32.389 -1.848 18.793 1.00 32.62 363 PHE A N 1
ATOM 2866 C CA . PHE A 1 363 ? 30.997 -2.121 19.194 1.00 32.62 363 PHE A CA 1
ATOM 2867 C C . PHE A 1 363 ? 30.002 -0.950 19.106 1.00 32.62 363 PHE A C 1
ATOM 2869 O O . PHE A 1 363 ? 29.582 -0.379 20.108 1.00 32.62 363 PHE A O 1
ATOM 2876 N N . GLY A 1 364 ? 29.540 -0.672 17.881 1.00 28.78 364 GLY A N 1
ATOM 2877 C CA . GLY A 1 364 ? 28.392 0.214 17.637 1.00 28.78 364 GLY A CA 1
ATOM 2878 C C . GLY A 1 364 ? 27.984 0.429 16.173 1.00 28.78 364 GLY A C 1
ATOM 2879 O O . GLY A 1 364 ? 27.101 1.242 15.921 1.00 28.78 364 GLY A O 1
ATOM 2880 N N . ALA A 1 365 ? 28.600 -0.253 15.202 1.00 38.16 365 ALA A N 1
ATOM 2881 C CA . ALA A 1 365 ? 28.239 -0.091 13.795 1.00 38.16 365 ALA A CA 1
ATOM 2882 C C . ALA A 1 365 ? 26.918 -0.815 13.481 1.00 38.16 365 ALA A C 1
ATOM 2884 O O . ALA A 1 365 ? 26.723 -1.967 13.879 1.00 38.16 365 ALA A O 1
ATOM 2885 N N . ALA A 1 366 ? 26.013 -0.135 12.771 1.00 42.75 366 ALA A N 1
ATOM 2886 C CA . ALA A 1 366 ? 24.851 -0.769 12.157 1.00 42.75 366 ALA A CA 1
ATOM 2887 C C . ALA A 1 366 ? 25.320 -1.898 11.213 1.00 42.75 366 ALA A C 1
ATOM 2889 O O . ALA A 1 366 ? 26.383 -1.756 10.608 1.00 42.75 366 ALA A O 1
ATOM 2890 N N . PRO A 1 367 ? 24.586 -3.021 11.091 1.00 49.84 367 PRO A N 1
ATOM 2891 C CA . PRO A 1 367 ? 24.984 -4.089 10.182 1.00 49.84 367 PRO A CA 1
ATOM 2892 C C . PRO A 1 367 ? 24.974 -3.574 8.739 1.00 49.84 367 PRO A C 1
ATOM 2894 O O . PRO A 1 367 ? 23.933 -3.167 8.224 1.00 49.84 367 PRO A O 1
ATOM 2897 N N . GLU A 1 368 ? 26.142 -3.583 8.103 1.00 67.19 368 GLU A N 1
ATOM 2898 C CA . GLU A 1 368 ? 26.313 -3.236 6.692 1.00 67.19 368 GLU A CA 1
ATOM 2899 C C . GLU A 1 368 ? 26.119 -4.476 5.811 1.00 67.19 368 GLU A C 1
ATOM 2901 O O . GLU A 1 368 ? 26.323 -5.615 6.244 1.00 67.19 368 GLU A O 1
ATOM 2906 N N . LEU A 1 369 ? 25.719 -4.262 4.556 1.00 67.69 369 LEU A N 1
ATOM 2907 C CA . LEU A 1 369 ? 25.673 -5.327 3.559 1.00 67.69 369 LEU A CA 1
ATOM 2908 C C . LEU A 1 369 ? 27.090 -5.873 3.331 1.00 67.69 369 LEU A C 1
ATOM 2910 O O . LEU A 1 369 ? 27.992 -5.132 2.944 1.00 67.69 369 LEU A O 1
ATOM 2914 N N . ILE A 1 370 ? 27.275 -7.180 3.511 1.00 76.50 370 ILE A N 1
ATOM 2915 C CA . ILE A 1 370 ? 28.545 -7.848 3.229 1.00 76.50 370 ILE A CA 1
ATOM 2916 C C . ILE A 1 370 ? 28.502 -8.396 1.806 1.00 76.50 370 ILE A C 1
ATOM 2918 O O . ILE A 1 370 ? 27.781 -9.350 1.507 1.00 76.50 370 ILE A O 1
ATOM 2922 N N . LEU A 1 371 ? 29.331 -7.830 0.933 1.00 81.69 371 LEU A N 1
ATOM 2923 C CA . LEU A 1 371 ? 29.589 -8.374 -0.394 1.00 81.69 371 LEU A CA 1
ATOM 2924 C C . LEU A 1 371 ? 30.866 -9.221 -0.377 1.00 81.69 371 LEU A C 1
ATOM 2926 O O . LEU A 1 371 ? 31.970 -8.698 -0.233 1.00 81.69 371 LEU A O 1
ATOM 2930 N N . VAL A 1 372 ? 30.727 -10.531 -0.572 1.00 83.75 372 VAL A N 1
ATOM 2931 C CA . VAL A 1 372 ? 31.856 -11.453 -0.736 1.00 83.75 372 VAL A CA 1
ATOM 2932 C C . VAL A 1 372 ? 32.070 -11.694 -2.226 1.00 83.75 372 VAL A C 1
ATOM 2934 O O . VAL A 1 372 ? 31.338 -12.461 -2.849 1.00 83.75 372 VAL A O 1
ATOM 2937 N N . THR A 1 373 ? 33.080 -11.040 -2.799 1.00 85.94 373 THR A N 1
ATOM 2938 C CA . THR A 1 373 ? 33.465 -11.241 -4.204 1.00 85.94 373 THR A CA 1
ATOM 2939 C C . THR A 1 373 ? 34.569 -12.287 -4.308 1.00 85.94 373 THR A C 1
ATOM 2941 O O . THR A 1 373 ? 35.618 -12.160 -3.680 1.00 85.94 373 THR A O 1
ATOM 2944 N N . LEU A 1 374 ? 34.341 -13.321 -5.116 1.00 87.19 374 LEU A N 1
ATOM 2945 C CA . LEU A 1 374 ? 35.259 -14.435 -5.324 1.00 87.19 374 LEU A CA 1
ATOM 2946 C C . LEU A 1 374 ? 35.745 -14.443 -6.773 1.00 87.19 374 LEU A C 1
ATOM 2948 O O . LEU A 1 374 ? 35.036 -14.886 -7.680 1.00 87.19 374 LEU A O 1
ATOM 2952 N N . SER A 1 375 ? 36.981 -13.987 -6.980 1.00 89.75 375 SER A N 1
ATOM 2953 C CA . SER A 1 375 ? 37.659 -14.106 -8.273 1.00 89.75 375 SER A CA 1
ATOM 2954 C C . SER A 1 375 ? 38.008 -15.565 -8.586 1.00 89.75 375 SER A C 1
ATOM 2956 O O . SER A 1 375 ? 37.935 -16.452 -7.727 1.00 89.75 375 SER A O 1
ATOM 2958 N N . ARG A 1 376 ? 38.471 -15.827 -9.813 1.00 87.38 376 ARG A N 1
ATOM 2959 C CA . ARG A 1 376 ? 38.886 -17.174 -10.242 1.00 87.38 376 ARG A CA 1
ATOM 2960 C C . ARG A 1 376 ? 39.953 -17.796 -9.343 1.00 87.38 376 ARG A C 1
ATOM 2962 O O . ARG A 1 376 ? 39.933 -18.998 -9.075 1.00 87.38 376 ARG A O 1
ATOM 2969 N N . GLU A 1 377 ? 40.884 -16.974 -8.872 1.00 84.62 377 GLU A N 1
ATOM 2970 C CA . GLU A 1 377 ? 41.944 -17.409 -7.966 1.00 84.62 377 GLU A CA 1
ATOM 2971 C C . GLU A 1 377 ? 41.377 -17.758 -6.581 1.00 84.62 377 GLU A C 1
ATOM 2973 O O . GLU A 1 377 ? 41.718 -18.802 -6.020 1.00 84.62 377 GLU A O 1
ATOM 2978 N N . ASN A 1 378 ? 40.426 -16.967 -6.065 1.00 85.38 378 ASN A N 1
ATOM 2979 C CA . ASN A 1 378 ? 39.785 -17.245 -4.775 1.00 85.38 378 ASN A CA 1
ATOM 2980 C C . ASN A 1 378 ? 38.950 -18.536 -4.810 1.00 85.38 378 ASN A C 1
ATOM 2982 O O . ASN A 1 378 ? 38.923 -19.278 -3.830 1.00 85.38 378 ASN A O 1
ATOM 2986 N N . LEU A 1 379 ? 38.314 -18.851 -5.945 1.00 86.25 379 LEU A N 1
ATOM 2987 C CA . LEU A 1 379 ? 37.490 -20.058 -6.092 1.00 86.25 379 LEU A CA 1
ATOM 2988 C C . LEU A 1 379 ? 38.280 -21.361 -6.068 1.00 86.25 379 LEU A C 1
ATOM 2990 O O . LEU A 1 379 ? 37.724 -22.400 -5.723 1.00 86.25 379 LEU A O 1
ATOM 2994 N N . THR A 1 380 ? 39.569 -21.321 -6.389 1.00 85.38 380 THR A N 1
ATOM 2995 C CA . THR A 1 380 ? 40.437 -22.509 -6.372 1.00 85.38 380 THR A CA 1
ATOM 2996 C C . THR A 1 380 ? 41.407 -22.514 -5.186 1.00 85.38 380 THR A C 1
ATOM 2998 O O . THR A 1 380 ? 41.961 -23.561 -4.838 1.00 85.38 380 THR A O 1
ATOM 3001 N N . SER A 1 381 ? 41.568 -21.378 -4.502 1.00 89.25 381 SER A N 1
ATOM 3002 C CA . SER A 1 381 ? 42.428 -21.235 -3.328 1.00 89.25 381 SER A CA 1
ATOM 3003 C C . SER A 1 381 ? 41.732 -21.670 -2.037 1.00 89.25 381 SER A C 1
ATOM 3005 O O . SER A 1 381 ? 40.832 -21.006 -1.523 1.00 89.25 381 SER A O 1
ATOM 3007 N N . ARG A 1 382 ? 42.209 -22.767 -1.434 1.00 89.31 382 ARG A N 1
ATOM 3008 C CA . ARG A 1 382 ? 41.722 -23.224 -0.118 1.00 89.31 382 ARG A CA 1
ATOM 3009 C C . ARG A 1 382 ? 41.983 -22.220 1.000 1.00 89.31 382 ARG A C 1
ATOM 3011 O O . ARG A 1 382 ? 41.209 -22.178 1.948 1.00 89.31 382 ARG A O 1
ATOM 3018 N N . THR A 1 383 ? 43.051 -21.434 0.901 1.00 87.44 383 THR A N 1
ATOM 3019 C CA . THR A 1 383 ? 43.362 -20.394 1.888 1.00 87.44 383 THR A CA 1
ATOM 3020 C C . THR A 1 383 ? 42.288 -19.311 1.877 1.00 87.44 383 THR A C 1
ATOM 3022 O O . THR A 1 383 ? 41.720 -19.018 2.920 1.00 87.44 383 THR A O 1
ATOM 3025 N N . GLU A 1 384 ? 41.931 -18.800 0.700 1.00 85.75 384 GLU A N 1
ATOM 3026 C CA . GLU A 1 384 ? 40.917 -17.745 0.548 1.00 85.75 384 GLU A CA 1
ATOM 3027 C C . GLU A 1 384 ? 39.518 -18.243 0.925 1.00 85.75 384 GLU A C 1
ATOM 3029 O O . GLU A 1 384 ? 38.778 -17.585 1.652 1.00 85.75 384 GLU A O 1
ATOM 3034 N N . GLN A 1 385 ? 39.179 -19.471 0.526 1.00 88.75 385 GLN A N 1
ATOM 3035 C CA . GLN A 1 385 ? 37.932 -20.104 0.954 1.00 88.75 385 GLN A CA 1
ATOM 3036 C C . GLN A 1 385 ? 37.852 -20.282 2.477 1.00 88.75 385 GLN A C 1
ATOM 3038 O O . GLN A 1 385 ? 36.762 -20.201 3.040 1.00 88.75 385 GLN A O 1
ATOM 3043 N N . ASN A 1 386 ? 38.982 -20.537 3.149 1.00 86.62 386 ASN A N 1
ATOM 3044 C CA . ASN A 1 386 ? 39.023 -20.626 4.607 1.00 86.62 386 ASN A CA 1
ATOM 3045 C C . ASN A 1 386 ? 38.781 -19.273 5.270 1.00 86.62 386 ASN A C 1
ATOM 3047 O O . ASN A 1 386 ? 38.062 -19.249 6.257 1.00 86.62 386 ASN A O 1
ATOM 3051 N N . VAL A 1 387 ? 39.295 -18.176 4.711 1.00 85.62 387 VAL A N 1
ATOM 3052 C CA . VAL A 1 387 ? 39.032 -16.820 5.223 1.00 85.62 387 VAL A CA 1
ATOM 3053 C C . VAL A 1 387 ? 37.539 -16.491 5.151 1.00 85.62 387 VAL A C 1
ATOM 3055 O O . VAL A 1 387 ? 36.952 -16.035 6.127 1.00 85.62 387 VAL A O 1
ATOM 3058 N N . VAL A 1 388 ? 36.882 -16.805 4.031 1.00 87.31 388 VAL A N 1
ATOM 3059 C CA . VAL A 1 388 ? 35.424 -16.618 3.892 1.00 87.31 388 VAL A CA 1
ATOM 3060 C C . VAL A 1 388 ? 34.646 -17.499 4.875 1.00 87.31 388 VAL A C 1
ATOM 3062 O O . VAL A 1 388 ? 33.664 -17.078 5.478 1.00 87.31 388 VAL A O 1
ATOM 3065 N N . CYS A 1 389 ? 35.103 -18.730 5.076 1.00 89.94 389 CYS A N 1
ATOM 3066 C CA . CYS A 1 389 ? 34.564 -19.624 6.093 1.00 89.94 389 CYS A CA 1
ATOM 3067 C C . CYS A 1 389 ? 34.747 -19.070 7.516 1.00 89.94 389 CYS A C 1
ATOM 3069 O O . CYS A 1 389 ? 33.832 -19.154 8.326 1.00 89.94 389 CYS A O 1
ATOM 3071 N N . GLU A 1 390 ? 35.904 -18.503 7.839 1.00 88.19 390 GLU A N 1
ATOM 3072 C CA . GLU A 1 390 ? 36.165 -17.874 9.136 1.00 88.19 390 GLU A CA 1
ATOM 3073 C C . GLU A 1 390 ? 35.227 -16.690 9.369 1.00 88.19 390 GLU A C 1
ATOM 3075 O O . GLU A 1 390 ? 34.607 -16.644 10.426 1.00 88.19 390 GLU A O 1
ATOM 3080 N N . LEU A 1 391 ? 34.996 -15.849 8.355 1.00 87.31 391 LEU A N 1
ATOM 3081 C CA . LEU A 1 391 ? 33.991 -14.784 8.404 1.00 87.31 391 LEU A CA 1
ATOM 3082 C C . LEU A 1 391 ? 32.602 -15.328 8.778 1.00 87.31 391 LEU A C 1
ATOM 3084 O O . LEU A 1 391 ? 31.981 -14.838 9.716 1.00 87.31 391 LEU A O 1
ATOM 3088 N N . PHE A 1 392 ? 32.111 -16.373 8.104 1.00 89.50 392 PHE A N 1
ATOM 3089 C CA . PHE A 1 392 ? 30.819 -16.976 8.462 1.00 89.50 392 PHE A CA 1
ATOM 3090 C C . PHE A 1 392 ? 30.813 -17.586 9.869 1.00 89.50 392 PHE A C 1
ATOM 3092 O O . PHE A 1 392 ? 29.800 -17.527 10.568 1.00 89.50 392 PHE A O 1
ATOM 3099 N N . GLY A 1 393 ? 31.944 -18.145 10.303 1.00 89.06 393 GLY A N 1
ATOM 3100 C CA . GLY A 1 393 ? 32.138 -18.638 11.663 1.00 89.06 393 GLY A CA 1
ATOM 3101 C C . GLY A 1 393 ? 32.049 -17.533 12.705 1.00 89.06 393 GLY A C 1
ATOM 3102 O O . GLY A 1 393 ? 31.365 -17.708 13.710 1.00 89.06 393 GLY A O 1
ATOM 3103 N N . GLU A 1 394 ? 32.683 -16.393 12.452 1.00 87.69 394 GLU A N 1
ATOM 3104 C CA . GLU A 1 394 ? 32.631 -15.213 13.312 1.00 87.69 394 GLU A CA 1
ATOM 3105 C C . GLU A 1 394 ? 31.212 -14.655 13.392 1.00 87.69 394 GLU A C 1
ATOM 3107 O O . GLU A 1 394 ? 30.688 -14.502 14.499 1.00 87.69 394 GLU A O 1
ATOM 3112 N N . LEU A 1 395 ? 30.550 -14.467 12.244 1.00 86.31 395 LEU A N 1
ATOM 3113 C CA . LEU A 1 395 ? 29.155 -14.026 12.180 1.00 86.31 395 LEU A CA 1
ATOM 3114 C C . LEU A 1 395 ? 28.227 -14.967 12.956 1.00 86.31 395 LEU A C 1
ATOM 3116 O O . LEU A 1 395 ? 27.335 -14.507 13.661 1.00 86.31 395 LEU A O 1
ATOM 3120 N N . GLY A 1 396 ? 28.443 -16.280 12.858 1.00 87.69 396 GLY A N 1
ATOM 3121 C CA . GLY A 1 396 ? 27.629 -17.286 13.539 1.00 87.69 396 GLY A CA 1
ATOM 3122 C C . GLY A 1 396 ? 27.988 -17.559 15.004 1.00 87.69 396 GLY A C 1
ATOM 3123 O O . GLY A 1 396 ? 27.245 -18.277 15.676 1.00 87.69 396 GLY A O 1
ATOM 3124 N N . SER A 1 397 ? 29.111 -17.030 15.500 1.00 89.00 397 SER A N 1
ATOM 3125 C CA . SER A 1 397 ? 29.629 -17.327 16.845 1.00 89.00 397 SER A CA 1
ATOM 3126 C C . SER A 1 397 ? 28.909 -16.582 17.973 1.00 89.00 397 SER A C 1
ATOM 3128 O O . SER A 1 397 ? 28.845 -17.088 19.095 1.00 89.00 397 SER A O 1
ATOM 3130 N N . ASP A 1 398 ? 28.338 -15.413 17.673 1.00 83.62 398 ASP A N 1
ATOM 3131 C CA . ASP A 1 398 ? 27.541 -14.603 18.596 1.00 83.62 398 ASP A CA 1
ATOM 3132 C C . ASP A 1 398 ? 26.094 -14.509 18.082 1.00 83.62 398 ASP A C 1
ATOM 3134 O O . ASP A 1 398 ? 25.873 -13.972 16.995 1.00 83.62 398 ASP A O 1
ATOM 3138 N N . PRO A 1 399 ? 25.083 -14.939 18.862 1.00 81.44 399 PRO A N 1
ATOM 3139 C CA . PRO A 1 399 ? 23.677 -14.792 18.493 1.00 81.44 399 PRO A CA 1
ATOM 3140 C C . PRO A 1 399 ? 23.239 -13.368 18.148 1.00 81.44 399 PRO A C 1
ATOM 3142 O O . PRO A 1 399 ? 22.278 -13.181 17.400 1.00 81.44 399 PRO A O 1
ATOM 3145 N N . ARG A 1 400 ? 23.882 -12.330 18.691 1.00 76.62 400 ARG A N 1
ATOM 3146 C CA . ARG A 1 400 ? 23.590 -10.941 18.304 1.00 76.62 400 ARG A CA 1
ATOM 3147 C C . ARG A 1 400 ? 24.110 -10.642 16.902 1.00 76.62 400 ARG A C 1
ATOM 3149 O O . ARG A 1 400 ? 23.341 -10.127 16.094 1.00 76.62 400 ARG A O 1
ATOM 3156 N N . LEU A 1 401 ? 25.361 -10.999 16.612 1.00 78.56 401 LEU A N 1
ATOM 3157 C CA . LEU A 1 401 ? 25.967 -10.814 15.290 1.00 78.56 401 LEU A CA 1
ATOM 3158 C C . LEU A 1 401 ? 25.264 -11.664 14.234 1.00 78.56 401 LEU A C 1
ATOM 3160 O O . LEU A 1 401 ? 24.900 -11.139 13.185 1.00 78.56 401 LEU A O 1
ATOM 3164 N N . ALA A 1 402 ? 24.973 -12.927 14.546 1.00 78.19 402 ALA A N 1
ATOM 3165 C CA . ALA A 1 402 ? 24.284 -13.828 13.636 1.00 78.19 402 ALA A CA 1
ATOM 3166 C C . ALA A 1 402 ? 22.955 -13.213 13.187 1.00 78.19 402 ALA A C 1
ATOM 3168 O O . ALA A 1 402 ? 22.694 -13.056 11.995 1.00 78.19 402 ALA A O 1
ATOM 3169 N N . ARG A 1 403 ? 22.160 -12.741 14.154 1.00 77.81 403 ARG A N 1
ATOM 3170 C CA . ARG A 1 403 ? 20.882 -12.080 13.881 1.00 77.81 403 ARG A CA 1
ATOM 3171 C C . ARG A 1 403 ? 21.035 -10.769 13.130 1.00 77.81 403 ARG A C 1
ATOM 3173 O O . ARG A 1 403 ? 20.191 -10.497 12.283 1.00 77.81 403 ARG A O 1
ATOM 3180 N N . ALA A 1 404 ? 22.060 -9.970 13.423 1.00 72.31 404 ALA A N 1
ATOM 3181 C CA . ALA A 1 404 ? 22.304 -8.700 12.742 1.00 72.31 404 ALA A CA 1
ATOM 3182 C C . ALA A 1 404 ? 22.652 -8.891 11.255 1.00 72.31 404 ALA A C 1
ATOM 3184 O O . ALA A 1 404 ? 22.204 -8.104 10.429 1.00 72.31 404 ALA A O 1
ATOM 3185 N N . TYR A 1 405 ? 23.373 -9.964 10.915 1.00 78.62 405 TYR A N 1
ATOM 3186 C CA . TYR A 1 405 ? 23.814 -10.267 9.547 1.00 78.62 405 TYR A CA 1
ATOM 3187 C C . TYR A 1 405 ? 22.955 -11.312 8.813 1.00 78.62 405 TYR A C 1
ATOM 3189 O O . TYR A 1 405 ? 23.278 -11.722 7.696 1.00 78.62 405 TYR A O 1
ATOM 3197 N N . ARG A 1 406 ? 21.838 -11.744 9.409 1.00 86.06 406 ARG A N 1
ATOM 3198 C CA . ARG A 1 406 ? 20.854 -12.625 8.765 1.00 86.06 406 ARG A CA 1
ATOM 3199 C C . ARG A 1 406 ? 20.323 -11.967 7.490 1.00 86.06 406 ARG A C 1
ATOM 3201 O O . ARG A 1 406 ? 19.702 -10.907 7.567 1.00 86.06 406 ARG A O 1
ATOM 3208 N N . GLY A 1 407 ? 20.517 -12.625 6.351 1.00 80.06 407 GLY A N 1
ATOM 3209 C CA . GLY A 1 407 ? 20.128 -12.105 5.040 1.00 80.06 407 GLY A CA 1
ATOM 3210 C C . GLY A 1 407 ? 20.928 -10.887 4.566 1.00 80.06 407 GLY A C 1
ATOM 3211 O O . GLY A 1 407 ? 20.431 -10.164 3.717 1.00 80.06 407 GLY A O 1
ATOM 3212 N N . MET A 1 408 ? 22.124 -10.633 5.108 1.00 80.50 408 MET A N 1
ATOM 3213 C CA . MET A 1 408 ? 22.952 -9.464 4.765 1.00 80.50 408 MET A CA 1
ATOM 3214 C C . MET A 1 408 ? 24.217 -9.826 3.981 1.00 80.50 408 MET A C 1
ATOM 3216 O O . MET A 1 408 ? 25.073 -8.967 3.779 1.00 80.50 408 MET A O 1
ATOM 3220 N N . VAL A 1 409 ? 24.373 -11.081 3.551 1.00 82.00 409 VAL A N 1
ATOM 3221 C CA . VAL A 1 409 ? 25.554 -11.527 2.805 1.00 82.00 409 VAL A CA 1
ATOM 3222 C C . VAL A 1 409 ? 25.199 -11.838 1.360 1.00 82.00 409 VAL A C 1
ATOM 3224 O O . VAL A 1 409 ? 24.336 -12.667 1.083 1.00 82.00 409 VAL A O 1
ATOM 3227 N N . THR A 1 410 ? 25.911 -11.215 0.429 1.00 85.31 410 THR A N 1
ATOM 3228 C CA . THR A 1 410 ? 25.839 -11.529 -1.000 1.00 85.31 410 THR A CA 1
ATOM 3229 C C . THR A 1 410 ? 27.122 -12.225 -1.431 1.00 85.31 410 THR A C 1
ATOM 3231 O O . THR A 1 410 ? 28.218 -11.751 -1.131 1.00 85.31 410 THR A O 1
ATOM 3234 N N . LEU A 1 411 ? 26.991 -13.344 -2.144 1.00 87.31 411 LEU A N 1
ATOM 3235 C CA . LEU A 1 411 ? 28.111 -14.000 -2.814 1.00 87.31 411 LEU A CA 1
ATOM 3236 C C . LEU A 1 411 ? 28.125 -13.566 -4.276 1.00 87.31 411 LEU A C 1
ATOM 3238 O O . LEU A 1 411 ? 27.154 -13.790 -4.995 1.00 87.31 411 LEU A O 1
ATOM 3242 N N . GLN A 1 412 ? 29.232 -12.980 -4.714 1.00 87.81 412 GLN A N 1
ATOM 3243 C CA . GLN A 1 412 ? 29.456 -12.627 -6.108 1.00 87.81 412 GLN A CA 1
ATOM 3244 C C . GLN A 1 412 ? 30.618 -13.446 -6.658 1.00 87.81 412 GLN A C 1
ATOM 3246 O O . GLN A 1 412 ? 31.697 -13.498 -6.068 1.00 87.81 412 GLN A O 1
ATOM 3251 N N . PHE A 1 413 ? 30.395 -14.078 -7.805 1.00 88.56 413 PHE A N 1
ATOM 3252 C CA . PHE A 1 413 ? 31.400 -14.873 -8.492 1.00 88.56 413 PHE A CA 1
ATOM 3253 C C . PHE A 1 413 ? 31.939 -14.112 -9.694 1.00 88.56 413 PHE A C 1
ATOM 3255 O O . PHE A 1 413 ? 31.176 -13.582 -10.499 1.00 88.56 413 PHE A O 1
ATOM 3262 N N . GLY A 1 414 ? 33.261 -14.093 -9.821 1.00 86.25 414 GLY A N 1
ATOM 3263 C CA . GLY A 1 414 ? 33.938 -13.472 -10.946 1.00 86.25 414 GLY A CA 1
ATOM 3264 C C . GLY A 1 414 ? 34.543 -12.104 -10.666 1.00 86.25 414 GLY A C 1
ATOM 3265 O O . GLY A 1 414 ? 34.562 -11.598 -9.547 1.00 86.25 414 GLY A O 1
ATOM 3266 N N . ASP A 1 415 ? 35.078 -11.531 -11.733 1.00 81.56 415 ASP A N 1
ATOM 3267 C CA . ASP A 1 415 ? 35.674 -10.205 -11.807 1.00 81.56 415 ASP A CA 1
ATOM 3268 C C . ASP A 1 415 ? 35.246 -9.534 -13.133 1.00 81.56 415 ASP A C 1
ATOM 3270 O O . ASP A 1 415 ? 34.602 -10.179 -13.968 1.00 81.56 415 ASP A O 1
ATOM 3274 N N . PRO A 1 416 ? 35.561 -8.247 -13.374 1.00 78.19 416 PRO A N 1
ATOM 3275 C CA . PRO A 1 416 ? 35.139 -7.556 -14.597 1.00 78.19 416 PRO A CA 1
ATOM 3276 C C . PRO A 1 416 ? 35.546 -8.239 -15.916 1.00 78.19 416 PRO A C 1
ATOM 3278 O O . PRO A 1 416 ? 34.950 -7.953 -16.951 1.00 78.19 416 PRO A O 1
ATOM 3281 N N . ASN A 1 417 ? 36.539 -9.134 -15.901 1.00 78.69 417 ASN A N 1
ATOM 3282 C CA . ASN A 1 417 ? 37.030 -9.848 -17.080 1.00 78.69 417 ASN A CA 1
ATOM 3283 C C . ASN A 1 417 ? 36.558 -11.311 -17.147 1.00 78.69 417 ASN A C 1
ATOM 3285 O O . ASN A 1 417 ? 36.803 -11.987 -18.150 1.00 78.69 417 ASN A O 1
ATOM 3289 N N . TRP A 1 418 ? 35.903 -11.818 -16.102 1.00 81.75 418 TRP A N 1
ATOM 3290 C CA . TRP A 1 418 ? 35.420 -13.191 -16.021 1.00 81.75 418 TRP A CA 1
ATOM 3291 C C . TRP A 1 418 ? 34.182 -13.273 -15.128 1.00 81.75 418 TRP A C 1
ATOM 3293 O O . TRP A 1 418 ? 34.288 -13.166 -13.914 1.00 81.75 418 TRP A O 1
ATOM 3303 N N . GLN A 1 419 ? 33.016 -13.502 -15.730 1.00 83.31 419 GLN A N 1
ATOM 3304 C CA . GLN A 1 419 ? 31.735 -13.615 -15.028 1.00 83.31 419 GLN A CA 1
ATOM 3305 C C . GLN A 1 419 ? 31.191 -15.044 -15.185 1.00 83.31 419 GLN A C 1
ATOM 3307 O O . GLN A 1 419 ? 30.475 -15.317 -16.153 1.00 83.31 419 GLN A O 1
ATOM 3312 N N . PRO A 1 420 ? 31.603 -15.994 -14.323 1.00 87.31 420 PRO A N 1
ATOM 3313 C CA . PRO A 1 420 ? 31.052 -17.343 -14.335 1.00 87.31 420 PRO A CA 1
ATOM 3314 C C . PRO A 1 420 ? 29.602 -17.326 -13.840 1.00 87.31 420 PRO A C 1
ATOM 3316 O O . PRO A 1 420 ? 29.217 -16.481 -13.035 1.00 87.31 420 PRO A O 1
ATOM 3319 N N . ASP A 1 421 ? 28.811 -18.293 -14.294 1.00 88.81 421 ASP A N 1
ATOM 3320 C CA . ASP A 1 421 ? 27.472 -18.539 -13.764 1.00 88.81 421 ASP A CA 1
ATOM 3321 C C . ASP A 1 421 ? 27.494 -19.701 -12.749 1.00 88.81 421 ASP A C 1
ATOM 3323 O O . ASP A 1 421 ? 28.530 -20.324 -12.500 1.00 88.81 421 ASP A O 1
ATOM 3327 N N . LEU A 1 422 ? 26.345 -20.021 -12.150 1.00 90.56 422 LEU A N 1
ATOM 3328 C CA . LEU A 1 422 ? 26.237 -21.114 -11.175 1.00 90.56 422 LEU A CA 1
ATOM 3329 C C . LEU A 1 422 ? 26.430 -22.522 -11.778 1.00 90.56 422 LEU A C 1
ATOM 3331 O O . LEU A 1 422 ? 26.482 -23.497 -11.022 1.00 90.56 422 LEU A O 1
ATOM 3335 N N . MET A 1 423 ? 26.525 -22.652 -13.109 1.00 91.38 423 MET A N 1
ATOM 3336 C CA . MET A 1 423 ? 26.870 -23.910 -13.780 1.00 91.38 423 MET A CA 1
ATOM 3337 C C . MET A 1 423 ? 28.389 -24.107 -13.924 1.00 91.38 423 MET A C 1
ATOM 3339 O O . MET A 1 423 ? 28.819 -25.196 -14.313 1.00 91.38 423 MET A O 1
ATOM 3343 N N . ASP A 1 424 ? 29.209 -23.094 -13.618 1.00 93.06 424 ASP A N 1
ATOM 3344 C CA . ASP A 1 424 ? 30.668 -23.206 -13.634 1.00 93.06 424 ASP A CA 1
ATOM 3345 C C . ASP A 1 424 ? 31.163 -24.186 -12.554 1.00 93.06 424 ASP A C 1
ATOM 3347 O O . ASP A 1 424 ? 30.784 -24.121 -11.382 1.00 93.06 424 ASP A O 1
ATOM 3351 N N . GLY A 1 425 ? 32.028 -25.122 -12.952 1.00 93.56 425 GLY A N 1
ATOM 3352 C CA . GLY A 1 425 ? 32.491 -26.194 -12.072 1.00 93.56 425 GLY A CA 1
ATOM 3353 C C . GLY A 1 425 ? 33.294 -25.701 -10.866 1.00 93.56 425 GLY A C 1
ATOM 3354 O O . GLY A 1 425 ? 33.165 -26.275 -9.783 1.00 93.56 425 GLY A O 1
ATOM 3355 N N . ASP A 1 426 ? 34.082 -24.633 -11.016 1.00 93.25 426 ASP A N 1
ATOM 3356 C CA . ASP A 1 426 ? 34.868 -24.075 -9.912 1.00 93.25 426 ASP A CA 1
ATOM 3357 C C . ASP A 1 426 ? 33.942 -23.374 -8.903 1.00 93.25 426 ASP A C 1
ATOM 3359 O O . ASP A 1 426 ? 34.115 -23.526 -7.689 1.00 93.25 426 ASP A O 1
ATOM 3363 N N . VAL A 1 427 ? 32.893 -22.696 -9.391 1.00 94.50 427 VAL A N 1
ATOM 3364 C CA . VAL A 1 427 ? 31.833 -22.106 -8.552 1.00 94.50 427 VAL A CA 1
ATOM 3365 C C . VAL A 1 427 ? 31.093 -23.189 -7.764 1.00 94.50 427 VAL A C 1
ATOM 3367 O O . VAL A 1 427 ? 30.965 -23.081 -6.544 1.00 94.50 427 VAL A O 1
ATOM 3370 N N . GLN A 1 428 ? 30.668 -24.274 -8.416 1.00 95.69 428 GLN A N 1
ATOM 3371 C CA . GLN A 1 428 ? 29.960 -25.381 -7.758 1.00 95.69 428 GLN A CA 1
ATOM 3372 C C . GLN A 1 428 ? 30.812 -26.063 -6.680 1.00 95.69 428 GLN A C 1
ATOM 3374 O O . GLN A 1 428 ? 30.329 -26.347 -5.581 1.00 95.69 428 GLN A O 1
ATOM 3379 N N . VAL A 1 429 ? 32.098 -26.301 -6.964 1.00 95.69 429 VAL A N 1
ATOM 3380 C CA . VAL A 1 429 ? 33.043 -26.880 -5.996 1.00 95.69 429 VAL A CA 1
ATOM 3381 C C . VAL A 1 429 ? 33.254 -25.947 -4.803 1.00 95.69 429 VAL A C 1
ATOM 3383 O O . VAL A 1 429 ? 33.322 -26.421 -3.664 1.00 95.69 429 VAL A O 1
ATOM 3386 N N . CYS A 1 430 ? 33.338 -24.636 -5.037 1.00 95.00 430 CYS A N 1
ATOM 3387 C CA . CYS A 1 430 ? 33.476 -23.644 -3.976 1.00 95.00 430 CYS A CA 1
ATOM 3388 C C . CYS A 1 430 ? 32.214 -23.550 -3.104 1.00 95.00 430 CYS A C 1
ATOM 3390 O O . CYS A 1 430 ? 32.304 -23.657 -1.881 1.00 95.00 430 CYS A O 1
ATOM 3392 N N . LEU A 1 431 ? 31.030 -23.456 -3.712 1.00 95.38 431 LEU A N 1
ATOM 3393 C CA . LEU A 1 431 ? 29.756 -23.431 -2.991 1.00 95.38 431 LEU A CA 1
ATOM 3394 C C . LEU A 1 431 ? 29.558 -24.689 -2.148 1.00 95.38 431 LEU A C 1
ATOM 3396 O O . LEU A 1 431 ? 29.189 -24.600 -0.977 1.00 95.38 431 LEU A O 1
ATOM 3400 N N . ARG A 1 432 ? 29.874 -25.863 -2.704 1.00 96.31 432 ARG A N 1
ATOM 3401 C CA . ARG A 1 432 ? 29.845 -27.119 -1.951 1.00 96.31 432 ARG A CA 1
ATOM 3402 C C . ARG A 1 432 ? 30.780 -27.086 -0.751 1.00 96.31 432 ARG A C 1
ATOM 3404 O O . ARG A 1 432 ? 30.394 -27.529 0.324 1.00 96.31 432 ARG A O 1
ATOM 3411 N N . TYR A 1 433 ? 31.982 -26.537 -0.913 1.00 95.69 433 TYR A N 1
ATOM 3412 C CA . TYR A 1 433 ? 32.908 -26.368 0.203 1.00 95.69 433 TYR A CA 1
ATOM 3413 C C . TYR A 1 433 ? 32.324 -25.483 1.312 1.00 95.69 433 TYR A C 1
ATOM 3415 O O . TYR A 1 433 ? 32.415 -25.844 2.486 1.00 95.69 433 TYR A O 1
ATOM 3423 N N . PHE A 1 434 ? 31.688 -24.365 0.952 1.00 95.69 434 PHE A N 1
ATOM 3424 C CA . PHE A 1 434 ? 31.055 -23.485 1.930 1.00 95.69 434 PHE A CA 1
ATOM 3425 C C . PHE A 1 434 ? 29.894 -24.158 2.649 1.00 95.69 434 PHE A C 1
ATOM 3427 O O . PHE A 1 434 ? 29.879 -24.139 3.873 1.00 95.69 434 PHE A O 1
ATOM 3434 N N . PHE A 1 435 ? 28.970 -24.812 1.942 1.00 95.69 435 PHE A N 1
ATOM 3435 C CA . PHE A 1 435 ? 27.847 -25.489 2.596 1.00 95.69 435 PHE A CA 1
ATOM 3436 C C . PHE A 1 435 ? 28.268 -26.727 3.406 1.00 95.69 435 PHE A C 1
ATOM 3438 O O . PHE A 1 435 ? 27.660 -27.004 4.439 1.00 95.69 435 PHE A O 1
ATOM 3445 N N . ASP A 1 436 ? 29.325 -27.444 3.005 1.00 95.31 436 ASP A N 1
ATOM 3446 C CA . ASP A 1 436 ? 29.847 -28.577 3.782 1.00 95.31 436 ASP A CA 1
ATOM 3447 C C . ASP A 1 436 ? 30.421 -28.105 5.131 1.00 95.31 436 ASP A C 1
ATOM 3449 O O . ASP A 1 436 ? 30.345 -28.827 6.128 1.00 95.31 436 ASP A O 1
ATOM 3453 N N . ARG A 1 437 ? 30.979 -26.888 5.178 1.00 94.94 437 ARG A N 1
ATOM 3454 C CA . ARG A 1 437 ? 31.572 -26.303 6.389 1.00 94.94 437 ARG A CA 1
ATOM 3455 C C . ARG A 1 437 ? 30.589 -25.447 7.194 1.00 94.94 437 ARG A C 1
ATOM 3457 O O . ARG A 1 437 ? 30.662 -25.435 8.419 1.00 94.94 437 ARG A O 1
ATOM 3464 N N . PHE A 1 438 ? 29.647 -24.806 6.510 1.00 93.88 438 PHE A N 1
ATOM 3465 C CA . PHE A 1 438 ? 28.583 -23.961 7.048 1.00 93.88 438 PHE A CA 1
ATOM 3466 C C . PHE A 1 438 ? 27.224 -24.413 6.501 1.00 93.88 438 PHE A C 1
ATOM 3468 O O . PHE A 1 438 ? 26.661 -23.773 5.612 1.00 93.88 438 PHE A O 1
ATOM 3475 N N . PRO A 1 439 ? 26.640 -25.497 7.050 1.00 95.00 439 PRO A N 1
ATOM 3476 C CA . PRO A 1 439 ? 25.373 -26.040 6.550 1.00 95.00 439 PRO A CA 1
ATOM 3477 C C . PRO A 1 439 ? 24.203 -25.053 6.611 1.00 95.00 439 PRO A C 1
ATOM 3479 O O . PRO A 1 439 ? 23.246 -25.170 5.852 1.00 95.00 439 PRO A O 1
ATOM 3482 N N . HIS A 1 440 ? 24.282 -24.078 7.517 1.00 95.50 440 HIS A N 1
ATOM 3483 C CA . HIS A 1 440 ? 23.284 -23.036 7.724 1.00 95.50 440 HIS A CA 1
ATOM 3484 C C . HIS A 1 440 ? 23.584 -21.749 6.945 1.00 95.50 440 HIS A C 1
ATOM 3486 O O . HIS A 1 440 ? 22.955 -20.739 7.224 1.00 95.50 440 HIS A O 1
ATOM 3492 N N . LEU A 1 441 ? 24.506 -21.759 5.972 1.00 94.94 441 LEU A N 1
ATOM 3493 C CA . LEU A 1 441 ? 24.896 -20.570 5.202 1.00 94.94 441 LEU A CA 1
ATOM 3494 C C . LEU A 1 441 ? 23.697 -19.790 4.635 1.00 94.94 441 LEU A C 1
ATOM 3496 O O . LEU A 1 441 ? 23.728 -18.565 4.642 1.00 94.94 441 LEU A O 1
ATOM 3500 N N . LEU A 1 442 ? 22.620 -20.480 4.228 1.00 94.19 442 LEU A N 1
ATOM 3501 C CA . LEU A 1 442 ? 21.370 -19.845 3.782 1.00 94.19 442 LEU A CA 1
ATOM 3502 C C . LEU A 1 442 ? 20.862 -18.766 4.748 1.00 94.19 442 LEU A C 1
ATOM 3504 O O . LEU A 1 442 ? 20.387 -17.739 4.288 1.00 94.19 442 LEU A O 1
ATOM 3508 N N . TYR A 1 443 ? 21.026 -18.964 6.059 1.00 93.12 443 TYR A N 1
ATOM 3509 C CA . TYR A 1 443 ? 20.625 -18.011 7.094 1.00 93.12 443 TYR A CA 1
ATOM 3510 C C . TYR A 1 443 ? 21.225 -16.607 6.885 1.00 93.12 443 TYR A C 1
ATOM 3512 O O . TYR A 1 443 ? 20.597 -15.601 7.214 1.00 93.12 443 TYR A O 1
ATOM 3520 N N . PHE A 1 444 ? 22.430 -16.526 6.316 1.00 90.06 444 PHE A N 1
ATOM 3521 C CA . PHE A 1 444 ? 23.137 -15.271 6.069 1.00 90.06 444 PHE A CA 1
ATOM 3522 C C . PHE A 1 444 ? 22.891 -14.691 4.674 1.00 90.06 444 PHE A C 1
ATOM 3524 O O . PHE A 1 444 ? 23.105 -13.497 4.480 1.00 90.06 444 PHE A O 1
ATOM 3531 N N . LEU A 1 445 ? 22.447 -15.499 3.707 1.00 88.25 445 LEU A N 1
ATOM 3532 C CA . LEU A 1 445 ? 22.380 -15.077 2.309 1.00 88.25 445 LEU A CA 1
ATOM 3533 C C . LEU A 1 445 ? 21.211 -14.124 2.046 1.00 88.25 445 LEU A C 1
ATOM 3535 O O . LEU A 1 445 ? 20.059 -14.432 2.360 1.00 88.25 445 LEU A O 1
ATOM 3539 N N . LEU A 1 446 ? 21.518 -12.982 1.428 1.00 79.88 446 LEU A N 1
ATOM 3540 C CA . LEU A 1 446 ? 20.538 -12.003 0.974 1.00 79.88 446 LEU A CA 1
ATOM 3541 C C . LEU A 1 446 ? 19.659 -12.603 -0.131 1.00 79.88 446 LEU A C 1
ATOM 3543 O O . LEU A 1 446 ? 20.154 -13.203 -1.086 1.00 79.88 446 LEU A O 1
ATOM 3547 N N . LYS A 1 447 ? 18.344 -12.393 -0.022 1.00 75.81 447 LYS A N 1
ATOM 3548 C CA . LYS A 1 447 ? 17.400 -12.604 -1.123 1.00 75.81 447 LYS A CA 1
ATOM 3549 C C . LYS A 1 447 ? 17.431 -11.351 -2.000 1.00 75.81 447 LYS A C 1
ATOM 3551 O O . LYS A 1 447 ? 16.883 -10.327 -1.608 1.00 75.81 447 LYS A O 1
ATOM 3556 N N . ASN A 1 448 ? 18.104 -11.422 -3.145 1.00 63.72 448 ASN A N 1
ATOM 3557 C CA . ASN A 1 448 ? 18.082 -10.356 -4.142 1.00 63.72 448 ASN A CA 1
ATOM 3558 C C . ASN A 1 448 ? 17.027 -10.702 -5.206 1.00 63.72 448 ASN A C 1
ATOM 3560 O O . ASN A 1 448 ? 17.086 -11.785 -5.780 1.00 63.72 448 ASN A O 1
ATOM 3564 N N . GLU A 1 449 ? 16.041 -9.827 -5.418 1.00 53.94 449 GLU A N 1
ATOM 3565 C CA . GLU A 1 449 ? 14.970 -10.034 -6.410 1.00 53.94 449 GLU A CA 1
ATOM 3566 C C . GLU A 1 449 ? 15.349 -9.506 -7.810 1.00 53.94 449 GLU A C 1
ATOM 3568 O O . GLU A 1 449 ? 14.728 -9.895 -8.796 1.00 53.94 449 GLU A O 1
ATOM 3573 N N . GLU A 1 450 ? 16.397 -8.679 -7.919 1.00 42.91 450 GLU A N 1
ATOM 3574 C CA . GLU A 1 450 ? 16.900 -8.125 -9.187 1.00 42.91 450 GLU A CA 1
ATOM 3575 C C . GLU A 1 450 ? 17.890 -9.059 -9.896 1.00 42.91 450 GLU A C 1
ATOM 3577 O O . GLU A 1 450 ? 18.015 -9.042 -11.121 1.00 42.91 450 GLU A O 1
ATOM 3582 N N . VAL A 1 451 ? 18.585 -9.904 -9.132 1.00 47.97 451 VAL A N 1
ATOM 3583 C CA . VAL A 1 451 ? 19.459 -10.956 -9.659 1.00 47.97 451 VAL A CA 1
ATOM 3584 C C . VAL A 1 451 ? 18.669 -12.258 -9.621 1.00 47.97 451 VAL A C 1
ATOM 3586 O O . VAL A 1 451 ? 18.192 -12.656 -8.566 1.00 47.97 451 VAL A O 1
ATOM 3589 N N . ALA A 1 452 ? 18.545 -12.952 -10.755 1.00 45.50 452 ALA A N 1
ATOM 3590 C CA . ALA A 1 452 ? 17.757 -14.186 -10.906 1.00 45.50 452 ALA A CA 1
ATOM 3591 C C . ALA A 1 452 ? 18.181 -15.367 -9.989 1.00 45.50 452 ALA A C 1
ATOM 3593 O O . ALA A 1 452 ? 17.610 -16.459 -10.061 1.00 45.50 452 ALA A O 1
ATOM 3594 N N . ASP A 1 453 ? 19.162 -15.164 -9.112 1.00 60.94 453 ASP A N 1
ATOM 3595 C CA . ASP A 1 453 ? 19.723 -16.161 -8.218 1.00 60.94 453 ASP A CA 1
ATOM 3596 C C . ASP A 1 453 ? 19.033 -16.121 -6.852 1.00 60.94 453 ASP A C 1
ATOM 3598 O O . ASP A 1 453 ? 19.519 -15.572 -5.864 1.00 60.94 453 ASP A O 1
ATOM 3602 N N . HIS A 1 454 ? 17.883 -16.787 -6.784 1.00 76.38 454 HIS A N 1
ATOM 3603 C CA . HIS A 1 454 ? 17.256 -17.156 -5.519 1.00 76.38 454 HIS A CA 1
ATOM 3604 C C . HIS A 1 454 ? 18.292 -17.861 -4.599 1.00 76.38 454 HIS A C 1
ATOM 3606 O O . HIS A 1 454 ? 19.015 -18.726 -5.089 1.00 76.38 454 HIS A O 1
ATOM 3612 N N . PRO A 1 455 ? 18.374 -17.614 -3.271 1.00 84.69 455 PRO A N 1
ATOM 3613 C CA . PRO A 1 455 ? 19.426 -18.195 -2.415 1.00 84.69 455 PRO A CA 1
ATOM 3614 C C . PRO A 1 455 ? 19.550 -19.731 -2.466 1.00 84.69 455 PRO A C 1
ATOM 3616 O O . PRO A 1 455 ? 20.633 -20.297 -2.313 1.00 84.69 455 PRO A O 1
ATOM 3619 N N . LEU A 1 456 ? 18.443 -20.434 -2.731 1.00 89.69 456 LEU A N 1
ATOM 3620 C CA . LEU A 1 456 ? 18.453 -21.886 -2.972 1.00 89.69 456 LEU A CA 1
ATOM 3621 C C . LEU A 1 456 ? 19.171 -22.311 -4.262 1.00 89.69 456 LEU A C 1
ATOM 3623 O O . LEU A 1 456 ? 19.648 -23.443 -4.325 1.00 89.69 456 LEU A O 1
ATOM 3627 N N . SER A 1 457 ? 19.326 -21.429 -5.247 1.00 89.38 457 SER A N 1
ATOM 3628 C CA . SER A 1 457 ? 20.124 -21.673 -6.450 1.00 89.38 457 SER A CA 1
ATOM 3629 C C . SER A 1 457 ? 21.584 -21.969 -6.109 1.00 89.38 457 SER A C 1
ATOM 3631 O O . SER A 1 457 ? 22.162 -22.874 -6.710 1.00 89.38 457 SER A O 1
ATOM 3633 N N . PHE A 1 458 ? 22.155 -21.328 -5.080 1.00 92.19 458 PHE A N 1
ATOM 3634 C CA . PHE A 1 458 ? 23.498 -21.662 -4.585 1.00 92.19 458 PHE A CA 1
ATOM 3635 C C . PHE A 1 458 ? 23.565 -23.081 -4.001 1.00 92.19 458 PHE A C 1
ATOM 3637 O O . PHE A 1 458 ? 24.544 -23.799 -4.200 1.00 92.19 458 PHE A O 1
ATOM 3644 N N . VAL A 1 459 ? 22.509 -23.517 -3.308 1.00 94.44 459 VAL A N 1
ATOM 3645 C CA . VAL A 1 459 ? 22.422 -24.871 -2.737 1.00 94.44 459 VAL A CA 1
ATOM 3646 C C . VAL A 1 459 ? 22.308 -25.917 -3.847 1.00 94.44 459 VAL A C 1
ATOM 3648 O O . VAL A 1 459 ? 22.965 -26.960 -3.801 1.00 94.44 459 VAL A O 1
ATOM 3651 N N . TRP A 1 460 ? 21.486 -25.652 -4.863 1.00 93.44 460 TRP A N 1
ATOM 3652 C CA . TRP A 1 460 ? 21.350 -26.549 -6.007 1.00 93.44 460 TRP A CA 1
ATOM 3653 C C . TRP A 1 460 ? 22.630 -26.607 -6.836 1.00 93.44 460 TRP A C 1
ATOM 3655 O O . TRP A 1 460 ? 23.027 -27.699 -7.227 1.00 93.44 460 TRP A O 1
ATOM 3665 N N . ALA A 1 461 ? 23.328 -25.487 -7.021 1.00 93.12 461 ALA A N 1
ATOM 3666 C CA . ALA A 1 461 ? 24.655 -25.476 -7.633 1.00 93.12 461 ALA A CA 1
ATOM 3667 C C . ALA A 1 461 ? 25.654 -26.345 -6.849 1.00 93.12 461 ALA A C 1
ATOM 3669 O O . ALA A 1 461 ? 26.409 -27.112 -7.438 1.00 93.12 461 ALA A O 1
ATOM 3670 N N . ALA A 1 462 ? 25.619 -26.285 -5.516 1.00 94.94 462 ALA A N 1
ATOM 3671 C CA . ALA A 1 462 ? 26.518 -27.052 -4.658 1.00 94.94 462 ALA A CA 1
ATOM 3672 C C . ALA A 1 462 ? 26.271 -28.574 -4.688 1.00 94.94 462 ALA A C 1
ATOM 3674 O O . ALA A 1 462 ? 27.223 -29.360 -4.686 1.00 94.94 462 ALA A O 1
ATOM 3675 N N . TYR A 1 463 ? 25.005 -29.006 -4.666 1.00 95.56 463 TYR A N 1
ATOM 3676 C CA . TYR A 1 463 ? 24.656 -30.408 -4.377 1.00 95.56 463 TYR A CA 1
ATOM 3677 C C . TYR A 1 463 ? 23.747 -31.094 -5.398 1.00 95.56 463 TYR A C 1
ATOM 3679 O O . TYR A 1 463 ? 23.539 -32.302 -5.291 1.00 95.56 463 TYR A O 1
ATOM 3687 N N . ALA A 1 464 ? 23.206 -30.357 -6.362 1.00 93.31 464 ALA A N 1
ATOM 3688 C CA . ALA A 1 464 ? 22.325 -30.867 -7.410 1.00 93.31 464 ALA A CA 1
ATOM 3689 C C . ALA A 1 464 ? 22.689 -30.271 -8.782 1.00 93.31 464 ALA A C 1
ATOM 3691 O O . ALA A 1 464 ? 21.816 -29.940 -9.588 1.00 93.31 464 ALA A O 1
ATOM 3692 N N . SER A 1 465 ? 23.988 -30.094 -9.039 1.00 91.88 465 SER A N 1
ATOM 3693 C CA . SER A 1 465 ? 24.492 -29.470 -10.264 1.00 91.88 465 SER A CA 1
ATOM 3694 C C . SER A 1 465 ? 24.131 -30.242 -11.532 1.00 91.88 465 SER A C 1
ATOM 3696 O O . SER A 1 465 ? 23.918 -29.647 -12.583 1.00 91.88 465 SER A O 1
ATOM 3698 N N . ASP A 1 466 ? 23.979 -31.561 -11.440 1.00 92.38 466 ASP A N 1
ATOM 3699 C CA . ASP A 1 466 ? 23.512 -32.426 -12.525 1.00 92.38 466 ASP A CA 1
ATOM 3700 C C . ASP A 1 466 ? 22.043 -32.175 -12.914 1.00 92.38 466 ASP A C 1
ATOM 3702 O O . ASP A 1 466 ? 21.626 -32.490 -14.034 1.00 92.38 466 ASP A O 1
ATOM 3706 N N . ALA A 1 467 ? 21.260 -31.585 -12.008 1.00 91.75 467 ALA A N 1
ATOM 3707 C CA . ALA A 1 467 ? 19.884 -31.177 -12.250 1.00 91.75 467 ALA A CA 1
ATOM 3708 C C . ALA A 1 467 ? 19.764 -29.747 -12.805 1.00 91.75 467 ALA A C 1
ATOM 3710 O O . ALA A 1 467 ? 18.678 -29.384 -13.270 1.00 91.75 467 ALA A O 1
ATOM 3711 N N . GLN A 1 468 ? 20.834 -28.942 -12.790 1.00 91.12 468 GLN A N 1
ATOM 3712 C CA . GLN A 1 468 ? 20.809 -27.599 -13.367 1.00 91.12 468 GLN A CA 1
ATOM 3713 C C . GLN A 1 468 ? 20.636 -27.653 -14.887 1.00 91.12 468 GLN A C 1
ATOM 3715 O O . GLN A 1 468 ? 21.222 -28.477 -15.593 1.00 91.12 468 GLN A O 1
ATOM 3720 N N . VAL A 1 469 ? 19.805 -26.755 -15.402 1.00 89.94 469 VAL A N 1
ATOM 3721 C CA . VAL A 1 469 ? 19.524 -26.614 -16.828 1.00 89.94 469 VAL A CA 1
ATOM 3722 C C . VAL A 1 469 ? 19.548 -25.155 -17.217 1.00 89.94 469 VAL A C 1
ATOM 3724 O O . VAL A 1 469 ? 18.983 -24.314 -16.529 1.00 89.94 469 VAL A O 1
ATOM 3727 N N . ARG A 1 470 ? 20.142 -24.851 -18.367 1.00 88.06 470 ARG A N 1
ATOM 3728 C CA . ARG A 1 470 ? 20.018 -23.517 -18.945 1.00 88.06 470 ARG A CA 1
ATOM 3729 C C . ARG A 1 470 ? 18.608 -23.345 -19.513 1.00 88.06 470 ARG A C 1
ATOM 3731 O O . ARG A 1 470 ? 18.122 -24.226 -20.230 1.00 88.06 470 ARG A O 1
ATOM 3738 N N . LEU A 1 471 ? 17.947 -22.251 -19.151 1.00 81.50 471 LEU A N 1
ATOM 3739 C CA . LEU A 1 471 ? 16.603 -21.933 -19.624 1.00 81.50 471 LEU A CA 1
ATOM 3740 C C . LEU A 1 471 ? 16.628 -21.571 -21.115 1.00 81.50 471 LEU A C 1
ATOM 3742 O O . LEU A 1 471 ? 17.660 -21.202 -21.680 1.00 81.50 471 LEU A O 1
ATOM 3746 N N . SER A 1 472 ? 15.482 -21.725 -21.779 1.00 74.81 472 SER A N 1
ATOM 3747 C CA . SER A 1 472 ? 15.347 -21.531 -23.230 1.00 74.81 472 SER A CA 1
ATOM 3748 C C . SER A 1 472 ? 15.552 -20.086 -23.689 1.00 74.81 472 SER A C 1
ATOM 3750 O O . SER A 1 472 ? 15.822 -19.864 -24.865 1.00 74.81 472 SER A O 1
ATOM 3752 N N . ASP A 1 473 ? 15.427 -19.123 -22.778 1.00 72.62 473 ASP A N 1
ATOM 3753 C CA . ASP A 1 473 ? 15.727 -17.705 -23.006 1.00 72.62 473 ASP A CA 1
ATOM 3754 C C . ASP A 1 473 ? 17.237 -17.409 -23.076 1.00 72.62 473 ASP A C 1
ATOM 3756 O O . ASP A 1 473 ? 17.637 -16.313 -23.462 1.00 72.62 473 ASP A O 1
ATOM 3760 N N . GLY A 1 474 ? 18.084 -18.385 -22.726 1.00 65.19 474 GLY A N 1
ATOM 3761 C CA . GLY A 1 474 ? 19.536 -18.249 -22.697 1.00 65.19 474 GLY A CA 1
ATOM 3762 C C . GLY A 1 474 ? 20.068 -17.317 -21.604 1.00 65.19 474 GLY A C 1
ATOM 3763 O O . GLY A 1 474 ? 21.281 -17.121 -21.553 1.00 65.19 474 GLY A O 1
ATOM 3764 N N . GLN A 1 475 ? 19.199 -16.766 -20.751 1.00 62.34 475 GLN A N 1
ATOM 3765 C CA . GLN A 1 475 ? 19.527 -15.738 -19.759 1.00 62.34 475 GLN A CA 1
ATOM 3766 C C . GLN A 1 475 ? 19.439 -16.255 -18.314 1.00 62.34 475 GLN A C 1
ATOM 3768 O O . GLN A 1 475 ? 19.991 -15.615 -17.426 1.00 62.34 475 GLN A O 1
ATOM 3773 N N . GLY A 1 476 ? 18.815 -17.416 -18.070 1.00 71.75 476 GLY A N 1
ATOM 3774 C CA . GLY A 1 476 ? 18.682 -17.981 -16.720 1.00 71.75 476 GLY A CA 1
ATOM 3775 C C . GLY A 1 476 ? 19.149 -19.431 -16.554 1.00 71.75 476 GLY A C 1
ATOM 3776 O O . GLY A 1 476 ? 19.213 -20.220 -17.506 1.00 71.75 476 GLY A O 1
ATOM 3777 N N . ILE A 1 477 ? 19.435 -19.800 -15.302 1.00 81.44 477 ILE A N 1
ATOM 3778 C CA . ILE A 1 477 ? 19.668 -21.181 -14.862 1.00 81.44 477 ILE A CA 1
ATOM 3779 C C . ILE A 1 477 ? 18.429 -21.652 -14.098 1.00 81.44 477 ILE A C 1
ATOM 3781 O O . ILE A 1 477 ? 18.032 -21.063 -13.099 1.00 81.44 477 ILE A O 1
ATOM 3785 N N . GLY A 1 478 ? 17.819 -22.736 -14.565 1.00 83.75 478 GLY A N 1
ATOM 3786 C CA . GLY A 1 478 ? 16.769 -23.460 -13.860 1.00 83.75 478 GLY A CA 1
ATOM 3787 C C . GLY A 1 478 ? 17.288 -24.758 -13.247 1.00 83.75 478 GLY A C 1
ATOM 3788 O O . GLY A 1 478 ? 18.419 -25.182 -13.484 1.00 83.75 478 GLY A O 1
ATOM 3789 N N . VAL A 1 479 ? 16.427 -25.443 -12.496 1.00 86.81 479 VAL A N 1
ATOM 3790 C CA . VAL A 1 479 ? 16.725 -26.758 -11.913 1.00 86.81 479 VAL A CA 1
ATOM 3791 C C . VAL A 1 479 ? 15.600 -27.732 -12.242 1.00 86.81 479 VAL A C 1
ATOM 3793 O O . VAL A 1 479 ? 14.421 -27.447 -12.031 1.00 86.81 479 VAL A O 1
ATOM 3796 N N . ARG A 1 480 ? 15.953 -28.908 -12.770 1.00 89.25 480 ARG A N 1
ATOM 3797 C CA . ARG A 1 480 ? 15.006 -30.007 -12.977 1.00 89.25 480 ARG A CA 1
ATOM 3798 C C . ARG A 1 480 ? 14.641 -30.617 -11.635 1.00 89.25 480 ARG A C 1
ATOM 3800 O O . ARG A 1 480 ? 15.442 -31.325 -11.032 1.00 89.25 480 ARG A O 1
ATOM 3807 N N . MET A 1 481 ? 13.408 -30.396 -11.206 1.00 86.56 481 MET A N 1
ATOM 3808 C CA . MET A 1 481 ? 12.926 -30.944 -9.945 1.00 86.56 481 MET A CA 1
ATOM 3809 C C . MET A 1 481 ? 12.894 -32.474 -9.960 1.00 86.56 481 MET A C 1
ATOM 3811 O O . MET A 1 481 ? 12.296 -33.095 -10.837 1.00 86.56 481 MET A O 1
ATOM 3815 N N . ASN A 1 482 ? 13.536 -33.069 -8.959 1.00 89.12 482 ASN A N 1
ATOM 3816 C CA . ASN A 1 482 ? 13.506 -34.492 -8.646 1.00 89.12 482 ASN A CA 1
ATOM 3817 C C . ASN A 1 482 ? 13.684 -34.683 -7.127 1.00 89.12 482 ASN A C 1
ATOM 3819 O O . ASN A 1 482 ? 13.964 -33.722 -6.403 1.00 89.12 482 ASN A O 1
ATOM 3823 N N . ASP A 1 483 ? 13.547 -35.919 -6.646 1.00 89.25 483 ASP A N 1
ATOM 3824 C CA . ASP A 1 483 ? 13.649 -36.235 -5.214 1.00 89.25 483 ASP A CA 1
ATOM 3825 C C . ASP A 1 483 ? 15.002 -35.829 -4.605 1.00 89.25 483 ASP A C 1
ATOM 3827 O O . ASP A 1 483 ? 15.064 -35.418 -3.447 1.00 89.25 483 ASP A O 1
ATOM 3831 N N . GLY A 1 484 ? 16.085 -35.889 -5.387 1.00 90.19 484 GLY A N 1
ATOM 3832 C CA . GLY A 1 484 ? 17.421 -35.462 -4.967 1.00 90.19 484 GLY A CA 1
ATOM 3833 C C . GLY A 1 484 ? 17.508 -33.955 -4.724 1.00 90.19 484 GLY A C 1
ATOM 3834 O O . GLY A 1 484 ? 17.970 -33.531 -3.665 1.00 90.19 484 GLY A O 1
ATOM 3835 N N . VAL A 1 485 ? 16.997 -33.146 -5.657 1.00 91.12 485 VAL A N 1
ATOM 3836 C CA . VAL A 1 485 ? 16.919 -31.676 -5.530 1.00 91.12 485 VAL A CA 1
ATOM 3837 C C . VAL A 1 485 ? 16.095 -31.280 -4.306 1.00 91.12 485 VAL A C 1
ATOM 3839 O O . VAL A 1 485 ? 16.500 -30.411 -3.529 1.00 91.12 485 VAL A O 1
ATOM 3842 N N . LEU A 1 486 ? 14.954 -31.944 -4.101 1.00 90.94 486 LEU A N 1
ATOM 3843 C CA . LEU A 1 486 ? 14.095 -31.694 -2.948 1.00 90.94 486 LEU A CA 1
ATOM 3844 C C . LEU A 1 486 ? 14.792 -32.069 -1.632 1.00 90.94 486 LEU A C 1
ATOM 3846 O O . LEU A 1 486 ? 14.763 -31.290 -0.682 1.00 90.94 486 LEU A O 1
ATOM 3850 N N . ALA A 1 487 ? 15.464 -33.222 -1.574 1.00 93.00 487 ALA A N 1
ATOM 3851 C CA . ALA A 1 487 ? 16.203 -33.666 -0.391 1.00 93.00 487 ALA A CA 1
ATOM 3852 C C . ALA A 1 487 ? 17.350 -32.712 -0.012 1.00 93.00 487 ALA A C 1
ATOM 3854 O O . ALA A 1 487 ? 17.628 -32.503 1.171 1.00 93.00 487 ALA A O 1
ATOM 3855 N N . VAL A 1 488 ? 18.010 -32.124 -1.009 1.00 93.62 488 VAL A N 1
ATOM 3856 C CA . VAL A 1 488 ? 19.040 -31.097 -0.819 1.00 93.62 488 VAL A CA 1
ATOM 3857 C C . VAL A 1 488 ? 18.433 -29.816 -0.238 1.00 93.62 488 VAL A C 1
ATOM 3859 O O . VAL A 1 488 ? 18.934 -29.313 0.768 1.00 93.62 488 VAL A O 1
ATOM 3862 N N . ALA A 1 489 ? 17.328 -29.326 -0.808 1.00 91.75 489 ALA A N 1
ATOM 3863 C CA . ALA A 1 489 ? 16.649 -28.129 -0.313 1.00 91.75 489 ALA A CA 1
ATOM 3864 C C . ALA A 1 489 ? 16.129 -28.316 1.123 1.00 91.75 489 ALA A C 1
ATOM 3866 O O . ALA A 1 489 ? 16.357 -27.462 1.976 1.00 91.75 489 ALA A O 1
ATOM 3867 N N . LEU A 1 490 ? 15.518 -29.469 1.420 1.00 94.19 490 LEU A N 1
ATOM 3868 C CA . LEU A 1 490 ? 15.078 -29.846 2.768 1.00 94.19 490 LEU A CA 1
ATOM 3869 C C . LEU A 1 490 ? 16.214 -29.766 3.788 1.00 94.19 490 LEU A C 1
ATOM 3871 O O . LEU A 1 490 ? 16.036 -29.227 4.878 1.00 94.19 490 LEU A O 1
ATOM 3875 N N . ARG A 1 491 ? 17.390 -30.288 3.429 1.00 95.75 491 ARG A N 1
ATOM 3876 C CA . ARG A 1 491 ? 18.562 -30.285 4.304 1.00 95.75 491 ARG A CA 1
ATOM 3877 C C . ARG A 1 491 ? 19.076 -28.876 4.562 1.00 95.75 491 ARG A C 1
ATOM 3879 O O . ARG A 1 491 ? 19.338 -28.546 5.712 1.00 95.75 491 ARG A O 1
ATOM 3886 N N . ALA A 1 492 ? 19.222 -28.065 3.518 1.00 95.94 492 ALA A N 1
ATOM 3887 C CA . ALA A 1 492 ? 19.771 -26.719 3.647 1.00 95.94 492 ALA A CA 1
ATOM 3888 C C . ALA A 1 492 ? 18.815 -25.784 4.404 1.00 95.94 492 ALA A C 1
ATOM 3890 O O . ALA A 1 492 ? 19.229 -25.113 5.348 1.00 95.94 492 ALA A O 1
ATOM 3891 N N . VAL A 1 493 ? 17.522 -25.791 4.055 1.00 95.44 493 VAL A N 1
ATOM 3892 C CA . VAL A 1 493 ? 16.499 -24.996 4.758 1.00 95.44 493 VAL A CA 1
ATOM 3893 C C . VAL A 1 493 ? 16.335 -25.486 6.196 1.00 95.44 493 VAL A C 1
ATOM 3895 O O . VAL A 1 493 ? 16.234 -24.674 7.111 1.00 95.44 493 VAL A O 1
ATOM 3898 N N . GLY A 1 494 ? 16.378 -26.804 6.416 1.00 96.62 494 GLY A N 1
ATOM 3899 C CA . GLY A 1 494 ? 16.381 -27.400 7.750 1.00 96.62 494 GLY A CA 1
ATOM 3900 C C . GLY A 1 494 ? 17.564 -26.938 8.595 1.00 96.62 494 GLY A C 1
ATOM 3901 O O . GLY A 1 494 ? 17.358 -26.465 9.706 1.00 96.62 494 GLY A O 1
ATOM 3902 N N . ALA A 1 495 ? 18.782 -26.987 8.054 1.00 97.38 495 ALA A N 1
ATOM 3903 C CA . ALA A 1 495 ? 19.983 -26.537 8.752 1.00 97.38 495 ALA A CA 1
ATOM 3904 C C . ALA A 1 495 ? 19.932 -25.041 9.098 1.00 97.38 495 ALA A C 1
ATOM 3906 O O . ALA A 1 495 ? 20.285 -24.661 10.213 1.00 97.38 495 ALA A O 1
ATOM 3907 N N . ALA A 1 496 ? 19.448 -24.196 8.184 1.00 96.19 496 ALA A N 1
ATOM 3908 C CA . ALA A 1 496 ? 19.253 -22.773 8.451 1.00 96.19 496 ALA A CA 1
ATOM 3909 C C . ALA A 1 496 ? 18.175 -22.524 9.521 1.00 96.19 496 ALA A C 1
ATOM 3911 O O . ALA A 1 496 ? 18.349 -21.673 10.389 1.00 96.19 496 ALA A O 1
ATOM 3912 N N . ALA A 1 497 ? 17.081 -23.291 9.507 1.00 92.81 497 ALA A N 1
ATOM 3913 C CA . ALA A 1 497 ? 16.001 -23.180 10.488 1.00 92.81 497 ALA A CA 1
ATOM 3914 C C . ALA A 1 497 ? 16.419 -23.675 11.881 1.00 92.81 497 ALA A C 1
ATOM 3916 O O . ALA A 1 497 ? 16.065 -23.065 12.892 1.00 92.81 497 ALA A O 1
ATOM 3917 N N . ASP A 1 498 ? 17.185 -24.766 11.941 1.00 96.94 498 ASP A N 1
ATOM 3918 C CA . ASP A 1 498 ? 17.805 -25.278 13.164 1.00 96.94 498 ASP A CA 1
ATOM 3919 C C . ASP A 1 498 ? 18.775 -24.242 13.740 1.00 96.94 498 ASP A C 1
ATOM 3921 O O . ASP A 1 498 ? 18.750 -23.979 14.942 1.00 96.94 498 ASP A O 1
ATOM 3925 N N . PHE A 1 499 ? 19.588 -23.618 12.885 1.00 96.94 499 PHE A N 1
ATOM 3926 C CA . PHE A 1 499 ? 20.507 -22.563 13.291 1.00 96.94 499 PHE A CA 1
ATOM 3927 C C . PHE A 1 499 ? 19.767 -21.321 13.797 1.00 96.94 499 PHE A C 1
ATOM 3929 O O . PHE A 1 499 ? 20.080 -20.849 14.883 1.00 96.94 499 PHE A O 1
ATOM 3936 N N . ALA A 1 500 ? 18.725 -20.851 13.105 1.00 86.81 500 ALA A N 1
ATOM 3937 C CA . ALA A 1 500 ? 17.882 -19.752 13.583 1.00 86.81 500 ALA A CA 1
ATOM 3938 C C . ALA A 1 500 ? 17.334 -20.028 14.997 1.00 86.81 500 ALA A C 1
ATOM 3940 O O . ALA A 1 500 ? 17.412 -19.175 15.880 1.00 86.81 500 ALA A O 1
ATOM 3941 N N . ALA A 1 501 ? 16.868 -21.256 15.251 1.00 90.50 501 ALA A N 1
ATOM 3942 C CA . ALA A 1 501 ? 16.427 -21.669 16.582 1.00 90.50 501 ALA A CA 1
ATOM 3943 C C . ALA A 1 501 ? 17.563 -21.656 17.622 1.00 90.50 501 ALA A C 1
ATOM 3945 O O . ALA A 1 501 ? 17.347 -21.225 18.755 1.00 90.50 501 ALA A O 1
ATOM 3946 N N . GLN A 1 502 ? 18.777 -22.075 17.247 1.00 94.19 502 GLN A N 1
ATOM 3947 C CA . GLN A 1 502 ? 19.963 -21.995 18.114 1.00 94.19 502 GLN A CA 1
ATOM 3948 C C . GLN A 1 502 ? 20.340 -20.544 18.448 1.00 94.19 502 GLN A C 1
ATOM 3950 O O . GLN A 1 502 ? 20.780 -20.281 19.565 1.00 94.19 502 GLN A O 1
ATOM 3955 N N . GLN A 1 503 ? 20.101 -19.602 17.529 1.00 88.44 503 GLN A N 1
ATOM 3956 C CA . GLN A 1 503 ? 20.304 -18.164 17.750 1.00 88.44 503 GLN A CA 1
ATOM 3957 C C . GLN A 1 503 ? 19.141 -17.481 18.499 1.00 88.44 503 GLN A C 1
ATOM 3959 O O . GLN A 1 503 ? 19.134 -16.259 18.674 1.00 88.44 503 GLN A O 1
ATOM 3964 N N . GLY A 1 504 ? 18.158 -18.255 18.976 1.00 82.56 504 GLY A N 1
ATOM 3965 C CA . GLY A 1 504 ? 17.020 -17.756 19.750 1.00 82.56 504 GLY A CA 1
ATOM 3966 C C . GLY A 1 504 ? 15.893 -17.156 18.905 1.00 82.56 504 GLY A C 1
ATOM 3967 O O . GLY A 1 504 ? 15.117 -16.351 19.416 1.00 82.56 504 GLY A O 1
ATOM 3968 N N . GLU A 1 505 ? 15.797 -17.517 17.625 1.00 83.06 505 GLU A N 1
ATOM 3969 C CA . GLU A 1 505 ? 14.733 -17.082 16.719 1.00 83.06 505 GLU A CA 1
ATOM 3970 C C . GLU A 1 505 ? 13.731 -18.200 16.415 1.00 83.06 505 GLU A C 1
ATOM 3972 O O . GLU A 1 505 ? 13.967 -19.383 16.660 1.00 83.06 505 GLU A O 1
ATOM 3977 N N . SER A 1 506 ? 12.586 -17.834 15.833 1.00 87.31 506 SER A N 1
ATOM 3978 C CA . SER A 1 506 ? 11.675 -18.836 15.286 1.00 87.31 506 SER A CA 1
ATOM 3979 C C . SER A 1 506 ? 12.305 -19.522 14.076 1.00 87.31 506 SER A C 1
ATOM 3981 O O . SER A 1 506 ? 12.832 -18.867 13.177 1.00 87.31 506 SER A O 1
ATOM 3983 N N . ARG A 1 507 ? 12.135 -20.845 13.981 1.00 88.94 507 ARG A N 1
ATOM 3984 C CA . ARG A 1 507 ? 12.444 -21.607 12.759 1.00 88.94 507 ARG A CA 1
ATOM 3985 C C . ARG A 1 507 ? 11.772 -20.983 11.535 1.00 88.94 507 ARG A C 1
ATOM 3987 O O . ARG A 1 507 ? 12.378 -20.911 10.472 1.00 88.94 507 ARG A O 1
ATOM 3994 N N . SER A 1 508 ? 10.534 -20.502 11.699 1.00 85.94 508 SER A N 1
ATOM 3995 C CA . SER A 1 508 ? 9.713 -19.935 10.622 1.00 85.94 508 SER A CA 1
ATOM 3996 C C . SER A 1 508 ? 10.323 -18.700 9.957 1.00 85.94 508 SER A C 1
ATOM 3998 O O . SER A 1 508 ? 9.900 -18.351 8.863 1.00 85.94 508 SER A O 1
ATOM 4000 N N . THR A 1 509 ? 11.327 -18.058 10.561 1.00 77.94 509 THR A N 1
ATOM 4001 C CA . THR A 1 509 ? 12.087 -16.967 9.931 1.00 77.94 509 THR A CA 1
ATOM 4002 C C . THR A 1 509 ? 12.717 -17.402 8.603 1.00 77.94 509 THR A C 1
ATOM 4004 O O . THR A 1 509 ? 12.844 -16.599 7.687 1.00 77.94 509 THR A O 1
ATOM 4007 N N . MET A 1 510 ? 13.051 -18.687 8.451 1.00 88.25 510 MET A N 1
ATOM 4008 C CA . MET A 1 510 ? 13.632 -19.227 7.215 1.00 88.25 510 MET A CA 1
ATOM 4009 C C . MET A 1 510 ? 12.597 -19.530 6.118 1.00 88.25 510 MET A C 1
ATOM 4011 O O . MET A 1 510 ? 12.974 -19.995 5.043 1.00 88.25 510 MET A O 1
ATOM 4015 N N . LEU A 1 511 ? 11.304 -19.251 6.346 1.00 81.81 511 LEU A N 1
ATOM 4016 C CA . LEU A 1 511 ? 10.267 -19.361 5.308 1.00 81.81 511 LEU A CA 1
ATOM 4017 C C . LEU A 1 511 ? 10.511 -18.417 4.125 1.00 81.81 511 LEU A C 1
ATOM 4019 O O . LEU A 1 511 ? 10.048 -18.722 3.029 1.00 81.81 511 LEU A O 1
ATOM 4023 N N . VAL A 1 512 ? 11.267 -17.332 4.328 1.00 77.69 512 VAL A N 1
ATOM 4024 C CA . VAL A 1 512 ? 11.637 -16.362 3.284 1.00 77.69 512 VAL A CA 1
ATOM 4025 C C . VAL A 1 512 ? 12.330 -17.022 2.085 1.00 77.69 512 VAL A C 1
ATOM 4027 O O . VAL A 1 512 ? 12.108 -16.630 0.946 1.00 77.69 512 VAL A O 1
ATOM 4030 N N . HIS A 1 513 ? 13.092 -18.100 2.304 1.00 83.19 513 HIS A N 1
ATOM 4031 C CA . HIS A 1 513 ? 13.740 -18.858 1.225 1.00 83.19 513 HIS A CA 1
ATOM 4032 C C . HIS A 1 513 ? 12.784 -19.786 0.464 1.00 83.19 513 HIS A C 1
ATOM 4034 O O . HIS A 1 513 ? 13.223 -20.540 -0.397 1.00 83.19 513 HIS A O 1
ATOM 4040 N N . LEU A 1 514 ? 11.497 -19.812 0.806 1.00 82.56 514 LEU A N 1
ATOM 4041 C CA . LEU A 1 514 ? 10.476 -20.532 0.045 1.00 82.56 514 LEU A CA 1
ATOM 4042 C C . LEU A 1 514 ? 9.563 -19.579 -0.736 1.00 82.56 514 LEU A C 1
ATOM 4044 O O . LEU A 1 514 ? 8.707 -20.048 -1.486 1.00 82.56 514 LEU A O 1
ATOM 4048 N N . GLU A 1 515 ? 9.709 -18.267 -0.552 1.00 76.31 515 GLU A N 1
ATOM 4049 C CA . GLU A 1 515 ? 8.929 -17.262 -1.270 1.00 76.31 515 GLU A CA 1
ATOM 4050 C C . GLU A 1 515 ? 9.291 -17.254 -2.757 1.00 76.31 515 GLU A C 1
ATOM 4052 O O . GLU A 1 515 ? 10.457 -17.342 -3.128 1.00 76.31 515 GLU A O 1
ATOM 4057 N N . GLY A 1 516 ? 8.281 -17.166 -3.623 1.00 68.31 516 GLY A N 1
ATOM 4058 C CA . GLY A 1 516 ? 8.472 -17.207 -5.076 1.00 68.31 516 GLY A CA 1
ATOM 4059 C C . GLY A 1 516 ? 8.719 -18.608 -5.650 1.00 68.31 516 GLY A C 1
ATOM 4060 O O . GLY A 1 516 ? 8.668 -18.783 -6.867 1.00 68.31 516 GLY A O 1
ATOM 4061 N N . LEU A 1 517 ? 8.913 -19.636 -4.814 1.00 78.62 517 LEU A N 1
ATOM 4062 C CA . LEU A 1 517 ? 8.966 -21.013 -5.297 1.00 78.62 517 LEU A CA 1
ATOM 4063 C C . LEU A 1 517 ? 7.563 -21.549 -5.630 1.00 78.62 517 LEU A C 1
ATOM 4065 O O . LEU A 1 517 ? 6.622 -21.347 -4.858 1.00 78.62 517 LEU A O 1
ATOM 4069 N N . PRO A 1 518 ? 7.414 -22.334 -6.716 1.00 77.69 518 PRO A N 1
ATOM 4070 C CA . PRO A 1 518 ? 6.188 -23.073 -6.992 1.00 77.69 518 PRO A CA 1
ATOM 4071 C C . PRO A 1 518 ? 5.717 -23.888 -5.781 1.00 77.69 518 PRO A C 1
ATOM 4073 O O . PRO A 1 518 ? 6.514 -24.570 -5.131 1.00 77.69 518 PRO A O 1
ATOM 4076 N N . LEU A 1 519 ? 4.406 -23.894 -5.517 1.00 75.69 519 LEU A N 1
ATOM 4077 C CA . LEU A 1 519 ? 3.813 -24.574 -4.355 1.00 75.69 519 LEU A CA 1
ATOM 4078 C C . LEU A 1 519 ? 4.165 -26.070 -4.289 1.00 75.69 519 LEU A C 1
ATOM 4080 O O . LEU A 1 519 ? 4.347 -26.618 -3.205 1.00 75.69 519 LEU A O 1
ATOM 4084 N N . ALA A 1 520 ? 4.324 -26.720 -5.445 1.00 75.88 520 ALA A N 1
ATOM 4085 C CA . ALA A 1 520 ? 4.753 -28.116 -5.544 1.00 75.88 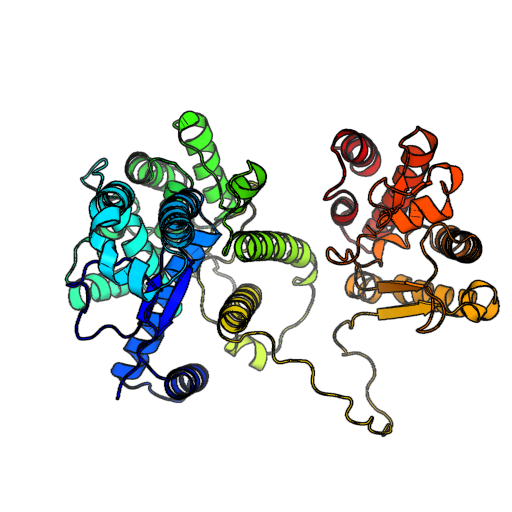520 ALA A CA 1
ATOM 4086 C C . ALA A 1 520 ? 6.153 -28.376 -4.948 1.00 75.88 520 ALA A C 1
ATOM 4088 O O . ALA A 1 520 ? 6.466 -29.508 -4.590 1.00 75.88 520 ALA A O 1
ATOM 4089 N N . ILE A 1 521 ? 6.982 -27.335 -4.834 1.00 79.56 521 ILE A N 1
ATOM 4090 C CA . ILE A 1 521 ? 8.334 -27.371 -4.267 1.00 79.56 521 ILE A CA 1
ATOM 4091 C C . ILE A 1 521 ? 8.309 -26.834 -2.835 1.00 79.56 521 ILE A C 1
ATOM 4093 O O . ILE A 1 521 ? 8.798 -27.487 -1.914 1.00 79.56 521 ILE A O 1
ATOM 4097 N N . ALA A 1 522 ? 7.702 -25.661 -2.638 1.00 84.00 522 ALA A N 1
ATOM 4098 C CA . ALA A 1 522 ? 7.642 -25.005 -1.337 1.00 84.00 522 ALA A CA 1
ATOM 4099 C C . ALA A 1 522 ? 6.831 -25.812 -0.314 1.00 84.00 522 ALA A C 1
ATOM 4101 O O . ALA A 1 522 ? 7.225 -25.887 0.844 1.00 84.00 522 ALA A O 1
ATOM 4102 N N . GLY A 1 523 ? 5.724 -26.439 -0.724 1.00 86.38 523 GLY A N 1
ATOM 4103 C CA . GLY A 1 523 ? 4.808 -27.171 0.157 1.00 86.38 523 GLY A CA 1
ATOM 4104 C C . GLY A 1 523 ? 5.471 -28.328 0.916 1.00 86.38 523 GLY A C 1
ATOM 4105 O O . GLY A 1 523 ? 5.429 -28.329 2.148 1.00 86.38 523 GLY A O 1
ATOM 4106 N N . PRO A 1 524 ? 6.132 -29.283 0.230 1.00 89.00 524 PRO A N 1
ATOM 4107 C CA . PRO A 1 524 ? 6.850 -30.370 0.894 1.00 89.00 524 PRO A CA 1
ATOM 4108 C C . PRO A 1 524 ? 7.954 -29.882 1.839 1.00 89.00 524 PRO A C 1
ATOM 4110 O O . PRO A 1 524 ? 8.087 -30.414 2.940 1.00 89.00 524 PRO A O 1
ATOM 4113 N N . ILE A 1 525 ? 8.713 -28.848 1.447 1.00 89.38 525 ILE A N 1
ATOM 4114 C CA . ILE A 1 525 ? 9.759 -28.268 2.305 1.00 89.38 525 ILE A CA 1
ATOM 4115 C C . ILE A 1 525 ? 9.136 -27.616 3.535 1.00 89.38 525 ILE A C 1
ATOM 4117 O O . ILE A 1 525 ? 9.589 -27.841 4.658 1.00 89.38 525 ILE A O 1
ATOM 4121 N N . ARG A 1 526 ? 8.061 -26.853 3.329 1.00 89.75 526 ARG A N 1
ATOM 4122 C CA . ARG A 1 526 ? 7.360 -26.134 4.384 1.00 89.75 526 ARG A CA 1
ATOM 4123 C C . ARG A 1 526 ? 6.819 -27.095 5.444 1.00 89.75 526 ARG A C 1
ATOM 4125 O O . ARG A 1 526 ? 7.102 -26.922 6.628 1.00 89.75 526 ARG A O 1
ATOM 4132 N N . SER A 1 527 ? 6.116 -28.137 5.005 1.00 90.00 527 SER A N 1
ATOM 4133 C CA . SER A 1 527 ? 5.544 -29.147 5.897 1.00 90.00 527 SER A CA 1
ATOM 4134 C C . SER A 1 527 ? 6.630 -29.916 6.657 1.00 90.00 527 SER A C 1
ATOM 4136 O O . SER A 1 527 ? 6.554 -30.054 7.877 1.00 90.00 527 SER A O 1
ATOM 4138 N N . ALA A 1 528 ? 7.695 -30.346 5.972 1.00 91.75 528 ALA A N 1
ATOM 4139 C CA . ALA A 1 528 ? 8.748 -31.151 6.587 1.00 91.75 528 ALA A CA 1
ATOM 4140 C C . ALA A 1 528 ? 9.645 -30.370 7.565 1.00 91.75 528 ALA A C 1
ATOM 4142 O O . ALA A 1 528 ? 10.066 -30.930 8.575 1.00 91.75 528 ALA A O 1
ATOM 4143 N N . VAL A 1 529 ? 9.963 -29.100 7.282 1.00 91.44 529 VAL A N 1
ATOM 4144 C CA . VAL A 1 529 ? 10.908 -28.312 8.098 1.00 91.44 529 VAL A CA 1
ATOM 4145 C C . VAL A 1 529 ? 10.213 -27.532 9.220 1.00 91.44 529 VAL A C 1
ATOM 4147 O O . VAL A 1 529 ? 10.800 -27.356 10.297 1.00 91.44 529 VAL A O 1
ATOM 4150 N N . PHE A 1 530 ? 8.979 -27.068 8.986 1.00 88.38 530 PHE A N 1
ATOM 4151 C CA . PHE A 1 530 ? 8.266 -26.164 9.898 1.00 88.38 530 PHE A CA 1
ATOM 4152 C C . PHE A 1 530 ? 6.996 -26.762 10.519 1.00 88.38 530 PHE A C 1
ATOM 4154 O O . PHE A 1 530 ? 6.462 -26.163 11.448 1.00 88.38 530 PHE A O 1
ATOM 4161 N N . GLY A 1 531 ? 6.537 -27.937 10.073 1.00 77.56 531 GLY A N 1
ATOM 4162 C CA . GLY A 1 531 ? 5.426 -28.663 10.703 1.00 77.56 531 GLY A CA 1
ATOM 4163 C C . GLY A 1 531 ? 4.038 -28.047 10.502 1.00 77.56 531 GLY A C 1
ATOM 4164 O O . GLY A 1 531 ? 3.157 -28.283 11.327 1.00 77.56 531 GLY A O 1
ATOM 4165 N N . SER A 1 532 ? 3.856 -27.252 9.442 1.00 55.16 532 SER A N 1
ATOM 4166 C CA . SER A 1 532 ? 2.564 -26.686 9.023 1.00 55.16 532 SER A CA 1
ATOM 4167 C C . SER A 1 532 ? 1.751 -27.642 8.161 1.00 55.16 532 SER A C 1
ATOM 4169 O O . SER A 1 532 ? 2.381 -28.259 7.260 1.00 55.16 532 SER A O 1
#